Protein AF-A0A847GZZ4-F1 (afdb_monomer)

Secondary structure (DSSP, 8-state):
-HHHHHHH-GGGTTTSEEEE-TT-TTHHHHHHHHHT-SS-TT--EEEESSGGGSS---TT--EEEE-S----HHHHHHHHTTT---BTTTTSTT--B---EEEESS-HHHHHHS------S--SPPPHHHHHHHHHHHHHHHHHHTT-HHHHHHHHHHHHHHHHTS-TT-HHHHHTHHHHHHHTSTTHHHH--HHHHHIIIIIIHHHGGGS--TTTHHHHHHHHHHHHHHHHHHTT-TTHHHHHHHHHHHHHTS-TTSHHHHHTHHHHHHHHSSGGGTS--HHHHHHHHHHHHTTGGG------S--PPP--------GGG-----PPP---SHHHHHHHHHHHHHHHHHTTT-HHHHHHHTT----HHHHHHHHHHHHHH-TT--TTHHHHH-GGGTT-HHHHHHHHH---HHHHHHHHHHHHHHS---HHHHHHHHHHHHHHHHHS---GGGGGSTTGGGT-TTHHHHH--SHHHHHHHHHHHHHHH--S------

Sequence (498 aa):
MQQLFDEMYPQYGGSFCRVIDNYDPRAEDLIDDLKGEGNHPELTIGISVDMLDTGIDIPEIVNLVFAKPVYSYIKFWQMIGRGTRLCPNLFGPGLDKKKFLIFDHWGNFEYFDEHYTEAEPNGSGKSIQQVLFEERIRLAEAAIAAQDHQTFALACDLLLQDVRDLPDTAIAVRDKWREVKTVQQDGVIQRFDAATKSMLQTTIAPLMQWRNITGHLPAYECDVNCCRLQTAVVKQSARLADLRDDLVGCVAQLPINLNPVREKIAVIQRVKSGSFWEAPTVPAIEEVRRELRGIMKYRTRPTGPAPLPPKVLDVVEEEADVYRTQYRPRFAGLELIEYRSRVQALLTGLIDATPPLQKIRAGQPVTAEELDKFTALVLAQEPDLDLTDLLEYYPETAGNLAVAIRSIIGLDAETVNARFTAFAHQYTLNSTQLRFLDLLKNHIRDFGAIELDQLYETPFTALDKDGLDGVFPDEHQAEELVAIVESFSAGSPTKIAT

Structure (mmCIF, N/CA/C/O backbone):
data_AF-A0A847GZZ4-F1
#
_entry.id   AF-A0A847GZZ4-F1
#
loop_
_atom_site.group_PDB
_atom_site.id
_atom_site.type_symbol
_atom_site.label_atom_id
_atom_site.label_alt_id
_atom_site.label_comp_id
_atom_site.label_asym_id
_atom_site.label_entity_id
_atom_site.label_seq_id
_atom_site.pdbx_PDB_ins_code
_atom_site.Cartn_x
_atom_site.Cartn_y
_atom_site.Cartn_z
_atom_site.occupancy
_atom_site.B_iso_or_equiv
_atom_site.auth_seq_id
_atom_site.auth_comp_id
_atom_site.auth_asym_id
_atom_site.auth_atom_id
_atom_site.pdbx_PDB_model_num
ATOM 1 N N . MET A 1 1 ? 16.158 -16.660 16.403 1.00 74.31 1 MET A N 1
ATOM 2 C CA . MET A 1 1 ? 15.565 -16.581 17.754 1.00 74.31 1 MET A CA 1
ATOM 3 C C . MET A 1 1 ? 15.610 -17.931 18.453 1.00 74.31 1 MET A C 1
ATOM 5 O O . MET A 1 1 ? 16.327 -18.010 19.432 1.00 74.31 1 MET A O 1
ATOM 9 N N . GLN A 1 2 ? 14.986 -18.996 17.928 1.00 82.44 2 GLN A N 1
ATOM 10 C CA . GLN A 1 2 ? 15.088 -20.339 18.532 1.00 82.44 2 GLN A CA 1
ATOM 11 C C . GLN A 1 2 ? 16.545 -20.793 18.750 1.00 82.44 2 GLN A C 1
ATOM 13 O O . GLN A 1 2 ? 16.918 -21.104 19.868 1.00 82.44 2 GLN A O 1
ATOM 18 N N . GLN A 1 3 ? 17.397 -20.717 17.720 1.00 82.31 3 GLN A N 1
ATOM 19 C CA . GLN A 1 3 ? 18.824 -21.073 17.844 1.00 82.31 3 GLN A CA 1
ATOM 20 C C . GLN A 1 3 ? 19.556 -20.288 18.946 1.00 82.31 3 GLN A C 1
ATOM 22 O O . GLN A 1 3 ? 20.372 -20.856 19.658 1.00 82.31 3 GLN A O 1
ATOM 27 N N . LEU A 1 4 ? 19.241 -18.997 19.099 1.00 79.75 4 LEU A N 1
ATOM 28 C CA . LEU A 1 4 ? 19.827 -18.149 20.140 1.00 79.75 4 LEU A CA 1
ATOM 29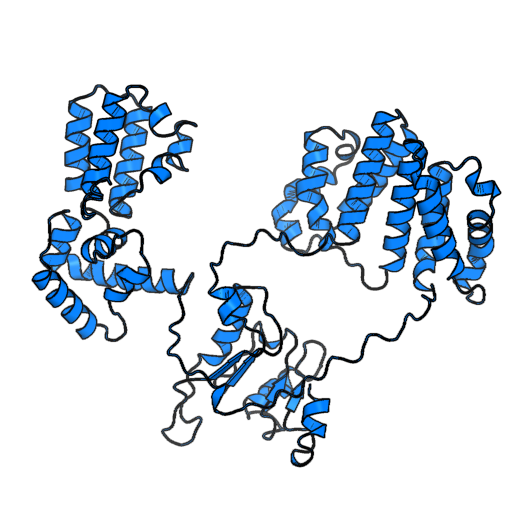 C C . LEU A 1 4 ? 19.329 -18.559 21.533 1.00 79.75 4 LEU A C 1
ATOM 31 O O . LEU A 1 4 ? 20.102 -18.575 22.481 1.00 79.75 4 LEU A O 1
ATOM 35 N N . PHE A 1 5 ? 18.047 -18.911 21.659 1.00 80.75 5 PHE A N 1
ATOM 36 C CA . PHE A 1 5 ? 17.491 -19.420 22.910 1.00 80.75 5 PHE A CA 1
ATOM 37 C C . PHE A 1 5 ? 18.166 -20.734 23.321 1.00 80.75 5 PHE A C 1
ATOM 39 O O . PHE A 1 5 ? 18.574 -20.871 24.470 1.00 80.75 5 PHE A O 1
ATOM 46 N N . ASP A 1 6 ? 18.339 -21.661 22.377 1.00 80.06 6 ASP A N 1
ATOM 47 C CA . ASP A 1 6 ? 18.993 -22.953 22.616 1.00 80.06 6 ASP A CA 1
ATOM 48 C C . ASP A 1 6 ? 20.471 -22.784 23.014 1.00 80.06 6 ASP A C 1
ATOM 50 O O . ASP A 1 6 ? 20.983 -23.541 23.840 1.00 80.06 6 ASP A O 1
ATOM 54 N N . GLU A 1 7 ? 21.152 -21.772 22.466 1.00 78.50 7 GLU A N 1
ATOM 55 C CA . GLU A 1 7 ? 22.524 -21.407 22.839 1.00 78.50 7 GLU A CA 1
ATOM 56 C C . GLU A 1 7 ? 22.606 -20.800 24.249 1.00 78.50 7 GLU A C 1
ATOM 58 O O . GLU A 1 7 ? 23.494 -21.164 25.020 1.00 78.50 7 GLU A O 1
ATOM 63 N N . MET A 1 8 ? 21.681 -19.901 24.608 1.00 71.81 8 MET A N 1
ATOM 64 C CA . MET A 1 8 ? 21.670 -19.243 25.922 1.00 71.81 8 MET A CA 1
ATOM 65 C C . MET A 1 8 ? 21.157 -20.147 27.051 1.00 71.81 8 MET A C 1
ATOM 67 O O . MET A 1 8 ? 21.564 -19.980 28.201 1.00 71.81 8 MET A O 1
ATOM 71 N N . TYR A 1 9 ? 20.285 -21.110 26.739 1.00 74.62 9 TYR A N 1
ATOM 72 C CA . TYR A 1 9 ? 19.670 -22.009 27.716 1.00 74.62 9 TYR A CA 1
ATOM 73 C C . TYR A 1 9 ? 19.795 -23.494 27.321 1.00 74.62 9 TYR A C 1
ATOM 75 O O . TYR A 1 9 ? 18.785 -24.191 27.157 1.00 74.62 9 TYR A O 1
ATOM 83 N N . PRO A 1 10 ? 21.027 -24.029 27.223 1.00 74.44 10 PRO A N 1
ATOM 84 C CA . PRO A 1 10 ? 21.274 -25.398 26.763 1.00 74.44 10 PRO A CA 1
ATOM 85 C C . PRO A 1 10 ? 20.636 -26.477 27.656 1.00 74.44 10 PRO A C 1
ATOM 87 O O . PRO A 1 10 ? 20.380 -27.592 27.201 1.00 74.44 10 PRO A O 1
ATOM 90 N N . GLN A 1 11 ? 20.333 -26.160 28.919 1.00 71.75 11 GLN A N 1
ATOM 91 C CA . GLN A 1 11 ? 19.681 -27.064 29.871 1.00 71.75 11 GLN A CA 1
ATOM 92 C C . GLN A 1 11 ? 18.276 -27.521 29.451 1.00 71.75 11 GLN A C 1
ATOM 94 O O . GLN A 1 11 ? 17.810 -28.545 29.943 1.00 71.75 11 GLN A O 1
ATOM 99 N N . TYR A 1 12 ? 17.607 -26.796 28.551 1.00 71.12 12 TYR A N 1
ATOM 100 C CA . TYR A 1 12 ? 16.254 -27.126 28.099 1.00 71.12 12 TYR A CA 1
ATOM 101 C C . TYR A 1 12 ? 16.213 -28.055 26.877 1.00 71.12 12 TYR A C 1
ATOM 103 O O . TYR A 1 12 ? 15.144 -28.294 26.319 1.00 71.12 12 TYR A O 1
ATOM 111 N N . GLY A 1 13 ? 17.365 -28.580 26.437 1.00 65.06 13 GLY A N 1
ATOM 112 C CA . GLY A 1 13 ? 17.440 -29.641 25.424 1.00 65.06 13 GLY A CA 1
ATOM 113 C C . GLY A 1 13 ? 16.869 -29.271 24.049 1.00 65.06 13 GLY A C 1
ATOM 114 O O . GLY A 1 13 ? 16.649 -30.149 23.217 1.00 65.06 13 GLY A O 1
ATOM 115 N N . GLY A 1 14 ? 16.612 -27.983 23.814 1.00 71.19 14 GLY A N 1
ATOM 116 C CA . GLY A 1 14 ? 16.064 -27.444 22.578 1.00 71.19 14 GLY A CA 1
ATOM 117 C C . GLY A 1 14 ? 14.593 -27.756 22.307 1.00 71.19 14 GLY A C 1
ATOM 118 O O . GLY A 1 14 ? 14.137 -27.417 21.226 1.00 71.19 14 GLY A O 1
ATOM 119 N N . SER A 1 15 ? 13.839 -28.408 23.201 1.00 76.31 15 SER A N 1
ATOM 120 C CA . SER A 1 15 ? 12.399 -28.694 23.008 1.00 76.31 15 SER A CA 1
ATOM 121 C C . SER A 1 15 ? 11.465 -27.680 23.670 1.00 76.31 15 SER A C 1
ATOM 123 O O . SER A 1 15 ? 10.302 -27.591 23.294 1.00 76.31 15 SER A O 1
ATOM 125 N N . PHE A 1 16 ? 11.984 -26.856 24.579 1.00 80.56 16 PHE A N 1
ATOM 126 C CA . PHE A 1 16 ? 11.218 -25.842 25.312 1.00 80.56 16 PHE A CA 1
ATOM 127 C C . PHE A 1 16 ? 10.724 -24.672 24.445 1.00 80.56 16 PHE A C 1
ATOM 129 O O . PHE A 1 16 ? 9.716 -24.037 24.762 1.00 80.56 16 PHE A O 1
ATOM 136 N N . CYS A 1 17 ? 11.437 -24.381 23.354 1.00 84.31 17 CYS A N 1
ATOM 137 C CA . CYS A 1 17 ? 11.160 -23.282 22.437 1.00 84.31 17 CYS A CA 1
ATOM 138 C C . CYS A 1 17 ? 11.153 -23.792 20.991 1.00 84.31 17 CYS A C 1
ATOM 140 O O . CYS A 1 17 ? 12.118 -24.416 20.539 1.00 84.31 17 CYS A O 1
ATOM 142 N N . ARG A 1 18 ? 10.073 -23.535 20.248 1.00 85.69 18 ARG A N 1
ATOM 143 C CA . ARG A 1 18 ? 9.912 -24.000 18.862 1.00 85.69 18 ARG A CA 1
ATOM 144 C C . ARG A 1 18 ? 9.381 -22.908 17.952 1.00 85.69 18 ARG A C 1
ATOM 146 O O . ARG A 1 18 ? 8.542 -22.107 18.350 1.00 85.69 18 ARG A O 1
ATOM 153 N N . VAL A 1 19 ? 9.866 -22.896 16.712 1.00 85.38 19 VAL A N 1
ATOM 154 C CA . VAL A 1 19 ? 9.245 -22.124 15.633 1.00 85.38 19 VAL A CA 1
ATOM 155 C C . VAL A 1 19 ? 7.998 -22.860 15.148 1.00 85.38 19 VAL A C 1
ATOM 157 O O . VAL A 1 19 ? 8.069 -24.042 14.831 1.00 85.38 19 VAL A O 1
ATOM 160 N N . ILE A 1 20 ? 6.875 -22.149 15.101 1.00 80.44 20 ILE A N 1
ATOM 161 C CA . ILE A 1 20 ? 5.581 -22.615 14.601 1.00 80.44 20 ILE A CA 1
ATOM 162 C C . ILE A 1 20 ? 5.249 -21.742 13.385 1.00 80.44 20 ILE A C 1
ATOM 164 O O . ILE A 1 20 ? 4.881 -20.575 13.529 1.00 80.44 20 ILE A O 1
ATOM 168 N N . ASP A 1 21 ? 5.435 -22.276 12.176 1.00 72.00 21 ASP A N 1
ATOM 169 C CA . ASP A 1 21 ? 5.169 -21.571 10.917 1.00 72.00 21 ASP A CA 1
ATOM 170 C C . ASP A 1 21 ? 4.278 -22.390 9.968 1.00 72.00 21 ASP A C 1
ATOM 172 O O . ASP A 1 21 ? 4.184 -23.610 10.082 1.00 72.00 21 ASP A O 1
ATOM 176 N N . ASN A 1 22 ? 3.601 -21.709 9.035 1.00 63.88 22 ASN A N 1
ATOM 177 C CA . ASN A 1 22 ? 2.637 -22.316 8.095 1.00 63.88 22 ASN A CA 1
ATOM 178 C C . ASN A 1 22 ? 3.263 -23.367 7.160 1.00 63.88 22 ASN A C 1
ATOM 180 O O . ASN A 1 22 ? 2.542 -24.047 6.429 1.00 63.88 22 ASN A O 1
ATOM 184 N N . TYR A 1 23 ? 4.592 -23.440 7.102 1.00 63.84 23 TYR A N 1
ATOM 185 C CA . TYR A 1 23 ? 5.321 -24.347 6.229 1.00 63.84 23 TYR A CA 1
ATOM 186 C C . TYR A 1 23 ? 5.738 -25.629 6.960 1.00 63.84 23 TYR A C 1
ATOM 188 O O . TYR A 1 23 ? 6.119 -26.587 6.281 1.00 63.84 23 TYR A O 1
ATOM 196 N N . ASP A 1 24 ? 5.646 -25.681 8.296 1.00 66.75 24 ASP A N 1
ATOM 197 C CA . ASP A 1 24 ? 5.899 -26.891 9.075 1.00 66.75 24 ASP A CA 1
ATOM 198 C C . ASP A 1 24 ? 4.690 -27.845 8.998 1.00 66.75 24 ASP A C 1
ATOM 200 O O . ASP A 1 24 ? 3.601 -27.517 9.477 1.00 66.75 24 ASP A O 1
ATOM 204 N N . PRO A 1 25 ? 4.856 -29.063 8.445 1.00 68.50 25 PRO A N 1
ATOM 205 C CA . PRO A 1 25 ? 3.798 -30.072 8.410 1.00 68.50 25 PRO A CA 1
ATOM 206 C C . PRO A 1 25 ? 3.279 -30.488 9.796 1.00 68.50 25 PRO A C 1
ATOM 208 O O . PRO A 1 25 ? 2.238 -31.133 9.869 1.00 68.50 25 PRO A O 1
ATOM 211 N N . ARG A 1 26 ? 4.014 -30.166 10.872 1.00 74.12 26 ARG A N 1
ATOM 212 C CA . ARG A 1 26 ? 3.693 -30.480 12.275 1.00 74.12 26 ARG A CA 1
ATOM 213 C C . ARG A 1 26 ? 3.160 -29.276 13.055 1.00 74.12 26 ARG A C 1
ATOM 215 O O . ARG A 1 26 ? 3.153 -29.300 14.279 1.00 74.12 26 ARG A O 1
ATOM 222 N N . ALA A 1 27 ? 2.735 -28.220 12.367 1.00 74.56 27 ALA A N 1
ATOM 223 C CA . ALA A 1 27 ? 2.169 -27.021 12.979 1.00 74.56 27 ALA A CA 1
ATOM 224 C C . ALA A 1 27 ? 1.061 -27.318 14.007 1.00 74.56 27 ALA A C 1
ATOM 226 O O . ALA A 1 27 ? 1.132 -26.822 15.126 1.00 74.56 27 ALA A O 1
ATOM 227 N N . GLU A 1 28 ? 0.079 -28.148 13.641 1.00 76.44 28 GLU A N 1
ATOM 228 C CA . GLU A 1 28 ? -1.034 -28.543 14.522 1.00 76.44 28 GLU A CA 1
ATOM 229 C C . GLU A 1 28 ? -0.543 -29.340 15.739 1.00 76.44 28 GLU A C 1
ATOM 231 O O . GLU A 1 28 ? -0.905 -29.023 16.868 1.00 76.44 28 GLU A O 1
ATOM 236 N N . ASP A 1 29 ? 0.369 -30.296 15.532 1.00 80.56 29 ASP A N 1
ATOM 237 C CA . ASP A 1 29 ? 0.950 -31.087 16.626 1.00 80.56 29 ASP A CA 1
ATOM 238 C C . ASP A 1 29 ? 1.701 -30.189 17.630 1.00 80.56 29 ASP A C 1
ATOM 240 O O . ASP A 1 29 ? 1.564 -30.350 18.839 1.00 80.56 29 ASP A O 1
ATOM 244 N N . LEU A 1 30 ? 2.455 -29.196 17.138 1.00 81.56 30 LEU A N 1
ATOM 245 C CA . LEU A 1 30 ? 3.174 -28.228 17.974 1.00 81.56 30 LEU A CA 1
ATOM 246 C C . LEU A 1 30 ? 2.232 -27.274 18.722 1.00 81.56 30 LEU A C 1
ATOM 248 O O . LEU A 1 30 ? 2.579 -26.778 19.793 1.00 81.56 30 LEU A O 1
ATOM 252 N N . ILE A 1 31 ? 1.056 -26.988 18.163 1.00 80.88 31 ILE A N 1
ATOM 253 C CA . ILE A 1 31 ? 0.018 -26.198 18.833 1.00 80.88 31 ILE A CA 1
ATOM 254 C C . ILE A 1 31 ? -0.591 -27.006 19.978 1.00 80.88 31 ILE A C 1
ATOM 256 O O . ILE A 1 31 ? -0.770 -26.464 21.067 1.00 80.88 31 ILE A O 1
ATOM 260 N N . ASP A 1 32 ? -0.874 -28.289 19.762 1.00 82.06 32 ASP A N 1
ATOM 261 C CA . ASP A 1 32 ? -1.389 -29.170 20.812 1.00 82.06 32 ASP A CA 1
ATOM 262 C C . ASP A 1 32 ? -0.336 -29.425 21.901 1.00 82.06 32 ASP A C 1
ATOM 264 O O . ASP A 1 32 ? -0.660 -29.409 23.090 1.00 82.06 32 ASP A O 1
ATOM 268 N N . ASP A 1 33 ? 0.943 -29.547 21.530 1.00 84.00 33 ASP A N 1
ATOM 269 C CA . ASP A 1 33 ? 2.064 -29.551 22.478 1.00 84.00 33 ASP A CA 1
ATOM 270 C C . ASP A 1 33 ? 2.079 -28.263 23.326 1.00 84.00 33 ASP A C 1
ATOM 272 O O . ASP A 1 33 ? 2.216 -28.331 24.546 1.00 84.00 33 ASP A O 1
ATOM 276 N N . LEU A 1 34 ? 1.860 -27.092 22.711 1.00 84.00 34 LEU A N 1
ATOM 277 C CA . LEU A 1 34 ? 1.835 -25.796 23.403 1.00 84.00 34 LEU A CA 1
ATOM 278 C C . LEU A 1 34 ? 0.617 -25.625 24.333 1.00 84.00 34 LEU A C 1
ATOM 280 O O . LEU A 1 34 ? 0.710 -24.912 25.332 1.00 84.00 34 LEU A O 1
ATOM 284 N N . LYS A 1 35 ? -0.511 -26.284 24.038 1.00 80.75 35 LYS A N 1
ATOM 285 C CA . LYS A 1 35 ? -1.663 -26.389 24.957 1.00 80.75 35 LYS A CA 1
ATOM 286 C C . LYS A 1 35 ? -1.404 -27.353 26.122 1.00 80.75 35 LYS A C 1
ATOM 288 O O . LYS A 1 35 ? -2.153 -27.353 27.094 1.00 80.75 35 LYS A O 1
ATOM 293 N N . GLY A 1 36 ? -0.373 -28.194 26.026 1.00 75.88 36 GLY A N 1
ATOM 294 C CA . GLY A 1 36 ? -0.134 -29.302 26.952 1.00 75.88 36 GLY A CA 1
ATOM 295 C C . GLY A 1 36 ? -0.995 -30.543 26.678 1.00 75.88 36 GLY A C 1
ATOM 296 O O . GLY A 1 36 ? -1.068 -31.429 27.528 1.00 75.88 36 GLY A O 1
ATOM 297 N N . GLU A 1 37 ? -1.641 -30.615 25.511 1.00 76.81 37 GLU A N 1
ATOM 298 C CA . GLU A 1 37 ? -2.460 -31.750 25.053 1.00 76.81 37 GLU A CA 1
ATOM 299 C C . GLU A 1 37 ? -1.675 -32.724 24.151 1.00 76.81 37 GLU A C 1
ATOM 301 O O . GLU A 1 37 ? -2.145 -33.828 23.870 1.00 76.81 37 GLU A O 1
ATOM 306 N N . GLY A 1 38 ? -0.482 -32.325 23.704 1.00 73.31 38 GLY A N 1
ATOM 307 C CA . GLY A 1 38 ? 0.364 -33.083 22.786 1.00 73.31 38 GLY A CA 1
ATOM 308 C C . GLY A 1 38 ? 1.348 -34.066 23.442 1.00 73.31 38 GLY A C 1
ATOM 309 O O . GLY A 1 38 ? 1.212 -34.485 24.592 1.00 73.31 38 GLY A O 1
ATOM 310 N N . ASN A 1 39 ? 2.358 -34.471 22.671 1.00 73.06 39 ASN A N 1
ATOM 311 C CA . ASN A 1 39 ? 3.374 -35.452 23.064 1.00 73.06 39 ASN A CA 1
ATOM 312 C C . ASN A 1 39 ? 4.614 -34.818 23.722 1.00 73.06 39 ASN A C 1
ATOM 314 O O . ASN A 1 39 ? 5.424 -35.545 24.303 1.00 73.06 39 ASN A O 1
ATOM 318 N N . HIS A 1 40 ? 4.763 -33.494 23.629 1.00 75.19 40 HIS A N 1
ATOM 319 C CA . HIS A 1 40 ? 5.890 -32.724 24.160 1.00 75.19 40 HIS A CA 1
ATOM 320 C C . HIS A 1 40 ? 5.426 -31.694 25.203 1.00 75.19 40 HIS A C 1
ATOM 322 O O . HIS A 1 40 ? 5.365 -30.499 24.906 1.00 75.19 40 HIS A O 1
ATOM 328 N N . PRO A 1 41 ? 5.119 -32.122 26.444 1.00 69.50 41 PRO A N 1
ATOM 329 C CA . PRO A 1 41 ? 4.619 -31.232 27.496 1.00 69.50 41 PRO A CA 1
ATOM 330 C C . PRO A 1 41 ? 5.643 -30.179 27.949 1.00 69.50 41 PRO A C 1
ATOM 332 O O . PRO A 1 41 ? 5.307 -29.263 28.693 1.00 69.50 41 PRO A O 1
ATOM 335 N N . GLU A 1 42 ? 6.909 -30.312 27.553 1.00 79.62 42 GLU A N 1
ATOM 336 C CA . GLU A 1 42 ? 7.958 -29.339 27.839 1.00 79.62 42 GLU A CA 1
ATOM 337 C C . GLU A 1 42 ? 7.925 -28.092 26.939 1.00 79.62 42 GLU A C 1
ATOM 339 O O . GLU A 1 42 ? 8.592 -27.102 27.260 1.00 79.62 42 GLU A O 1
ATOM 344 N N . LEU A 1 43 ? 7.175 -28.109 25.829 1.00 83.69 43 LEU A N 1
ATOM 345 C CA . LEU A 1 43 ? 7.055 -26.959 24.936 1.00 83.69 43 LEU A CA 1
ATOM 346 C C . LEU A 1 43 ? 6.282 -25.830 25.627 1.00 83.69 43 LEU A C 1
ATOM 348 O O . LEU A 1 43 ? 5.100 -25.951 25.918 1.00 83.69 43 LEU A O 1
ATOM 352 N N . THR A 1 44 ? 6.958 -24.706 25.870 1.00 83.88 44 THR A N 1
ATOM 353 C CA . THR A 1 44 ? 6.374 -23.554 26.582 1.00 83.88 44 THR A CA 1
ATOM 354 C C . THR A 1 44 ? 6.407 -22.273 25.742 1.00 83.88 44 THR A C 1
ATOM 356 O O . THR A 1 44 ? 5.586 -21.380 25.944 1.00 83.88 44 THR A O 1
ATOM 359 N N . ILE A 1 45 ? 7.341 -22.154 24.787 1.00 86.69 45 ILE A N 1
ATOM 360 C CA . ILE A 1 45 ? 7.489 -20.964 23.933 1.00 86.69 45 ILE A CA 1
ATOM 361 C C . ILE A 1 45 ? 7.273 -21.328 22.461 1.00 86.69 45 ILE A C 1
ATOM 363 O O . ILE A 1 45 ? 8.086 -22.032 21.857 1.00 86.69 45 ILE A O 1
ATOM 367 N N . GLY A 1 46 ? 6.212 -20.780 21.864 1.00 87.31 46 GLY A N 1
ATOM 368 C CA . GLY A 1 46 ? 5.967 -20.813 20.422 1.00 87.31 46 GLY A CA 1
ATOM 369 C C . GLY A 1 46 ? 6.417 -19.517 19.742 1.00 87.31 46 GLY A C 1
ATOM 370 O O . GLY A 1 46 ? 5.907 -18.442 20.046 1.00 87.31 46 GLY A O 1
ATOM 371 N N . ILE A 1 47 ? 7.357 -19.604 18.800 1.00 86.44 47 ILE A N 1
ATOM 372 C CA . ILE A 1 47 ? 7.796 -18.479 17.964 1.00 86.44 47 ILE A CA 1
ATOM 373 C C . ILE A 1 47 ? 7.060 -18.560 16.628 1.00 86.44 47 ILE A C 1
ATOM 375 O O . ILE A 1 47 ? 7.313 -19.468 15.845 1.00 86.44 47 ILE A O 1
ATOM 379 N N . SER A 1 48 ? 6.200 -17.590 16.328 1.00 79.69 48 SER A N 1
ATOM 380 C CA . SER A 1 48 ? 5.428 -17.571 15.080 1.00 79.69 48 SER A CA 1
ATOM 381 C C . SER A 1 48 ? 5.831 -16.430 14.158 1.00 79.69 48 SER A C 1
ATOM 383 O O . SER A 1 48 ? 6.003 -15.288 14.587 1.00 79.69 48 SER A O 1
ATOM 385 N N . VAL A 1 49 ? 5.891 -16.733 12.861 1.00 66.88 49 VAL A N 1
ATOM 386 C CA . VAL A 1 49 ? 5.931 -15.742 11.783 1.00 66.88 49 VAL A CA 1
ATOM 387 C C . VAL A 1 49 ? 4.605 -15.854 11.028 1.00 66.88 49 VAL A C 1
ATOM 389 O O . VAL A 1 49 ? 4.429 -16.731 10.191 1.00 66.88 49 VAL A O 1
ATOM 392 N N . ASP A 1 50 ? 3.656 -14.987 11.392 1.00 58.97 50 ASP A N 1
ATOM 393 C CA . ASP A 1 50 ? 2.332 -14.793 10.767 1.00 58.97 50 ASP A CA 1
ATOM 394 C C . ASP A 1 50 ? 1.274 -15.895 10.983 1.00 58.97 50 ASP A C 1
ATOM 396 O O . ASP A 1 50 ? 0.113 -15.689 10.634 1.00 58.97 50 ASP A O 1
ATOM 400 N N . MET A 1 51 ? 1.618 -17.043 11.574 1.00 51.12 51 MET A N 1
ATOM 401 C CA . MET A 1 51 ? 0.683 -18.170 11.705 1.00 51.12 51 MET A CA 1
ATOM 402 C C . MET A 1 51 ? -0.296 -18.043 12.879 1.00 51.12 51 MET A C 1
ATOM 404 O O . MET A 1 51 ? -1.469 -18.381 12.758 1.00 51.12 51 MET A O 1
ATOM 408 N N . LEU A 1 52 ? 0.154 -17.471 13.997 1.00 54.03 52 LEU A N 1
ATOM 409 C CA . LEU A 1 52 ? -0.684 -17.223 15.179 1.00 54.03 52 LEU A CA 1
ATOM 410 C C . LEU A 1 52 ? -1.657 -16.033 15.019 1.00 54.03 52 LEU A C 1
ATOM 412 O O . LEU A 1 52 ? -2.453 -15.763 15.921 1.00 54.03 52 LEU A O 1
ATOM 416 N N . ASP A 1 53 ? -1.644 -15.342 13.875 1.00 49.66 53 ASP A N 1
ATOM 417 C CA . ASP A 1 53 ? -2.484 -14.162 13.633 1.00 49.66 53 ASP A CA 1
ATOM 418 C C . ASP A 1 53 ? -3.955 -14.554 13.380 1.00 49.66 53 ASP A C 1
ATOM 420 O O . ASP A 1 53 ? -4.877 -13.829 13.767 1.00 49.66 53 ASP A O 1
ATOM 424 N N . THR A 1 54 ? -4.213 -15.743 12.815 1.00 49.06 54 THR A N 1
ATOM 425 C CA . THR A 1 54 ? -5.567 -16.193 12.448 1.00 49.06 54 THR A CA 1
ATOM 426 C C . THR A 1 54 ? -5.819 -17.662 12.787 1.00 49.06 54 THR A C 1
ATOM 428 O O . THR A 1 54 ? -5.213 -18.547 12.199 1.00 49.06 54 THR A O 1
ATOM 431 N N . GLY A 1 55 ? -6.789 -17.922 13.669 1.00 52.66 55 GLY A N 1
ATOM 432 C CA . GLY A 1 55 ? -7.440 -19.236 13.805 1.00 52.66 55 GLY A CA 1
ATOM 433 C C . GLY A 1 55 ? -6.973 -20.122 14.961 1.00 52.66 55 GLY A C 1
ATOM 434 O O . GLY A 1 55 ? -7.688 -21.058 15.296 1.00 52.66 55 GLY A O 1
ATOM 435 N N . ILE A 1 56 ? -5.855 -19.801 15.617 1.00 63.94 56 ILE A N 1
ATOM 436 C CA . ILE A 1 56 ? -5.330 -20.609 16.727 1.00 63.94 56 ILE A CA 1
ATOM 437 C C . ILE A 1 56 ? -5.900 -20.114 18.063 1.00 63.94 56 ILE A C 1
ATOM 439 O O . ILE A 1 56 ? -5.982 -18.907 18.330 1.00 63.94 56 ILE A O 1
ATOM 443 N N . ASP A 1 57 ? -6.349 -21.068 18.872 1.00 69.75 57 ASP A N 1
ATOM 444 C CA . ASP A 1 57 ? -7.051 -20.870 20.135 1.00 69.75 57 ASP A CA 1
ATOM 445 C C . ASP A 1 57 ? -6.339 -21.633 21.258 1.00 69.75 57 ASP A C 1
ATOM 447 O O . ASP A 1 57 ? -6.388 -22.860 21.298 1.00 69.75 57 ASP A O 1
ATOM 451 N N . ILE A 1 58 ? -5.651 -20.893 22.132 1.00 80.94 58 ILE A N 1
ATOM 452 C CA . ILE A 1 58 ? -4.901 -21.435 23.271 1.00 80.94 58 ILE A CA 1
ATOM 453 C C . ILE A 1 58 ? -5.241 -20.582 24.506 1.00 80.94 58 ILE A C 1
ATOM 455 O O . ILE A 1 58 ? -4.614 -19.539 24.737 1.00 80.94 58 ILE A O 1
ATOM 459 N N . PRO A 1 59 ? -6.266 -20.962 25.290 1.00 82.06 59 PRO A N 1
ATOM 460 C CA . PRO A 1 59 ? -6.653 -20.259 26.515 1.00 82.06 59 PRO A CA 1
ATOM 461 C C . PRO A 1 59 ? -5.521 -20.119 27.546 1.00 82.06 59 PRO A C 1
ATOM 463 O O . PRO A 1 59 ? -5.498 -19.156 28.317 1.00 82.06 59 PRO A O 1
ATOM 466 N N . GLU A 1 60 ? -4.559 -21.038 27.533 1.00 85.62 60 GLU A N 1
ATOM 467 C CA . GLU A 1 60 ? -3.432 -21.165 28.460 1.00 85.62 60 GLU A CA 1
ATOM 468 C C . GLU A 1 60 ? -2.357 -20.076 28.272 1.00 85.62 60 GLU A C 1
ATOM 470 O O . GLU A 1 60 ? -1.473 -19.936 29.116 1.00 85.62 60 GLU A O 1
ATOM 475 N N . ILE A 1 61 ? -2.416 -19.262 27.206 1.00 86.50 61 ILE A N 1
ATOM 476 C CA . ILE A 1 61 ? -1.415 -18.213 26.938 1.00 86.50 61 ILE A CA 1
ATOM 477 C C . ILE A 1 61 ? -1.393 -17.179 28.067 1.00 86.50 61 ILE A C 1
ATOM 479 O O . ILE A 1 61 ? -2.340 -16.418 28.235 1.00 86.50 61 ILE A O 1
ATOM 483 N N . VAL A 1 62 ? -0.285 -17.078 28.801 1.00 86.94 62 VAL A N 1
ATOM 484 C CA . VAL A 1 62 ? -0.114 -16.089 29.886 1.00 86.94 62 VAL A CA 1
ATOM 485 C C . VAL A 1 62 ? 0.792 -14.918 29.519 1.00 86.94 62 VAL A C 1
ATOM 487 O O . VAL A 1 62 ? 0.734 -13.890 30.187 1.00 86.94 62 VAL A O 1
ATOM 490 N N . ASN A 1 63 ? 1.593 -15.051 28.460 1.00 86.31 63 ASN A N 1
ATOM 491 C CA . ASN A 1 63 ? 2.542 -14.038 28.007 1.00 86.31 63 ASN A CA 1
ATOM 492 C C . ASN A 1 63 ? 2.478 -13.905 26.480 1.00 86.31 63 ASN A C 1
ATOM 494 O O . ASN A 1 63 ? 2.573 -14.907 25.774 1.00 86.31 63 ASN A O 1
ATOM 498 N N . LEU A 1 64 ? 2.375 -12.676 25.979 1.00 87.62 64 LEU A N 1
ATOM 499 C CA . LEU A 1 64 ? 2.554 -12.335 24.568 1.00 87.62 64 LEU A CA 1
ATOM 500 C C . LEU A 1 64 ? 3.804 -11.476 24.410 1.00 87.62 64 LEU A C 1
ATOM 502 O O . LEU A 1 64 ? 4.005 -10.533 25.170 1.00 87.62 64 LEU A O 1
ATOM 506 N N . VAL A 1 65 ? 4.640 -11.792 23.423 1.00 88.38 65 VAL A N 1
ATOM 507 C CA . VAL A 1 65 ? 5.902 -11.082 23.180 1.00 88.38 65 VAL A CA 1
ATOM 508 C C . VAL A 1 65 ? 5.909 -10.527 21.760 1.00 88.38 65 VAL A C 1
ATOM 510 O O . VAL A 1 65 ? 5.991 -11.280 20.788 1.00 88.38 65 VAL A O 1
ATOM 513 N N . PHE A 1 66 ? 5.860 -9.204 21.629 1.00 87.25 66 PHE A N 1
ATOM 514 C CA . PHE A 1 66 ? 6.072 -8.514 20.365 1.00 87.25 66 PHE A CA 1
ATOM 515 C C . PHE A 1 66 ? 7.570 -8.333 20.124 1.00 87.25 66 PHE A C 1
ATOM 517 O O . PHE A 1 66 ? 8.206 -7.412 20.634 1.00 87.25 66 PHE A O 1
ATOM 524 N N . ALA A 1 67 ? 8.128 -9.236 19.318 1.00 86.50 67 ALA A N 1
ATOM 525 C CA . ALA A 1 67 ? 9.530 -9.214 18.905 1.00 86.50 67 ALA A CA 1
ATOM 526 C C . ALA A 1 67 ? 9.737 -8.728 17.451 1.00 86.50 67 ALA A C 1
ATOM 528 O O . ALA A 1 67 ? 10.759 -9.017 16.826 1.00 86.50 67 ALA A O 1
ATOM 529 N N . LYS A 1 68 ? 8.735 -8.051 16.879 1.00 82.38 68 LYS A N 1
ATOM 530 C CA . LYS A 1 68 ? 8.773 -7.417 15.554 1.00 82.38 68 LYS A CA 1
ATOM 531 C C . LYS A 1 68 ? 7.822 -6.211 15.527 1.00 82.38 68 LYS A C 1
ATOM 533 O O . LYS A 1 68 ? 6.872 -6.202 16.313 1.00 82.38 68 LYS A O 1
ATOM 538 N N . PRO A 1 69 ? 8.022 -5.238 14.620 1.00 81.25 69 PRO A N 1
ATOM 539 C CA . PRO A 1 69 ? 7.040 -4.182 14.410 1.00 81.25 69 PRO A CA 1
ATOM 540 C C . PRO A 1 69 ? 5.759 -4.749 13.780 1.00 81.25 69 PRO A C 1
ATOM 542 O O . PRO A 1 69 ? 5.808 -5.605 12.887 1.00 81.25 69 PRO A O 1
ATOM 545 N N . VAL A 1 70 ? 4.613 -4.248 14.230 1.00 77.50 70 VAL A N 1
ATOM 546 C CA . VAL A 1 70 ? 3.276 -4.563 13.728 1.00 77.50 70 VAL A CA 1
ATOM 547 C C . VAL A 1 70 ? 2.715 -3.316 13.061 1.00 77.50 70 VAL A C 1
ATOM 549 O O . VAL A 1 70 ? 2.462 -2.313 13.708 1.00 77.50 70 VAL A O 1
ATOM 552 N N . TYR A 1 71 ? 2.506 -3.383 11.748 1.00 74.25 71 TYR A N 1
ATOM 553 C CA . TYR A 1 71 ? 2.064 -2.220 10.967 1.00 74.25 71 TYR A CA 1
ATOM 554 C C . TYR A 1 71 ? 0.543 -2.115 10.801 1.00 74.25 71 TYR A C 1
ATOM 556 O O . TYR A 1 71 ? 0.041 -1.100 10.339 1.00 74.25 71 TYR A O 1
ATOM 564 N N . SER A 1 72 ? -0.206 -3.176 11.114 1.00 70.06 72 SER A N 1
ATOM 565 C CA . SER A 1 72 ? -1.659 -3.211 10.925 1.00 70.06 72 SER A CA 1
ATOM 566 C C . SER A 1 72 ? -2.368 -3.169 12.269 1.00 70.06 72 SER A C 1
ATOM 568 O O . SER A 1 72 ? -2.186 -4.076 13.079 1.00 70.06 72 SER A O 1
ATOM 570 N N . TYR A 1 73 ? -3.231 -2.168 12.450 1.00 65.31 73 TYR A N 1
ATOM 571 C CA . TYR A 1 73 ? -4.056 -2.004 13.650 1.00 65.31 73 TYR A CA 1
ATOM 572 C C . TYR A 1 73 ? -4.929 -3.235 13.925 1.00 65.31 73 TYR A C 1
ATOM 574 O O . TYR A 1 73 ? -4.975 -3.758 15.035 1.00 65.31 73 TYR A O 1
ATOM 582 N N . ILE A 1 74 ? -5.561 -3.766 12.874 1.00 64.44 74 ILE A N 1
ATOM 583 C CA . ILE A 1 74 ? -6.403 -4.964 12.964 1.00 64.44 74 ILE A CA 1
ATOM 584 C C . ILE A 1 74 ? -5.572 -6.172 13.412 1.00 64.44 74 ILE A C 1
ATOM 586 O O . ILE A 1 74 ? -5.990 -6.899 14.311 1.00 64.44 74 ILE A O 1
ATOM 590 N N . LYS A 1 75 ? -4.383 -6.385 12.828 1.00 70.44 75 LYS A N 1
ATOM 591 C CA . LYS A 1 75 ? -3.505 -7.496 13.234 1.00 70.44 75 LYS A CA 1
ATOM 592 C C . LYS A 1 75 ? -2.996 -7.337 14.662 1.00 70.44 75 LYS A C 1
ATOM 594 O O . LYS A 1 75 ? -2.940 -8.323 15.386 1.00 70.44 75 LYS A O 1
ATOM 599 N N . PHE A 1 76 ? -2.655 -6.118 15.068 1.00 77.25 76 PHE A N 1
ATOM 600 C CA . PHE A 1 76 ? -2.205 -5.817 16.424 1.00 77.25 76 PHE A CA 1
ATOM 601 C C . PHE A 1 76 ? -3.242 -6.249 17.466 1.00 77.25 76 PHE A C 1
ATOM 603 O O . PHE A 1 76 ? -2.932 -7.040 18.357 1.00 77.25 76 PHE A O 1
ATOM 610 N N . TRP A 1 77 ? -4.504 -5.855 17.285 1.00 72.56 77 TRP A N 1
ATOM 611 C CA . TRP A 1 77 ? -5.588 -6.277 18.174 1.00 72.56 77 TRP A CA 1
ATOM 612 C C . TRP A 1 77 ? -5.929 -7.763 18.068 1.00 72.56 77 TRP A C 1
ATOM 614 O O . TRP A 1 77 ? -6.222 -8.396 19.081 1.00 72.56 77 TRP A O 1
ATOM 624 N N . GLN A 1 78 ? -5.835 -8.363 16.878 1.00 71.38 78 GLN A N 1
ATOM 625 C CA . GLN A 1 78 ? -5.983 -9.814 16.724 1.00 71.38 78 GLN A CA 1
ATOM 626 C C . GLN A 1 78 ? -4.916 -10.590 17.505 1.00 71.38 78 GLN A C 1
ATOM 628 O O . GLN A 1 78 ? -5.245 -11.612 18.108 1.00 71.38 78 GLN A O 1
ATOM 633 N N . MET A 1 79 ? -3.668 -10.109 17.523 1.00 78.69 79 MET A N 1
ATOM 634 C CA . MET A 1 79 ? -2.576 -10.695 18.305 1.00 78.69 79 MET A CA 1
ATOM 635 C C . MET A 1 79 ? -2.852 -10.566 19.810 1.00 78.69 79 MET A C 1
ATOM 637 O O . MET A 1 79 ? -2.748 -11.559 20.527 1.00 78.69 79 MET A O 1
ATOM 641 N N . ILE A 1 80 ? -3.286 -9.390 20.287 1.00 81.25 80 ILE A N 1
ATOM 642 C CA . ILE A 1 80 ? -3.658 -9.167 21.699 1.00 81.25 80 ILE A CA 1
ATOM 643 C C . ILE A 1 80 ? -4.822 -10.073 22.118 1.00 81.25 80 ILE A C 1
ATOM 645 O O . ILE A 1 80 ? -4.768 -10.708 23.174 1.00 81.25 80 ILE A O 1
ATOM 649 N N . GLY A 1 81 ? -5.844 -10.197 21.267 1.00 74.56 81 GLY A N 1
ATOM 650 C CA . GLY A 1 81 ? -7.028 -11.024 21.506 1.00 74.56 81 GLY A CA 1
ATOM 651 C C . GLY A 1 81 ? -6.730 -12.511 21.738 1.00 74.56 81 GLY A C 1
ATOM 652 O O . GLY A 1 81 ? -7.574 -13.232 22.265 1.00 74.56 81 GLY A O 1
ATOM 653 N N . ARG A 1 82 ? -5.526 -12.996 21.410 1.00 77.06 82 ARG A N 1
ATOM 654 C CA . ARG A 1 82 ? -5.101 -14.367 21.741 1.00 77.06 82 ARG A CA 1
ATOM 655 C C . ARG A 1 82 ? -4.892 -14.564 23.243 1.00 77.06 82 ARG A C 1
ATOM 657 O O . ARG A 1 82 ? -5.160 -15.644 23.758 1.00 77.06 82 ARG A O 1
ATOM 664 N N . GLY A 1 83 ? -4.459 -13.526 23.955 1.00 79.00 83 GLY A N 1
ATOM 665 C CA . GLY A 1 83 ? -4.176 -13.585 25.389 1.00 79.00 83 GLY A CA 1
ATOM 666 C C . GLY A 1 83 ? -5.406 -13.425 26.288 1.00 79.00 83 GLY A C 1
ATOM 667 O O . GLY A 1 83 ? -5.341 -13.789 27.461 1.00 79.00 83 GLY A O 1
ATOM 668 N N . THR A 1 84 ? -6.533 -12.927 25.769 1.00 78.25 84 THR A N 1
ATOM 669 C CA . THR A 1 84 ? -7.681 -12.469 26.581 1.00 78.25 84 THR A CA 1
ATOM 670 C C . THR A 1 84 ? -8.561 -13.591 27.132 1.00 78.25 84 THR A C 1
ATOM 672 O O . THR A 1 84 ? -9.345 -13.369 28.054 1.00 78.25 84 THR A O 1
ATOM 675 N N . ARG A 1 85 ? -8.434 -14.811 26.604 1.00 79.62 85 ARG A N 1
ATOM 676 C CA . ARG A 1 85 ? -9.249 -15.957 27.023 1.00 79.62 85 ARG A CA 1
ATOM 677 C C . ARG A 1 85 ? -8.959 -16.348 28.471 1.00 79.62 85 ARG A C 1
ATOM 679 O O . ARG A 1 85 ? -7.802 -16.538 28.852 1.00 79.62 85 ARG A O 1
ATOM 686 N N . LEU A 1 86 ? -10.023 -16.501 29.256 1.00 82.88 86 LEU A N 1
ATOM 687 C CA . LEU A 1 86 ? -9.957 -17.033 30.614 1.00 82.88 86 LEU A CA 1
ATOM 688 C C . LEU A 1 86 ? -9.687 -18.542 30.568 1.00 82.88 86 LEU A C 1
ATOM 690 O O . LEU A 1 86 ? -10.232 -19.245 29.720 1.00 82.88 86 LEU A O 1
ATOM 694 N N . CYS A 1 87 ? -8.880 -19.034 31.503 1.00 79.62 87 CYS A N 1
ATOM 695 C CA . CYS A 1 87 ? -8.571 -20.456 31.640 1.00 79.62 87 CYS A CA 1
ATOM 696 C C . CYS A 1 87 ? -8.683 -20.862 33.122 1.00 79.62 87 CYS A C 1
ATOM 698 O O . CYS A 1 87 ? -7.867 -20.411 33.940 1.00 79.62 87 CYS A O 1
ATOM 700 N N . PRO A 1 88 ? -9.717 -21.638 33.505 1.00 82.69 88 PRO A N 1
ATOM 701 C CA . PRO A 1 88 ? -9.889 -22.100 34.876 1.00 82.69 88 PRO A CA 1
ATOM 702 C C . PRO A 1 88 ? -8.804 -23.090 35.307 1.00 82.69 88 PRO A C 1
ATOM 704 O O . PRO A 1 88 ? -8.402 -23.950 34.533 1.00 82.69 88 PRO A O 1
ATOM 707 N N . ASN A 1 89 ? -8.388 -23.027 36.571 1.00 77.06 89 ASN A N 1
ATOM 708 C CA . ASN A 1 89 ? -7.387 -23.916 37.179 1.00 77.06 89 ASN A CA 1
ATOM 709 C C . ASN A 1 89 ? -5.997 -23.946 36.504 1.00 77.06 89 ASN A C 1
ATOM 711 O O . ASN A 1 89 ? -5.213 -24.852 36.793 1.00 77.06 89 ASN A O 1
ATOM 715 N N . LEU A 1 90 ? -5.663 -22.974 35.643 1.00 79.69 90 LEU A N 1
ATOM 716 C CA . LEU A 1 90 ? -4.393 -22.948 34.903 1.00 79.69 90 LEU A CA 1
ATOM 717 C C . LEU A 1 90 ? -3.163 -23.011 35.821 1.00 79.69 90 LEU A C 1
ATOM 719 O O . LEU A 1 90 ? -2.182 -23.681 35.514 1.00 79.69 90 LEU A O 1
ATOM 723 N N . PHE A 1 91 ? -3.214 -22.327 36.965 1.00 73.62 91 PHE A N 1
ATOM 724 C CA . PHE A 1 91 ? -2.105 -22.276 37.923 1.00 73.62 91 PHE A CA 1
ATOM 725 C C . PHE A 1 91 ? -2.261 -23.278 39.079 1.00 73.62 91 PHE A C 1
ATOM 727 O O . PHE A 1 91 ? -1.521 -23.215 40.061 1.00 73.62 91 PHE A O 1
ATOM 734 N N . GLY A 1 92 ? -3.235 -24.187 38.986 1.00 76.94 92 GLY A N 1
ATOM 735 C CA . GLY A 1 92 ? -3.580 -25.169 40.011 1.00 76.94 92 GLY A CA 1
ATOM 736 C C . GLY A 1 92 ? -5.053 -25.102 40.438 1.00 76.94 92 GLY A C 1
ATOM 737 O O . GLY A 1 92 ? -5.790 -24.217 40.003 1.00 76.94 92 GLY A O 1
ATOM 738 N N . PRO A 1 93 ? -5.511 -26.027 41.303 1.00 72.44 93 PRO A N 1
ATOM 739 C CA . PRO A 1 93 ? -6.915 -26.106 41.708 1.00 72.44 93 PRO A CA 1
ATOM 740 C C . PRO A 1 93 ? -7.427 -24.795 42.331 1.00 72.44 93 PRO A C 1
ATOM 742 O O . PRO A 1 93 ? -6.933 -24.361 43.371 1.00 72.44 93 PRO A O 1
ATOM 745 N N . GLY A 1 94 ? -8.425 -24.174 41.699 1.00 79.75 94 GLY A N 1
ATOM 746 C CA . GLY A 1 94 ? -9.022 -22.894 42.098 1.00 79.75 94 GLY A CA 1
ATOM 747 C C . GLY A 1 94 ? -8.218 -21.645 41.711 1.00 79.75 94 GLY A C 1
ATOM 748 O O . GLY A 1 94 ? -8.572 -20.546 42.141 1.00 79.75 94 GLY A O 1
ATOM 749 N N . LEU A 1 95 ? -7.136 -21.789 40.939 1.00 73.38 95 LEU A N 1
ATOM 750 C CA . LEU A 1 95 ? -6.276 -20.686 40.508 1.00 73.38 95 LEU A CA 1
ATOM 751 C C . LEU A 1 95 ? -6.393 -20.457 38.998 1.00 73.38 95 LEU A C 1
ATOM 753 O O . LEU A 1 95 ? -5.665 -21.038 38.193 1.00 73.38 95 LEU A O 1
ATOM 757 N N . ASP A 1 96 ? -7.315 -19.571 38.636 1.00 78.12 96 ASP A N 1
ATOM 758 C CA . ASP A 1 96 ? -7.647 -19.263 37.247 1.00 78.12 96 ASP A CA 1
ATOM 759 C C . ASP A 1 96 ? -6.728 -18.194 36.642 1.00 78.12 96 ASP A C 1
ATOM 761 O O . ASP A 1 96 ? -6.213 -17.298 37.325 1.00 78.12 96 ASP A O 1
ATOM 765 N N . LYS A 1 97 ? -6.606 -18.221 35.316 1.00 82.31 97 LYS A N 1
ATOM 766 C CA . LYS A 1 97 ? -6.038 -17.123 34.538 1.00 82.31 97 LYS A CA 1
ATOM 767 C C . LYS A 1 97 ? -6.988 -15.925 34.541 1.00 82.31 97 LYS A C 1
ATOM 769 O O . LYS A 1 97 ? -8.043 -15.963 33.918 1.00 82.31 97 LYS A O 1
ATOM 774 N N . LYS A 1 98 ? -6.578 -14.846 35.216 1.00 75.94 98 LYS A N 1
ATOM 775 C CA . LYS A 1 98 ? -7.313 -13.562 35.274 1.00 75.94 98 LYS A CA 1
ATOM 776 C C . LYS A 1 98 ? -6.692 -12.449 34.433 1.00 75.94 98 LYS A C 1
ATOM 778 O O . LYS A 1 98 ? -7.341 -11.451 34.158 1.00 75.94 98 LYS A O 1
ATOM 783 N N . LYS A 1 99 ? -5.413 -12.590 34.095 1.00 78.88 99 LYS A N 1
ATOM 784 C CA . LYS A 1 99 ? -4.639 -11.617 33.326 1.00 78.88 99 LYS A CA 1
ATOM 785 C C . LYS A 1 99 ? -3.554 -12.334 32.538 1.00 78.88 99 LYS A C 1
ATOM 787 O O . LYS A 1 99 ? -3.180 -13.454 32.883 1.00 78.88 99 LYS A O 1
ATOM 792 N N . PHE A 1 100 ? -3.035 -11.653 31.533 1.00 84.12 100 PHE A N 1
ATOM 793 C CA . PHE A 1 100 ? -1.851 -12.042 30.781 1.00 84.12 100 PHE A CA 1
ATOM 794 C C . PHE A 1 100 ? -0.914 -10.835 30.696 1.00 84.12 100 PHE A C 1
ATOM 796 O O . PHE A 1 100 ? -1.329 -9.702 30.954 1.00 84.12 100 PHE A O 1
ATOM 803 N N . LEU A 1 101 ? 0.356 -11.082 30.404 1.00 82.56 101 LEU A N 1
ATOM 804 C CA . LEU A 1 101 ? 1.362 -10.042 30.240 1.00 82.56 101 LEU A CA 1
ATOM 805 C C . LEU A 1 101 ? 1.673 -9.846 28.763 1.00 82.56 101 LEU A C 1
ATOM 807 O O . LEU A 1 101 ? 1.646 -10.794 27.976 1.00 82.56 101 LEU A O 1
ATOM 811 N N . ILE A 1 102 ? 1.997 -8.610 28.409 1.00 83.56 102 ILE A N 1
ATOM 812 C CA . ILE A 1 102 ? 2.462 -8.245 27.080 1.00 83.56 102 ILE A CA 1
ATOM 813 C C . ILE A 1 102 ? 3.852 -7.639 27.231 1.00 83.56 102 ILE A C 1
ATOM 815 O O . ILE A 1 102 ? 4.047 -6.716 28.019 1.00 83.56 102 ILE A O 1
ATOM 819 N N . PHE A 1 103 ? 4.804 -8.170 26.474 1.00 86.81 103 PHE A N 1
ATOM 820 C CA . PHE A 1 103 ? 6.160 -7.655 26.358 1.00 86.81 103 PHE A CA 1
ATOM 821 C C . PHE A 1 103 ? 6.306 -7.043 24.972 1.00 86.81 103 PHE A C 1
ATOM 823 O O . PHE A 1 103 ? 6.232 -7.758 23.973 1.00 86.81 103 PHE A O 1
ATOM 830 N N . ASP A 1 104 ? 6.484 -5.730 24.902 1.00 85.19 104 ASP A N 1
ATOM 831 C CA . ASP A 1 104 ? 6.634 -5.012 23.642 1.00 85.19 104 ASP A CA 1
ATOM 832 C C . ASP A 1 104 ? 8.055 -4.473 23.491 1.00 85.19 104 ASP A C 1
ATOM 834 O O . ASP A 1 104 ? 8.423 -3.475 24.104 1.00 85.19 104 ASP A O 1
ATOM 838 N N . HIS A 1 105 ? 8.862 -5.148 22.672 1.00 85.69 105 HIS A N 1
ATOM 839 C CA . HIS A 1 105 ? 10.250 -4.754 22.423 1.00 85.69 105 HIS A CA 1
ATOM 840 C C . HIS A 1 105 ? 10.400 -3.784 21.239 1.00 85.69 105 HIS A C 1
ATOM 842 O O . HIS A 1 105 ? 11.520 -3.389 20.920 1.00 85.69 105 HIS A O 1
ATOM 848 N N . TRP A 1 106 ? 9.302 -3.425 20.562 1.00 82.75 106 TRP A N 1
ATOM 849 C CA . TRP A 1 106 ? 9.325 -2.618 19.335 1.00 82.75 106 TRP A CA 1
ATOM 850 C C . TRP A 1 106 ? 8.473 -1.345 19.389 1.00 82.75 106 TRP A C 1
ATOM 852 O O . TRP A 1 106 ? 8.386 -0.659 18.373 1.00 82.75 106 TRP A O 1
ATOM 862 N N . GLY A 1 107 ? 7.878 -1.008 20.537 1.00 83.50 107 GLY A N 1
ATOM 863 C CA . GLY A 1 107 ? 7.076 0.213 20.691 1.00 83.50 107 GLY A CA 1
ATOM 864 C C . GLY A 1 107 ? 5.793 0.196 19.855 1.00 83.50 107 GLY A C 1
ATOM 865 O O . GLY A 1 107 ? 5.360 1.224 19.347 1.00 83.50 107 GLY A O 1
ATOM 866 N N . ASN A 1 108 ? 5.188 -0.978 19.675 1.00 81.75 108 ASN A N 1
ATOM 867 C CA . ASN A 1 108 ? 3.927 -1.144 18.960 1.00 81.75 108 ASN A CA 1
ATOM 868 C C . ASN A 1 108 ? 2.765 -0.413 19.652 1.00 81.75 108 ASN A C 1
ATOM 870 O O . ASN A 1 108 ? 1.930 0.161 18.961 1.00 81.75 108 ASN A O 1
ATOM 874 N N . PHE A 1 109 ? 2.706 -0.406 20.989 1.00 78.25 109 PHE A N 1
ATOM 875 C CA . PHE A 1 109 ? 1.669 0.344 21.717 1.00 78.25 109 PHE A CA 1
ATOM 876 C C . PHE A 1 109 ? 1.797 1.850 21.481 1.00 78.25 109 PHE A C 1
ATOM 878 O O . PHE A 1 109 ? 0.827 2.484 21.082 1.00 78.25 109 PHE A O 1
ATOM 885 N N . GLU A 1 110 ? 3.010 2.390 21.624 1.00 77.06 110 GLU A N 1
ATOM 886 C CA . GLU A 1 110 ? 3.308 3.802 21.350 1.00 77.06 110 GLU A CA 1
ATOM 887 C C . GLU A 1 110 ? 2.946 4.175 19.903 1.00 77.06 110 GLU A C 1
ATOM 889 O O . GLU A 1 110 ? 2.253 5.162 19.672 1.00 77.06 110 GLU A O 1
ATOM 894 N N . TYR A 1 111 ? 3.303 3.321 18.938 1.00 69.50 111 TYR A N 1
ATOM 895 C CA . TYR A 1 111 ? 2.963 3.498 17.525 1.00 69.50 111 TYR A CA 1
ATOM 896 C C . TYR A 1 111 ? 1.451 3.577 17.249 1.00 69.50 111 TYR A C 1
ATOM 898 O O . TYR A 1 111 ? 1.037 4.320 16.361 1.00 69.50 111 TYR A O 1
ATOM 906 N N . PHE A 1 112 ? 0.620 2.817 17.970 1.00 67.19 112 PHE A N 1
ATOM 907 C CA . PHE A 1 112 ? -0.836 2.825 17.775 1.00 67.19 112 PHE A CA 1
ATOM 908 C C . PHE A 1 112 ? -1.585 3.829 18.668 1.00 67.19 112 PHE A C 1
ATOM 910 O O . PHE A 1 112 ? -2.722 4.176 18.343 1.00 67.19 112 PHE A O 1
ATOM 917 N N . ASP A 1 113 ? -0.967 4.323 19.744 1.00 61.50 113 ASP A N 1
ATOM 918 C CA . ASP A 1 113 ? -1.492 5.416 20.575 1.00 61.50 113 ASP A CA 1
ATOM 919 C C . ASP A 1 113 ? -1.282 6.802 19.964 1.00 61.50 113 ASP A C 1
ATOM 921 O O . ASP A 1 113 ? -2.074 7.722 20.205 1.00 61.50 113 ASP A O 1
ATOM 925 N N . GLU A 1 114 ? -0.214 6.974 19.183 1.00 50.56 114 GLU A N 1
ATOM 926 C CA . GLU A 1 114 ? 0.044 8.190 18.420 1.00 50.56 114 GLU A CA 1
ATOM 927 C C . GLU A 1 114 ? -0.966 8.307 17.269 1.00 50.56 114 GLU A C 1
ATOM 929 O O . GLU A 1 114 ? -0.692 7.906 16.147 1.00 50.56 114 GLU A O 1
ATOM 934 N N . HIS A 1 115 ? -2.154 8.848 17.574 1.00 43.84 115 HIS A N 1
ATOM 935 C CA . HIS A 1 115 ? -3.211 9.256 16.638 1.00 43.84 115 HIS A CA 1
ATOM 936 C C . HIS A 1 115 ? -3.302 8.364 15.395 1.00 43.84 115 HIS A C 1
ATOM 938 O O . HIS A 1 115 ? -2.767 8.715 14.339 1.00 43.84 115 HIS A O 1
ATOM 944 N N . TYR A 1 116 ? -4.031 7.248 15.498 1.00 40.50 116 TYR A N 1
ATOM 945 C CA . TYR A 1 116 ? -4.445 6.479 14.327 1.00 40.50 116 TYR A CA 1
ATOM 946 C C . TYR A 1 116 ? -5.271 7.376 13.392 1.00 40.50 116 TYR A C 1
ATOM 948 O O . TYR A 1 116 ? -6.492 7.470 13.469 1.00 40.50 116 TYR A O 1
ATOM 956 N N . THR A 1 117 ? -4.572 8.073 12.507 1.00 35.44 117 THR A N 1
ATOM 957 C CA . THR A 1 117 ? -5.110 8.557 11.252 1.00 35.44 117 THR A CA 1
ATOM 958 C C . THR A 1 117 ? -4.976 7.361 10.340 1.00 35.44 117 THR A C 1
ATOM 960 O O . THR A 1 117 ? -3.875 6.819 10.223 1.00 35.44 117 THR A O 1
ATOM 963 N N . GLU A 1 118 ? -6.084 6.903 9.762 1.00 34.84 118 GLU A N 1
ATOM 964 C CA . GLU A 1 118 ? -6.064 5.841 8.767 1.00 34.84 118 GLU A CA 1
ATOM 965 C C . GLU A 1 118 ? -4.996 6.204 7.734 1.00 34.84 118 GLU A C 1
ATOM 967 O O . GLU A 1 118 ? -5.141 7.154 6.962 1.00 34.84 118 GLU A O 1
ATOM 972 N N . ALA A 1 119 ? -3.852 5.525 7.806 1.00 32.28 119 ALA A N 1
ATOM 973 C CA . ALA A 1 119 ? -2.802 5.744 6.847 1.00 32.28 119 ALA A CA 1
ATOM 974 C C . ALA A 1 119 ? -3.357 5.189 5.540 1.00 32.28 119 ALA A C 1
ATOM 976 O O . ALA A 1 119 ? -3.295 3.981 5.294 1.00 32.28 119 ALA A O 1
ATOM 977 N N . GLU A 1 120 ? -3.874 6.068 4.676 1.00 34.78 120 GLU A N 1
ATOM 978 C CA . GLU A 1 120 ? -3.760 5.809 3.249 1.00 34.78 120 GLU A CA 1
ATOM 979 C C . GLU A 1 120 ? -2.318 5.337 3.039 1.00 34.78 120 GLU A C 1
ATOM 981 O O . GLU A 1 120 ? -1.406 6.004 3.542 1.00 34.78 120 GLU A O 1
ATOM 986 N N . PRO A 1 121 ? -2.084 4.173 2.412 1.00 36.22 121 PRO A N 1
ATOM 987 C CA . PRO A 1 121 ? -0.775 3.540 2.368 1.00 36.22 121 PRO A CA 1
ATOM 988 C C . PRO A 1 121 ? 0.203 4.379 1.535 1.00 36.22 121 PRO A C 1
ATOM 990 O O . PRO A 1 121 ? 0.547 4.049 0.405 1.00 36.22 121 PRO A O 1
ATOM 993 N N . ASN A 1 122 ? 0.700 5.459 2.119 1.00 41.91 122 ASN A N 1
ATOM 994 C CA . ASN A 1 122 ? 1.726 6.336 1.605 1.00 41.91 122 ASN A CA 1
ATOM 995 C C . ASN A 1 122 ? 2.989 6.012 2.394 1.00 41.91 122 ASN A C 1
ATOM 997 O O . ASN A 1 122 ? 3.360 6.711 3.331 1.00 41.91 122 ASN A O 1
ATOM 1001 N N . GLY A 1 123 ? 3.640 4.899 2.044 1.00 44.53 123 GLY A N 1
ATOM 1002 C CA . GLY A 1 123 ? 4.893 4.548 2.711 1.00 44.53 123 GLY A CA 1
ATOM 1003 C C . GLY A 1 123 ? 5.563 3.234 2.338 1.00 44.53 123 GLY A C 1
ATOM 1004 O O . GLY A 1 123 ? 6.741 3.077 2.644 1.00 44.53 123 GLY A O 1
ATOM 1005 N N . SER A 1 124 ? 4.906 2.305 1.635 1.00 45.97 124 SER A N 1
ATOM 1006 C CA . SER A 1 124 ? 5.661 1.240 0.964 1.00 45.97 124 SER A CA 1
ATOM 1007 C C . SER A 1 124 ? 6.163 1.789 -0.372 1.00 45.97 124 SER A C 1
ATOM 1009 O O . SER A 1 124 ? 5.382 2.295 -1.179 1.00 45.97 124 SER A O 1
ATOM 1011 N N . GLY A 1 125 ? 7.480 1.782 -0.594 1.00 62.53 125 GLY A N 1
ATOM 1012 C CA . GLY A 1 125 ? 8.037 2.160 -1.891 1.00 62.53 125 GLY A CA 1
ATOM 1013 C C . GLY A 1 125 ? 7.329 1.386 -3.007 1.00 62.53 125 GLY A C 1
ATOM 1014 O O . GLY A 1 125 ? 7.044 0.199 -2.846 1.00 62.53 125 GLY A O 1
ATOM 1015 N N . LYS A 1 126 ? 7.019 2.061 -4.122 1.00 82.00 126 LYS A N 1
ATOM 1016 C CA . LYS A 1 126 ? 6.289 1.458 -5.248 1.00 82.00 126 LYS A CA 1
ATOM 1017 C C . LYS A 1 126 ? 6.888 0.098 -5.602 1.00 82.00 126 LYS A C 1
ATOM 1019 O O . LYS A 1 126 ? 8.099 -0.006 -5.819 1.00 82.00 126 LYS A O 1
ATOM 1024 N N . SER A 1 127 ? 6.045 -0.931 -5.691 1.00 88.25 127 SER A N 1
ATOM 1025 C CA . SER A 1 127 ? 6.496 -2.260 -6.113 1.00 88.25 127 SER A CA 1
ATOM 1026 C C . SER A 1 127 ? 7.175 -2.179 -7.486 1.00 88.25 127 SER A C 1
ATOM 1028 O O . SER A 1 127 ? 6.798 -1.360 -8.326 1.00 88.25 127 SER A O 1
ATOM 1030 N N . ILE A 1 128 ? 8.153 -3.048 -7.765 1.00 88.81 128 ILE A N 1
ATOM 1031 C CA . ILE A 1 128 ? 8.843 -3.054 -9.071 1.00 88.81 128 ILE A CA 1
ATOM 1032 C C . ILE A 1 128 ? 7.866 -3.207 -10.249 1.00 88.81 128 ILE A C 1
ATOM 1034 O O . ILE A 1 128 ? 8.100 -2.661 -11.323 1.00 88.81 128 ILE A O 1
ATOM 1038 N N . GLN A 1 129 ? 6.749 -3.908 -10.032 1.00 92.00 129 GLN A N 1
ATOM 1039 C CA . GLN A 1 129 ? 5.676 -4.080 -11.010 1.00 92.00 129 GLN A CA 1
ATOM 1040 C C . GLN A 1 129 ? 4.903 -2.792 -11.251 1.00 92.00 129 GLN A C 1
ATOM 1042 O O . GLN A 1 129 ? 4.656 -2.435 -12.398 1.00 92.00 129 GLN A O 1
ATOM 1047 N N . GLN A 1 130 ? 4.575 -2.065 -10.182 1.00 94.25 130 GLN A N 1
ATOM 1048 C CA . GLN A 1 130 ? 3.974 -0.743 -10.298 1.00 94.25 130 GLN A CA 1
ATOM 1049 C C . GLN A 1 130 ? 4.923 0.223 -11.011 1.00 94.25 130 GLN A C 1
ATOM 1051 O O . GLN A 1 130 ? 4.498 0.924 -11.924 1.00 94.25 130 GLN A O 1
ATOM 1056 N N . VAL A 1 131 ? 6.216 0.221 -10.661 1.00 94.94 131 VAL A N 1
ATOM 1057 C CA . VAL A 1 131 ? 7.220 1.038 -11.359 1.00 94.94 131 VAL A CA 1
ATOM 1058 C C . VAL A 1 131 ? 7.262 0.679 -12.844 1.00 94.94 131 VAL A C 1
ATOM 1060 O O . VAL A 1 131 ? 7.184 1.573 -13.678 1.00 94.94 131 VAL A O 1
ATOM 1063 N N . LEU A 1 132 ? 7.340 -0.607 -13.196 1.00 96.12 132 LEU A N 1
ATOM 1064 C CA . LEU A 1 132 ? 7.350 -1.057 -14.590 1.00 96.12 132 LEU A CA 1
ATOM 1065 C C . LEU A 1 132 ? 6.102 -0.610 -15.358 1.00 96.12 132 LEU A C 1
ATOM 1067 O O . LEU A 1 132 ? 6.222 -0.114 -16.477 1.00 96.12 132 LEU A O 1
ATOM 1071 N N . PHE A 1 133 ? 4.926 -0.752 -14.752 1.00 97.44 133 PHE A N 1
ATOM 1072 C CA . PHE A 1 133 ? 3.663 -0.334 -15.349 1.00 97.44 133 PHE A CA 1
ATOM 1073 C C . PHE A 1 133 ? 3.630 1.182 -15.591 1.00 97.44 133 PHE A C 1
ATOM 1075 O O . PHE A 1 133 ? 3.294 1.632 -16.684 1.00 97.44 133 PHE A O 1
ATOM 1082 N N . GLU A 1 134 ? 4.074 1.981 -14.618 1.00 97.06 134 GLU A N 1
ATOM 1083 C CA . GLU A 1 134 ? 4.184 3.436 -14.757 1.00 97.06 134 GLU A CA 1
ATOM 1084 C C . GLU A 1 134 ? 5.197 3.854 -15.835 1.00 97.06 134 GLU A C 1
ATOM 1086 O O . GLU A 1 134 ? 4.929 4.781 -16.599 1.00 97.06 134 GLU A O 1
ATOM 1091 N N . GLU A 1 135 ? 6.342 3.173 -15.953 1.00 97.38 135 GLU A N 1
ATOM 109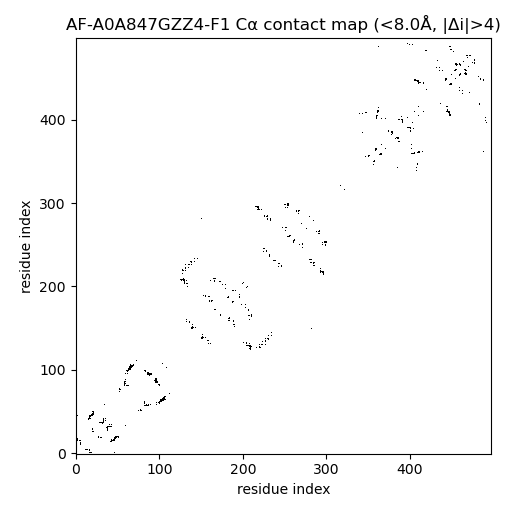2 C CA . GLU A 1 135 ? 7.297 3.446 -17.037 1.00 97.38 135 GLU A CA 1
ATOM 1093 C C . GLU A 1 135 ? 6.702 3.110 -18.417 1.00 97.38 135 GLU A C 1
ATOM 1095 O O . GLU A 1 135 ? 6.965 3.830 -19.380 1.00 97.38 135 GLU A O 1
ATOM 1100 N N . ARG A 1 136 ? 5.853 2.077 -18.530 1.00 97.94 136 ARG A N 1
ATOM 1101 C CA . ARG A 1 136 ? 5.133 1.754 -19.780 1.00 97.94 136 ARG A CA 1
ATOM 1102 C C . ARG A 1 136 ? 4.093 2.818 -20.137 1.00 97.94 136 ARG A C 1
ATOM 1104 O O . ARG A 1 136 ? 3.969 3.172 -21.308 1.00 97.94 136 ARG A O 1
ATOM 1111 N N . ILE A 1 137 ? 3.406 3.390 -19.142 1.00 97.50 137 ILE A N 1
ATOM 1112 C CA . ILE A 1 137 ? 2.525 4.555 -19.341 1.00 97.50 137 ILE A CA 1
ATOM 1113 C C . ILE A 1 137 ? 3.341 5.744 -19.869 1.00 97.50 137 ILE A C 1
ATOM 1115 O O . ILE A 1 137 ? 2.953 6.361 -20.860 1.00 97.50 137 ILE A O 1
ATOM 1119 N N . ARG A 1 138 ? 4.506 6.032 -19.273 1.00 97.25 138 ARG A N 1
ATOM 1120 C CA . ARG A 1 138 ? 5.396 7.114 -19.736 1.00 97.25 138 ARG A CA 1
ATOM 1121 C C . ARG A 1 138 ? 5.927 6.882 -21.149 1.00 97.25 138 ARG A C 1
ATOM 1123 O O . ARG A 1 138 ? 6.089 7.850 -21.892 1.00 97.25 138 ARG A O 1
ATOM 1130 N N . LEU A 1 139 ? 6.191 5.630 -21.528 1.00 97.56 139 LEU A N 1
ATOM 1131 C CA . LEU A 1 139 ? 6.577 5.276 -22.893 1.00 97.56 139 LEU A CA 1
ATOM 1132 C C . LEU A 1 139 ? 5.444 5.586 -23.881 1.00 97.56 139 LEU A C 1
ATOM 1134 O O . LEU A 1 139 ? 5.693 6.222 -24.903 1.00 97.56 139 LEU A O 1
ATOM 1138 N N . ALA A 1 140 ? 4.203 5.206 -23.559 1.00 97.31 140 ALA A N 1
ATOM 1139 C CA . ALA A 1 140 ? 3.034 5.525 -24.379 1.00 97.31 140 ALA A CA 1
ATOM 1140 C C . ALA A 1 140 ? 2.818 7.046 -24.510 1.00 97.31 140 ALA A C 1
ATOM 1142 O O . ALA A 1 140 ? 2.563 7.546 -25.605 1.00 97.31 140 ALA A O 1
ATOM 1143 N N . GLU A 1 141 ? 2.987 7.804 -23.422 1.00 96.50 141 GLU A N 1
ATOM 1144 C CA . GLU A 1 141 ? 2.926 9.272 -23.445 1.00 96.50 141 GLU A CA 1
ATOM 1145 C C . GLU A 1 141 ? 4.009 9.888 -24.334 1.00 96.50 141 GLU A C 1
ATOM 1147 O O . GLU A 1 141 ? 3.724 10.791 -25.123 1.00 96.50 141 GLU A O 1
ATOM 1152 N N . ALA A 1 142 ? 5.244 9.391 -24.229 1.00 96.50 142 ALA A N 1
ATOM 1153 C CA . ALA A 1 142 ? 6.352 9.833 -25.067 1.00 96.50 142 ALA A CA 1
ATOM 1154 C C . ALA A 1 142 ? 6.086 9.540 -26.549 1.00 96.50 142 ALA A C 1
ATOM 1156 O O . ALA A 1 142 ? 6.337 10.396 -27.393 1.00 96.50 142 ALA A O 1
ATOM 1157 N N . ALA A 1 143 ? 5.542 8.360 -26.853 1.00 96.75 143 ALA A N 1
ATOM 1158 C CA . ALA A 1 143 ? 5.220 7.941 -28.209 1.00 96.75 143 ALA A CA 1
ATOM 1159 C C . ALA A 1 143 ? 4.133 8.816 -28.846 1.00 96.75 143 ALA A C 1
ATOM 1161 O O . ALA A 1 143 ? 4.294 9.250 -29.983 1.00 96.75 143 ALA A O 1
ATOM 1162 N N . ILE A 1 144 ? 3.070 9.155 -28.103 1.00 96.00 144 ILE A N 1
ATOM 1163 C CA . ILE A 1 144 ? 2.046 10.102 -28.573 1.00 96.00 144 ILE A CA 1
ATOM 1164 C C . ILE A 1 144 ? 2.667 11.472 -28.853 1.00 96.00 144 ILE A C 1
ATOM 1166 O O . ILE A 1 144 ? 2.417 12.051 -29.909 1.00 96.00 144 ILE A O 1
ATOM 1170 N N . ALA A 1 145 ? 3.485 11.986 -27.929 1.00 95.50 145 ALA A N 1
ATOM 1171 C CA . ALA A 1 145 ? 4.127 13.291 -28.083 1.00 95.50 145 ALA A CA 1
ATOM 1172 C C . ALA A 1 145 ? 5.065 13.345 -29.302 1.00 95.50 145 ALA A C 1
ATOM 1174 O O . ALA A 1 145 ? 5.152 14.377 -29.963 1.00 95.50 145 ALA A O 1
ATOM 1175 N N . ALA A 1 146 ? 5.731 12.232 -29.616 1.00 94.81 146 ALA A N 1
ATOM 1176 C CA . ALA A 1 146 ? 6.606 12.083 -30.776 1.00 94.81 146 ALA A CA 1
ATOM 1177 C C . ALA A 1 146 ? 5.883 11.630 -32.062 1.00 94.81 146 ALA A C 1
ATOM 1179 O O . ALA A 1 146 ? 6.538 11.469 -33.088 1.00 94.81 146 ALA A O 1
ATOM 1180 N N . GLN A 1 147 ? 4.560 11.416 -32.025 1.00 95.06 147 GLN A N 1
ATOM 1181 C CA . GLN A 1 147 ? 3.769 10.846 -33.128 1.00 95.06 147 GLN A CA 1
ATOM 1182 C C . GLN A 1 147 ? 4.284 9.476 -33.630 1.00 95.06 147 GLN A C 1
ATOM 1184 O O . GLN A 1 147 ? 4.130 9.123 -34.799 1.00 95.06 147 GLN A O 1
ATOM 1189 N N . ASP A 1 148 ? 4.871 8.674 -32.738 1.00 94.88 148 ASP A N 1
ATOM 1190 C CA . ASP A 1 148 ? 5.375 7.331 -33.035 1.00 94.88 148 ASP A CA 1
ATOM 1191 C C . ASP A 1 148 ? 4.300 6.269 -32.762 1.00 94.88 148 ASP A C 1
ATOM 1193 O O . ASP A 1 148 ? 4.139 5.755 -31.649 1.00 94.88 148 ASP A O 1
ATOM 1197 N N . HIS A 1 149 ? 3.560 5.913 -33.811 1.00 94.75 149 HIS A N 1
ATOM 1198 C CA . HIS A 1 149 ? 2.495 4.915 -33.732 1.00 94.75 149 HIS A CA 1
ATOM 1199 C C . HIS A 1 149 ? 2.989 3.504 -33.385 1.00 94.75 149 HIS A C 1
ATOM 1201 O O . HIS A 1 149 ? 2.258 2.754 -32.737 1.00 94.75 149 HIS A O 1
ATOM 1207 N N . GLN A 1 150 ? 4.200 3.125 -33.804 1.00 95.50 150 GLN A N 1
ATOM 1208 C CA . GLN A 1 150 ? 4.721 1.778 -33.555 1.00 95.50 150 GLN A CA 1
ATOM 1209 C C . GLN A 1 150 ? 5.085 1.608 -32.081 1.00 95.50 150 GLN A C 1
ATOM 1211 O O . GLN A 1 150 ? 4.705 0.614 -31.460 1.00 95.50 150 GLN A O 1
ATOM 1216 N N . THR A 1 151 ? 5.763 2.600 -31.503 1.00 96.50 151 THR A N 1
ATOM 1217 C CA . THR A 1 151 ? 6.104 2.586 -30.078 1.00 96.50 151 THR A CA 1
ATOM 1218 C C . THR A 1 151 ? 4.861 2.703 -29.200 1.00 96.50 151 THR A C 1
ATOM 1220 O O . THR A 1 151 ? 4.776 2.036 -28.169 1.00 96.50 151 THR A O 1
ATOM 1223 N N . PHE A 1 152 ? 3.865 3.491 -29.618 1.00 97.44 152 PHE A N 1
ATOM 1224 C CA . PHE A 1 152 ? 2.598 3.585 -28.897 1.00 97.44 152 PHE A CA 1
ATOM 1225 C C . PHE A 1 152 ? 1.868 2.236 -28.849 1.00 97.44 152 PHE A C 1
ATOM 1227 O O . PHE A 1 152 ? 1.487 1.789 -27.769 1.00 97.44 152 PHE A O 1
ATOM 1234 N N . ALA A 1 153 ? 1.745 1.550 -29.991 1.00 96.31 153 ALA A N 1
ATOM 1235 C CA . ALA A 1 153 ? 1.130 0.225 -30.053 1.00 96.31 153 ALA A CA 1
ATOM 1236 C C . ALA A 1 153 ? 1.863 -0.789 -29.158 1.00 96.31 153 ALA A C 1
ATOM 1238 O O . ALA A 1 153 ? 1.224 -1.487 -28.373 1.00 96.31 153 ALA A O 1
ATOM 1239 N N . LEU A 1 154 ? 3.201 -0.799 -29.199 1.00 96.75 154 LEU A N 1
ATOM 1240 C CA . LEU A 1 154 ? 4.018 -1.640 -28.322 1.00 96.75 154 LEU A CA 1
ATOM 1241 C C . LEU A 1 154 ? 3.733 -1.367 -26.836 1.00 96.75 154 LEU A C 1
ATOM 1243 O O . LEU A 1 154 ? 3.562 -2.306 -26.060 1.00 96.75 154 LEU A O 1
ATOM 1247 N N . ALA A 1 155 ? 3.683 -0.097 -26.428 1.00 97.00 155 ALA A N 1
ATOM 1248 C CA . ALA A 1 155 ? 3.412 0.268 -25.042 1.00 97.00 155 ALA A CA 1
ATOM 1249 C C . ALA A 1 155 ? 2.001 -0.161 -24.604 1.00 97.00 155 ALA A C 1
ATOM 1251 O O . ALA A 1 155 ? 1.847 -0.713 -23.515 1.00 97.00 155 ALA A O 1
ATOM 1252 N N . CYS A 1 156 ? 0.986 0.021 -25.456 1.00 96.56 156 CYS A N 1
ATOM 1253 C CA . CYS A 1 156 ? -0.377 -0.441 -25.189 1.00 96.56 156 CYS A CA 1
ATOM 1254 C C . CYS A 1 156 ? -0.458 -1.965 -25.034 1.00 96.56 156 CYS A C 1
ATOM 1256 O O . CYS A 1 156 ? -1.110 -2.438 -24.105 1.00 96.56 156 CYS A O 1
ATOM 1258 N N . ASP A 1 157 ? 0.222 -2.727 -25.893 1.00 95.88 157 ASP A N 1
ATOM 1259 C CA . ASP A 1 157 ? 0.245 -4.191 -25.819 1.00 95.88 157 ASP A CA 1
ATOM 1260 C C . ASP A 1 157 ? 0.893 -4.678 -24.517 1.00 95.88 157 ASP A C 1
ATOM 1262 O O . ASP A 1 157 ? 0.386 -5.591 -23.864 1.00 95.88 157 ASP A O 1
ATOM 1266 N N . LEU A 1 158 ? 1.992 -4.040 -24.107 1.00 96.25 158 LEU A N 1
ATOM 1267 C CA . LEU A 1 158 ? 2.674 -4.336 -22.849 1.00 96.25 158 LEU A CA 1
ATOM 1268 C C . LEU A 1 158 ? 1.805 -3.987 -21.630 1.00 96.25 158 LEU A C 1
ATOM 1270 O O . LEU A 1 158 ? 1.740 -4.768 -20.681 1.00 96.25 158 LEU A O 1
ATOM 1274 N N . LEU A 1 159 ? 1.116 -2.843 -21.645 1.00 97.06 159 LEU A N 1
ATOM 1275 C CA . LEU A 1 159 ? 0.170 -2.474 -20.587 1.00 97.06 159 LEU A CA 1
ATOM 1276 C C . LEU A 1 159 ? -0.976 -3.485 -20.506 1.00 97.06 159 LEU A C 1
ATOM 1278 O O . LEU A 1 159 ? -1.291 -3.965 -19.422 1.00 97.06 159 LEU A O 1
ATOM 1282 N N . LEU A 1 160 ? -1.560 -3.864 -21.645 1.00 96.06 160 LEU A N 1
ATOM 1283 C CA . LEU A 1 160 ? -2.650 -4.835 -21.697 1.00 96.06 160 LEU A CA 1
ATOM 1284 C C . LEU A 1 160 ? -2.227 -6.202 -21.149 1.00 96.06 160 LEU A C 1
ATOM 1286 O O . LEU A 1 160 ? -2.994 -6.828 -20.420 1.00 96.06 160 LEU A O 1
ATOM 1290 N N . GLN A 1 161 ? -1.009 -6.652 -21.465 1.00 94.38 161 GLN A N 1
ATOM 1291 C CA . GLN A 1 161 ? -0.438 -7.872 -20.890 1.00 94.38 161 GLN A CA 1
ATOM 1292 C C . GLN A 1 161 ? -0.332 -7.781 -19.364 1.00 94.38 161 GLN A C 1
ATOM 1294 O O . GLN A 1 161 ? -0.766 -8.700 -18.679 1.00 94.38 161 GLN A O 1
ATOM 1299 N N . ASP A 1 162 ? 0.154 -6.664 -18.816 1.00 94.69 162 ASP A N 1
ATOM 1300 C CA . ASP A 1 162 ? 0.247 -6.501 -17.360 1.00 94.69 162 ASP A CA 1
ATOM 1301 C C . ASP A 1 162 ? -1.125 -6.535 -16.675 1.00 94.69 162 ASP A C 1
ATOM 1303 O O . ASP A 1 162 ? -1.261 -7.160 -15.625 1.00 94.69 162 ASP A O 1
ATOM 1307 N N . VAL A 1 163 ? -2.149 -5.908 -17.268 1.00 94.62 163 VAL A N 1
ATOM 1308 C CA . VAL A 1 163 ? -3.516 -5.938 -16.715 1.00 94.62 163 VAL A CA 1
ATOM 1309 C C . VAL A 1 163 ? -4.140 -7.334 -16.824 1.00 94.62 163 VAL A C 1
ATOM 1311 O O . VAL A 1 163 ? -4.910 -7.733 -15.951 1.00 94.62 163 VAL A O 1
ATOM 1314 N N . ARG A 1 164 ? -3.828 -8.097 -17.878 1.00 93.56 164 ARG A N 1
ATOM 1315 C CA . ARG A 1 164 ? -4.283 -9.492 -18.038 1.00 93.56 164 ARG A CA 1
ATOM 1316 C C . ARG A 1 164 ? -3.610 -10.450 -17.054 1.00 93.56 164 ARG A C 1
ATOM 1318 O O . ARG A 1 164 ? -4.228 -11.436 -16.674 1.00 93.56 164 ARG A O 1
ATOM 1325 N N . ASP A 1 165 ? -2.397 -10.132 -16.619 1.00 91.38 165 ASP A N 1
ATOM 1326 C CA . ASP A 1 165 ? -1.629 -10.925 -15.656 1.00 91.38 165 ASP A CA 1
ATOM 1327 C C . ASP A 1 165 ? -1.986 -10.630 -14.183 1.00 91.38 165 ASP A C 1
ATOM 1329 O O . ASP A 1 165 ? -1.381 -11.211 -13.275 1.00 91.38 165 ASP A O 1
ATOM 1333 N N . LEU A 1 166 ? -2.925 -9.715 -13.908 1.00 91.06 166 LEU A N 1
ATOM 1334 C CA . LEU A 1 166 ? -3.405 -9.466 -12.546 1.00 91.06 166 LEU A CA 1
ATOM 1335 C C . LEU A 1 166 ? -4.173 -10.688 -12.008 1.00 91.06 166 LEU A C 1
ATOM 1337 O O . LEU A 1 166 ? -4.996 -11.260 -12.724 1.00 91.06 166 LEU A O 1
ATOM 1341 N N . PRO A 1 167 ? -3.950 -11.094 -10.744 1.00 85.56 167 PRO A N 1
ATOM 1342 C CA . PRO A 1 167 ? -4.649 -12.236 -10.171 1.00 85.56 167 PRO A CA 1
ATOM 1343 C C . PRO A 1 167 ? -6.112 -11.896 -9.870 1.00 85.56 167 PRO A C 1
ATOM 1345 O O . PRO A 1 167 ? -6.406 -11.107 -8.972 1.00 85.56 167 PRO A O 1
ATOM 1348 N N . ASP A 1 168 ? -7.033 -12.578 -10.549 1.00 80.31 168 ASP A N 1
ATOM 1349 C CA . ASP A 1 168 ? -8.481 -12.438 -10.333 1.00 80.31 168 ASP A CA 1
ATOM 1350 C C . ASP A 1 168 ? -8.929 -12.842 -8.902 1.00 80.31 168 ASP A C 1
ATOM 1352 O O . ASP A 1 168 ? -10.036 -12.519 -8.470 1.00 80.31 168 ASP A O 1
ATOM 1356 N N . THR A 1 169 ? -8.077 -13.546 -8.146 1.00 76.31 169 THR A N 1
ATOM 1357 C CA . THR A 1 169 ? -8.350 -14.018 -6.778 1.00 76.31 169 THR A CA 1
ATOM 1358 C C . THR A 1 169 ? -8.013 -13.003 -5.684 1.00 76.31 169 THR A C 1
ATOM 1360 O O . THR A 1 169 ? -8.515 -13.144 -4.568 1.00 76.31 169 THR A O 1
ATOM 1363 N N . ALA A 1 170 ? -7.188 -11.989 -5.967 1.00 77.50 170 ALA A N 1
ATOM 1364 C CA . ALA A 1 170 ? -6.782 -11.005 -4.965 1.00 77.50 170 ALA A CA 1
ATOM 1365 C C . ALA A 1 170 ? -7.946 -10.063 -4.616 1.00 77.50 170 ALA A C 1
ATOM 1367 O O . ALA A 1 170 ? -8.579 -9.496 -5.505 1.00 77.50 170 ALA A O 1
ATOM 1368 N N . ILE A 1 171 ? -8.209 -9.858 -3.320 1.00 76.62 171 ILE A N 1
ATOM 1369 C CA . ILE A 1 171 ? -9.345 -9.048 -2.838 1.00 76.62 171 ILE A CA 1
ATOM 1370 C C . ILE A 1 171 ? -9.275 -7.618 -3.395 1.00 76.62 171 ILE A C 1
ATOM 1372 O O . ILE A 1 171 ? -10.229 -7.166 -4.014 1.00 76.62 171 ILE A O 1
ATOM 1376 N N . ALA A 1 172 ? -8.107 -6.972 -3.325 1.00 80.81 172 ALA A N 1
ATOM 1377 C CA . ALA A 1 172 ? -7.907 -5.626 -3.869 1.00 80.81 172 ALA A CA 1
ATOM 1378 C C . ALA A 1 172 ? -8.183 -5.521 -5.386 1.00 80.81 172 ALA A C 1
ATOM 1380 O O . ALA A 1 172 ? -8.624 -4.481 -5.869 1.00 80.81 172 ALA A O 1
ATOM 1381 N N . VAL A 1 173 ? -7.943 -6.597 -6.149 1.00 86.44 173 VAL A N 1
ATOM 1382 C CA . VAL A 1 173 ? -8.277 -6.660 -7.585 1.00 86.44 173 VAL A CA 1
ATOM 1383 C C . VAL A 1 173 ? -9.786 -6.843 -7.774 1.00 86.44 173 VAL A C 1
ATOM 1385 O O . VAL A 1 173 ? -10.372 -6.228 -8.663 1.00 86.44 173 VAL A O 1
ATOM 1388 N N . ARG A 1 174 ? -10.437 -7.644 -6.920 1.00 84.19 174 ARG A N 1
ATOM 1389 C CA . ARG A 1 174 ? -11.894 -7.859 -6.936 1.00 84.19 174 ARG A CA 1
ATOM 1390 C C . ARG A 1 174 ? -12.677 -6.597 -6.574 1.00 84.19 174 ARG A C 1
ATOM 1392 O O . ARG A 1 174 ? -13.701 -6.340 -7.201 1.00 84.19 174 ARG A O 1
ATOM 1399 N N . ASP A 1 175 ? -12.176 -5.783 -5.652 1.00 85.81 175 ASP A N 1
ATOM 1400 C CA . ASP A 1 175 ? -12.805 -4.509 -5.278 1.00 85.81 175 ASP A CA 1
ATOM 1401 C C . ASP A 1 175 ? -12.821 -3.502 -6.440 1.00 85.81 175 ASP A C 1
ATOM 1403 O O . ASP A 1 175 ? -13.705 -2.652 -6.525 1.00 85.81 175 ASP A O 1
ATOM 1407 N N . LYS A 1 176 ? -11.868 -3.628 -7.374 1.00 90.94 176 LYS A N 1
ATOM 1408 C CA . LYS A 1 176 ? -11.741 -2.813 -8.596 1.00 90.94 176 LYS A CA 1
ATOM 1409 C C . LYS A 1 176 ? -12.027 -3.613 -9.873 1.00 90.94 176 LYS A C 1
ATOM 1411 O O . LYS A 1 176 ? -11.527 -3.297 -10.956 1.00 90.94 176 LYS A O 1
ATOM 1416 N N . TRP A 1 177 ? -12.821 -4.682 -9.764 1.00 90.75 177 TRP A N 1
ATOM 1417 C CA . TRP A 1 177 ? -13.047 -5.637 -10.855 1.00 90.75 177 TRP A CA 1
ATOM 1418 C C . TRP A 1 177 ? -13.627 -4.990 -12.112 1.00 90.75 177 TRP A C 1
ATOM 1420 O O . TRP A 1 177 ? -13.252 -5.343 -13.231 1.00 90.75 177 TRP A O 1
ATOM 1430 N N . ARG A 1 178 ? -14.551 -4.038 -11.944 1.00 92.88 178 ARG A N 1
ATOM 1431 C CA . ARG A 1 178 ? -15.212 -3.362 -13.066 1.00 92.88 178 ARG A CA 1
ATOM 1432 C C . ARG A 1 178 ? -14.203 -2.566 -13.890 1.00 92.88 178 ARG A C 1
ATOM 1434 O O . ARG A 1 178 ? -14.228 -2.636 -15.118 1.00 92.88 178 ARG A O 1
ATOM 1441 N N . GLU A 1 179 ? -13.315 -1.841 -13.228 1.00 93.56 179 GLU A N 1
ATOM 1442 C CA . GLU A 1 179 ? -12.251 -1.041 -13.823 1.00 93.56 179 GLU A CA 1
ATOM 1443 C C . GLU A 1 179 ? -11.227 -1.944 -14.511 1.00 93.56 179 GLU A C 1
ATOM 1445 O O . GLU A 1 179 ? -10.929 -1.742 -15.687 1.00 93.56 179 GLU A O 1
ATOM 1450 N N . VAL A 1 180 ? -10.780 -3.009 -13.837 1.00 93.62 180 VAL A N 1
ATOM 1451 C CA . VAL A 1 180 ? -9.857 -4.001 -14.413 1.00 93.62 180 VAL A CA 1
ATOM 1452 C C . VAL A 1 180 ? -10.450 -4.629 -15.676 1.00 93.62 180 VAL A C 1
ATOM 1454 O O . VAL A 1 180 ? -9.798 -4.634 -16.720 1.00 93.62 180 VAL A O 1
ATOM 1457 N N . LYS A 1 181 ? -11.706 -5.096 -15.641 1.00 93.19 181 LYS A N 1
ATOM 1458 C CA . LYS A 1 181 ? -12.367 -5.681 -16.821 1.00 93.19 181 LYS A CA 1
ATOM 1459 C C . LYS A 1 181 ? -12.592 -4.672 -17.937 1.00 93.19 181 LYS A C 1
ATOM 1461 O O . LYS A 1 181 ? -12.490 -5.053 -19.097 1.00 93.19 181 LYS A O 1
ATOM 1466 N N . THR A 1 182 ? -12.854 -3.409 -17.610 1.00 93.12 182 THR A N 1
ATOM 1467 C CA . THR A 1 182 ? -12.968 -2.340 -18.611 1.00 93.12 182 THR A CA 1
ATOM 1468 C C . THR A 1 182 ? -11.637 -2.140 -19.329 1.00 93.12 182 THR A C 1
ATOM 1470 O O . THR A 1 182 ? -11.597 -2.139 -20.552 1.00 93.12 182 THR A O 1
ATOM 1473 N N . VAL A 1 183 ? -10.530 -2.053 -18.590 1.00 93.00 183 VAL A N 1
ATOM 1474 C CA . VAL A 1 183 ? -9.189 -1.871 -19.168 1.00 93.00 183 VAL A CA 1
ATOM 1475 C C . VAL A 1 183 ? -8.719 -3.103 -19.956 1.00 93.00 183 VAL A C 1
ATOM 1477 O O . VAL A 1 183 ? -7.978 -2.958 -20.925 1.00 93.00 183 VAL A O 1
ATOM 1480 N N . GLN A 1 184 ? -9.173 -4.309 -19.594 1.00 93.19 184 GLN A N 1
ATOM 1481 C CA . GLN A 1 184 ? -8.883 -5.547 -20.334 1.00 93.19 184 GLN A CA 1
ATOM 1482 C C . GLN A 1 184 ? -9.583 -5.637 -21.703 1.00 93.19 184 GLN A C 1
ATOM 1484 O O . GLN A 1 184 ? -9.192 -6.485 -22.513 1.00 93.19 184 GLN A O 1
ATOM 1489 N N . GLN A 1 185 ? -10.605 -4.813 -21.968 1.00 92.19 185 GLN A N 1
ATOM 1490 C CA . GLN A 1 185 ? -11.295 -4.796 -23.259 1.00 92.19 185 GLN A CA 1
ATOM 1491 C C . GLN A 1 185 ? -10.390 -4.235 -24.358 1.00 92.19 185 GLN A C 1
ATOM 1493 O O . GLN A 1 185 ? -9.724 -3.209 -24.191 1.00 92.19 185 GLN A O 1
ATOM 1498 N N . ASP A 1 186 ? -10.408 -4.896 -25.515 1.00 86.69 186 ASP A N 1
ATOM 1499 C CA . ASP A 1 186 ? -9.625 -4.472 -26.670 1.00 86.69 186 ASP A CA 1
ATOM 1500 C C . ASP A 1 186 ? -10.029 -3.051 -27.104 1.00 86.69 186 ASP A C 1
ATOM 1502 O O . ASP A 1 186 ? -11.210 -2.710 -27.191 1.00 86.69 186 ASP A O 1
ATOM 1506 N N . GLY A 1 187 ? -9.039 -2.203 -27.377 1.00 86.88 187 GLY A N 1
ATOM 1507 C CA . GLY A 1 187 ? -9.247 -0.824 -27.815 1.00 86.88 187 GLY A CA 1
ATOM 1508 C C . GLY A 1 187 ? -9.296 0.208 -26.686 1.00 86.88 187 GLY A C 1
ATOM 1509 O O . GLY A 1 187 ? -9.072 1.384 -26.963 1.00 86.88 187 GLY A O 1
ATOM 1510 N N . VAL A 1 188 ? -9.537 -0.177 -25.425 1.00 91.25 188 VAL A N 1
ATOM 1511 C CA . VAL A 1 188 ? -9.653 0.791 -24.314 1.00 91.25 188 VAL A CA 1
ATOM 1512 C C . VAL A 1 188 ? -8.314 1.460 -24.019 1.00 91.25 188 VAL A C 1
ATOM 1514 O O . VAL A 1 188 ? -8.224 2.686 -24.038 1.00 91.25 188 VAL A O 1
ATOM 1517 N N . ILE A 1 189 ? -7.250 0.676 -23.835 1.00 92.94 189 ILE A N 1
ATOM 1518 C CA . ILE A 1 189 ? -5.902 1.215 -23.594 1.00 92.94 189 ILE A CA 1
ATOM 1519 C C . ILE A 1 189 ? -5.420 2.037 -24.798 1.00 92.94 189 ILE A C 1
ATOM 1521 O O . ILE A 1 189 ? -4.778 3.067 -24.614 1.00 92.94 189 ILE A O 1
ATOM 1525 N N . GLN A 1 190 ? -5.776 1.632 -26.020 1.00 93.19 190 GLN A N 1
ATOM 1526 C CA . GLN A 1 190 ? -5.393 2.305 -27.264 1.00 93.19 190 GLN A CA 1
ATOM 1527 C C . GLN A 1 190 ? -6.032 3.693 -27.422 1.00 93.19 190 GLN A C 1
ATOM 1529 O O . GLN A 1 190 ? -5.483 4.524 -28.143 1.00 93.19 190 GLN A O 1
ATOM 1534 N N . ARG A 1 191 ? -7.165 3.972 -26.756 1.00 91.44 191 ARG A N 1
ATOM 1535 C CA . ARG A 1 191 ? -7.761 5.321 -26.736 1.00 91.44 191 ARG A CA 1
ATOM 1536 C C . ARG A 1 191 ? -6.878 6.309 -25.987 1.00 91.44 191 ARG A C 1
ATOM 1538 O O . ARG A 1 191 ? -6.749 7.447 -26.427 1.00 91.44 191 ARG A O 1
ATOM 1545 N N . PHE A 1 192 ? -6.302 5.865 -24.867 1.00 92.19 192 PHE A N 1
ATOM 1546 C CA . PHE A 1 192 ? -5.331 6.600 -24.051 1.00 92.19 192 PHE A CA 1
ATOM 1547 C C . PHE A 1 192 ? -5.706 8.076 -23.786 1.00 92.19 192 PHE A C 1
ATOM 1549 O O . PHE A 1 192 ? -4.851 8.966 -23.751 1.00 92.19 192 PHE A O 1
ATOM 1556 N N . ASP A 1 193 ? -7.005 8.339 -23.606 1.00 93.12 193 ASP A N 1
ATOM 1557 C CA . ASP A 1 193 ? -7.545 9.651 -23.248 1.00 93.12 193 ASP A CA 1
ATOM 1558 C C . ASP A 1 193 ? -7.270 9.986 -21.769 1.00 93.12 193 ASP A C 1
ATOM 1560 O O . ASP A 1 193 ? -6.752 9.165 -21.011 1.00 93.12 193 ASP A O 1
ATOM 1564 N N . ALA A 1 194 ? -7.579 11.214 -21.339 1.00 91.75 194 ALA A N 1
ATOM 1565 C CA . ALA A 1 194 ? -7.291 11.661 -19.972 1.00 91.75 194 ALA A CA 1
ATOM 1566 C C . ALA A 1 194 ? -7.930 10.757 -18.898 1.00 91.75 194 ALA A C 1
ATOM 1568 O O . ALA A 1 194 ? -7.300 10.474 -17.879 1.00 91.75 194 ALA A O 1
ATOM 1569 N N . ALA A 1 195 ? -9.141 10.253 -19.156 1.00 92.38 195 ALA A N 1
ATOM 1570 C CA . ALA A 1 195 ? -9.838 9.336 -18.259 1.00 92.38 195 ALA A CA 1
ATOM 1571 C C . ALA A 1 195 ? -9.135 7.971 -18.186 1.00 92.38 195 ALA A C 1
ATOM 1573 O O . ALA A 1 195 ? -8.882 7.464 -17.094 1.00 92.38 195 ALA A O 1
ATOM 1574 N N . THR A 1 196 ? -8.751 7.410 -19.335 1.00 93.06 196 THR A N 1
ATOM 1575 C CA . THR A 1 196 ? -8.016 6.141 -19.417 1.00 93.06 196 THR A CA 1
ATOM 1576 C C . THR A 1 196 ? -6.661 6.254 -18.724 1.00 93.06 196 THR A C 1
ATOM 1578 O O . THR A 1 196 ? -6.303 5.384 -17.936 1.00 93.06 196 THR A O 1
ATOM 1581 N N . LYS A 1 197 ? -5.917 7.347 -18.944 1.00 93.75 197 LYS A N 1
ATOM 1582 C CA . LYS A 1 197 ? -4.636 7.595 -18.263 1.00 93.75 197 LYS A CA 1
ATOM 1583 C C . LYS A 1 197 ? -4.799 7.666 -16.751 1.00 93.75 197 LYS A C 1
ATOM 1585 O O . LYS A 1 197 ? -4.045 7.009 -16.039 1.00 93.75 197 LYS A O 1
ATOM 1590 N N . SER A 1 198 ? -5.785 8.429 -16.276 1.00 93.69 198 SER A N 1
ATOM 1591 C CA . SER A 1 198 ? -6.075 8.541 -14.846 1.00 93.69 198 SER A CA 1
ATOM 1592 C C . SER A 1 198 ? -6.390 7.167 -14.256 1.00 93.69 198 SER A C 1
ATOM 1594 O O . SER A 1 198 ? -5.737 6.760 -13.303 1.00 93.69 198 SER A O 1
ATOM 1596 N N . MET A 1 199 ? -7.269 6.391 -14.895 1.00 93.19 199 MET A N 1
ATOM 1597 C CA . MET A 1 199 ? -7.599 5.029 -14.468 1.00 93.19 199 MET A CA 1
ATOM 1598 C C . MET A 1 199 ? -6.362 4.117 -14.411 1.00 93.19 199 MET A C 1
ATOM 1600 O O . MET A 1 199 ? -6.162 3.410 -13.422 1.00 93.19 199 MET A O 1
ATOM 1604 N N . LEU A 1 200 ? -5.499 4.156 -15.432 1.00 95.50 200 LEU A N 1
ATOM 1605 C CA . LEU A 1 200 ? -4.260 3.377 -15.456 1.00 95.50 200 LEU A CA 1
ATOM 1606 C C . LEU A 1 200 ? -3.311 3.773 -14.312 1.00 95.50 200 LEU A C 1
ATOM 1608 O O . LEU A 1 200 ? -2.750 2.893 -13.668 1.00 95.50 200 LEU A O 1
ATOM 1612 N N . GLN A 1 201 ? -3.144 5.068 -14.039 1.00 94.12 201 GLN A N 1
ATOM 1613 C CA . GLN A 1 201 ? -2.187 5.580 -13.050 1.00 94.12 201 GLN A CA 1
ATOM 1614 C C . GLN A 1 201 ? -2.676 5.459 -11.602 1.00 94.12 201 GLN A C 1
ATOM 1616 O O . GLN A 1 201 ? -1.897 5.082 -10.731 1.00 94.12 201 GLN A O 1
ATOM 1621 N N . THR A 1 202 ? -3.939 5.787 -11.331 1.00 91.81 202 THR A N 1
ATOM 1622 C CA . THR A 1 202 ? -4.464 5.889 -9.959 1.00 91.81 202 THR A CA 1
ATOM 1623 C C . THR A 1 202 ? -5.124 4.603 -9.489 1.00 91.81 202 THR A C 1
ATOM 1625 O O . THR A 1 202 ? -5.063 4.284 -8.309 1.00 91.81 202 THR A O 1
ATOM 1628 N N . THR A 1 203 ? -5.747 3.850 -10.403 1.00 92.19 203 THR A N 1
ATOM 1629 C CA . THR A 1 203 ? -6.523 2.654 -10.049 1.00 92.19 203 THR A CA 1
ATOM 1630 C C . THR A 1 203 ? -5.767 1.377 -10.387 1.00 92.19 203 THR A C 1
ATOM 1632 O O . THR A 1 203 ? -5.625 0.513 -9.531 1.00 92.19 203 THR A O 1
ATOM 1635 N N . ILE A 1 204 ? -5.250 1.243 -11.613 1.00 95.06 204 ILE A N 1
ATOM 1636 C CA . ILE A 1 204 ? -4.640 -0.015 -12.071 1.00 95.06 204 ILE A CA 1
ATOM 1637 C C . ILE A 1 204 ? -3.182 -0.162 -11.616 1.00 95.06 204 ILE A C 1
ATOM 1639 O O . ILE A 1 204 ? -2.788 -1.249 -11.195 1.00 95.06 204 ILE A O 1
ATOM 1643 N N . ALA A 1 205 ? -2.372 0.901 -11.659 1.00 94.69 205 ALA A N 1
ATOM 1644 C CA . ALA A 1 205 ? -0.955 0.821 -11.295 1.00 94.69 205 ALA A CA 1
ATOM 1645 C C . ALA A 1 205 ? -0.716 0.319 -9.854 1.00 94.69 205 ALA A C 1
ATOM 1647 O O . ALA A 1 205 ? 0.137 -0.557 -9.688 1.00 94.69 205 ALA A O 1
ATOM 1648 N N . PRO A 1 206 ? -1.466 0.761 -8.819 1.00 92.12 206 PRO A N 1
ATOM 1649 C CA . PRO A 1 206 ? -1.314 0.219 -7.467 1.00 92.12 206 PRO A CA 1
ATOM 1650 C C . PRO A 1 206 ? -1.663 -1.270 -7.359 1.00 92.12 206 PRO A C 1
ATOM 1652 O O . PRO A 1 206 ? -1.117 -1.962 -6.503 1.00 92.12 206 PRO A O 1
ATOM 1655 N N . LEU A 1 207 ? -2.526 -1.803 -8.234 1.00 92.12 207 LEU A N 1
ATOM 1656 C CA . LEU A 1 207 ? -2.885 -3.228 -8.228 1.00 92.12 207 LEU A CA 1
ATOM 1657 C C . LEU A 1 207 ? -1.735 -4.127 -8.700 1.00 92.12 207 LEU A C 1
ATOM 1659 O O . LEU A 1 207 ? -1.713 -5.316 -8.386 1.00 92.12 207 LEU A O 1
ATOM 1663 N N . MET A 1 208 ? -0.741 -3.567 -9.395 1.00 91.69 208 MET A N 1
ATOM 1664 C CA . MET A 1 208 ? 0.418 -4.312 -9.891 1.00 91.69 208 MET A CA 1
ATOM 1665 C C . MET A 1 208 ? 1.262 -4.926 -8.771 1.00 91.69 208 MET A C 1
ATOM 1667 O O . MET A 1 208 ? 1.962 -5.910 -9.011 1.00 91.69 208 MET A O 1
ATOM 1671 N N . GLN A 1 209 ? 1.163 -4.404 -7.542 1.00 86.81 209 GLN A N 1
ATOM 1672 C CA . GLN A 1 209 ? 1.830 -4.975 -6.368 1.00 86.81 209 GLN A CA 1
ATOM 1673 C C . GLN A 1 209 ? 1.390 -6.415 -6.059 1.00 86.81 209 GLN A C 1
ATOM 1675 O O . GLN A 1 209 ? 2.151 -7.169 -5.462 1.00 86.81 209 GLN A O 1
ATOM 1680 N N . TRP A 1 210 ? 0.192 -6.814 -6.501 1.00 85.88 210 TRP A N 1
ATOM 1681 C CA . TRP A 1 210 ? -0.367 -8.145 -6.259 1.00 85.88 210 TRP A CA 1
ATOM 1682 C C . TRP A 1 210 ? 0.101 -9.195 -7.274 1.00 85.88 210 TRP A C 1
ATOM 1684 O O . TRP A 1 210 ? -0.235 -10.371 -7.141 1.00 85.88 210 TRP A O 1
ATOM 1694 N N . ARG A 1 211 ? 0.883 -8.811 -8.293 1.00 85.38 211 ARG A N 1
ATOM 1695 C CA . ARG A 1 211 ? 1.459 -9.769 -9.246 1.00 85.38 211 ARG A CA 1
ATOM 1696 C C . ARG A 1 211 ? 2.556 -10.595 -8.578 1.00 85.38 211 ARG A C 1
ATOM 1698 O O . ARG A 1 211 ? 3.443 -10.064 -7.913 1.00 85.38 211 ARG A O 1
ATOM 1705 N N . ASN A 1 212 ? 2.547 -11.903 -8.827 1.00 79.12 212 ASN A N 1
ATOM 1706 C CA . ASN A 1 212 ? 3.592 -12.795 -8.335 1.00 79.12 212 ASN A CA 1
ATOM 1707 C C . ASN A 1 212 ? 4.919 -12.533 -9.075 1.00 79.12 212 ASN A C 1
ATOM 1709 O O . ASN A 1 212 ? 5.021 -12.722 -10.288 1.00 79.12 212 ASN A O 1
ATOM 1713 N N . ILE A 1 213 ? 5.943 -12.107 -8.331 1.00 81.25 213 ILE A N 1
ATOM 1714 C CA . ILE A 1 213 ? 7.291 -11.830 -8.853 1.00 81.25 213 ILE A CA 1
ATOM 1715 C C . ILE A 1 213 ? 8.359 -12.820 -8.372 1.00 81.25 213 ILE A C 1
ATOM 1717 O O . ILE A 1 213 ? 9.547 -12.620 -8.651 1.00 81.25 213 ILE A O 1
ATOM 1721 N N . THR A 1 214 ? 7.968 -13.869 -7.647 1.00 75.06 214 THR A N 1
ATOM 1722 C CA . THR A 1 214 ? 8.888 -14.820 -7.013 1.00 75.06 214 THR A CA 1
ATOM 1723 C C . THR A 1 214 ? 9.827 -15.436 -8.049 1.00 75.06 214 THR A C 1
ATOM 1725 O O . THR A 1 214 ? 9.393 -16.033 -9.027 1.00 75.06 214 THR A O 1
ATOM 1728 N N . GLY A 1 215 ? 11.138 -15.253 -7.862 1.00 70.88 215 GLY A N 1
ATOM 1729 C CA . GLY A 1 215 ? 12.170 -15.759 -8.780 1.00 70.88 215 GLY A CA 1
ATOM 1730 C C . GLY A 1 215 ? 12.357 -14.967 -10.085 1.00 70.88 215 GLY A C 1
ATOM 1731 O O . GLY A 1 215 ? 13.238 -15.305 -10.876 1.00 70.88 215 GLY A O 1
ATOM 1732 N N . HIS A 1 216 ? 11.589 -13.894 -10.307 1.00 82.19 216 HIS A N 1
ATOM 1733 C CA . HIS A 1 216 ? 11.598 -13.109 -11.550 1.00 82.19 216 HIS A CA 1
ATOM 1734 C C . HIS A 1 216 ? 12.070 -11.657 -11.379 1.00 82.19 216 HIS A C 1
ATOM 1736 O O . HIS A 1 216 ? 12.150 -10.925 -12.365 1.00 82.19 216 HIS A O 1
ATOM 1742 N N . LEU A 1 217 ? 12.442 -11.234 -10.166 1.00 85.31 217 LEU A N 1
ATOM 1743 C CA . LEU A 1 217 ? 12.881 -9.861 -9.879 1.00 85.31 217 LEU A CA 1
ATOM 1744 C C . LEU A 1 217 ? 13.963 -9.329 -10.853 1.00 85.31 217 LEU A C 1
ATOM 1746 O O . LEU A 1 217 ? 13.739 -8.264 -11.428 1.00 85.31 217 LEU A O 1
ATOM 1750 N N . PRO A 1 218 ? 15.065 -10.054 -11.155 1.00 87.38 218 PRO A N 1
ATOM 1751 C CA . PRO A 1 218 ? 16.080 -9.560 -12.096 1.00 87.38 218 PRO A CA 1
ATOM 1752 C C . PRO A 1 218 ? 15.567 -9.364 -13.531 1.00 87.38 218 PRO A C 1
ATOM 1754 O O . PRO A 1 218 ? 16.112 -8.554 -14.280 1.00 87.38 218 PRO A O 1
ATOM 1757 N N . ALA A 1 219 ? 14.527 -10.105 -13.932 1.00 91.44 219 ALA A N 1
ATOM 1758 C CA . ALA A 1 219 ? 13.892 -9.938 -15.236 1.00 91.44 219 ALA A CA 1
ATOM 1759 C C . ALA A 1 219 ? 13.101 -8.624 -15.289 1.00 91.44 219 ALA A C 1
ATOM 1761 O O . ALA A 1 219 ? 13.217 -7.882 -16.260 1.00 91.44 219 ALA A O 1
ATOM 1762 N N . TYR A 1 220 ? 12.363 -8.301 -14.223 1.00 92.94 220 TYR A N 1
ATOM 1763 C CA . TYR A 1 220 ? 11.592 -7.062 -14.135 1.00 92.94 220 TYR A CA 1
ATOM 1764 C C . TYR A 1 220 ? 12.471 -5.818 -13.969 1.00 92.94 220 TYR A C 1
ATOM 1766 O O . TYR A 1 220 ? 12.176 -4.792 -14.570 1.00 92.94 220 TYR A O 1
ATOM 1774 N N . GLU A 1 221 ? 13.592 -5.908 -13.246 1.00 91.19 221 GLU A N 1
ATOM 1775 C CA . GLU A 1 221 ? 14.610 -4.843 -13.217 1.00 91.19 221 GLU A CA 1
ATOM 1776 C C . GLU A 1 221 ? 15.142 -4.536 -14.630 1.00 91.19 221 GLU A C 1
ATOM 1778 O O . GLU A 1 221 ? 15.283 -3.373 -15.016 1.00 91.19 221 GLU A O 1
ATOM 1783 N N . CYS A 1 222 ? 15.399 -5.581 -15.426 1.00 93.56 222 CYS A N 1
ATOM 1784 C CA . CYS A 1 222 ? 15.809 -5.441 -16.821 1.00 93.56 222 CYS A CA 1
ATOM 1785 C C . CYS A 1 222 ? 14.690 -4.849 -17.692 1.00 93.56 222 CYS A C 1
ATOM 1787 O O . CYS A 1 222 ? 14.964 -3.946 -18.483 1.00 93.56 222 CYS A O 1
ATOM 1789 N N . ASP A 1 223 ? 13.442 -5.296 -17.512 1.00 95.50 223 ASP A N 1
ATOM 1790 C CA . ASP A 1 223 ? 12.275 -4.753 -18.216 1.00 95.50 223 ASP A CA 1
ATOM 1791 C C . ASP A 1 223 ? 12.097 -3.245 -17.920 1.00 95.50 223 ASP A C 1
ATOM 1793 O O . ASP A 1 223 ? 11.868 -2.469 -18.849 1.00 95.50 223 ASP A O 1
ATOM 1797 N N . VAL A 1 224 ? 12.271 -2.808 -16.662 1.00 96.25 224 VAL A N 1
ATOM 1798 C CA . VAL A 1 224 ? 12.211 -1.385 -16.262 1.00 96.25 224 VAL A CA 1
ATOM 1799 C C . VAL A 1 224 ? 13.299 -0.573 -16.957 1.00 96.25 224 VAL A C 1
ATOM 1801 O O . VAL A 1 224 ? 13.007 0.479 -17.528 1.00 96.25 224 VAL A O 1
ATOM 1804 N N . ASN A 1 225 ? 14.546 -1.052 -16.940 1.00 95.44 225 ASN A N 1
ATOM 1805 C CA . ASN A 1 225 ? 15.649 -0.357 -17.602 1.00 95.44 225 ASN A CA 1
ATOM 1806 C C . ASN A 1 225 ? 15.407 -0.252 -19.122 1.00 95.44 225 ASN A C 1
ATOM 1808 O O . ASN A 1 225 ? 15.483 0.836 -19.689 1.00 95.44 225 ASN A O 1
ATOM 1812 N N . CYS A 1 226 ? 14.986 -1.343 -19.772 1.00 96.50 226 CYS A N 1
ATOM 1813 C CA . CYS A 1 226 ? 14.652 -1.330 -21.199 1.00 96.50 226 CYS A CA 1
ATOM 1814 C C . CYS A 1 226 ? 13.519 -0.344 -21.527 1.00 96.50 226 CYS A C 1
ATOM 1816 O O . CYS A 1 226 ? 13.624 0.393 -22.503 1.00 96.50 226 CYS A O 1
ATOM 1818 N N . CYS A 1 227 ? 12.474 -0.266 -20.698 1.00 96.94 227 CYS A N 1
ATOM 1819 C CA . CYS A 1 227 ? 11.371 0.679 -20.895 1.00 96.94 227 CYS A CA 1
ATOM 1820 C C . CYS A 1 227 ? 11.831 2.145 -20.768 1.00 96.94 227 CYS A C 1
ATOM 1822 O O . CYS A 1 227 ? 11.432 3.018 -21.548 1.00 96.94 227 CYS A O 1
ATOM 1824 N N . ARG A 1 228 ? 12.733 2.423 -19.818 1.00 97.44 228 ARG A N 1
ATOM 1825 C CA . ARG A 1 228 ? 13.367 3.741 -19.662 1.00 97.44 228 ARG A CA 1
ATOM 1826 C C . ARG A 1 228 ? 14.256 4.090 -20.852 1.00 97.44 228 ARG A C 1
ATOM 1828 O O . ARG A 1 228 ? 14.189 5.219 -21.329 1.00 97.44 228 ARG A O 1
ATOM 1835 N N . LEU A 1 229 ? 15.031 3.131 -21.361 1.00 96.44 229 LEU A N 1
ATOM 1836 C CA . LEU A 1 229 ? 15.836 3.286 -22.575 1.00 96.44 229 LEU A CA 1
ATOM 1837 C C . LEU A 1 229 ? 14.964 3.611 -23.790 1.00 96.44 229 LEU A C 1
ATOM 1839 O O . LEU A 1 229 ? 15.240 4.582 -24.485 1.00 96.44 229 LEU A O 1
ATOM 1843 N N . GLN A 1 230 ? 13.884 2.857 -24.013 1.00 97.56 230 GLN A N 1
ATOM 1844 C CA . GLN A 1 230 ? 12.927 3.117 -25.096 1.00 97.56 230 GLN A CA 1
ATOM 1845 C C . GLN A 1 230 ? 12.360 4.540 -24.993 1.00 97.56 230 GLN A C 1
ATOM 1847 O O . GLN A 1 230 ? 12.365 5.284 -25.971 1.00 97.56 230 GLN A O 1
ATOM 1852 N N . THR A 1 231 ? 11.967 4.961 -23.788 1.00 97.31 231 THR A N 1
ATOM 1853 C CA . THR A 1 231 ? 11.466 6.322 -23.541 1.00 97.31 231 THR A CA 1
ATOM 1854 C C . THR A 1 231 ? 12.540 7.382 -23.808 1.00 97.31 231 THR A C 1
ATOM 1856 O O . THR A 1 231 ? 12.249 8.426 -24.393 1.00 97.31 231 THR A O 1
ATOM 1859 N N . ALA A 1 232 ? 13.787 7.130 -23.400 1.00 95.94 232 ALA A N 1
ATOM 1860 C CA . ALA A 1 232 ? 14.912 8.033 -23.625 1.00 95.94 232 ALA A CA 1
ATOM 1861 C C . ALA A 1 232 ? 15.257 8.175 -25.115 1.00 95.94 232 ALA A C 1
ATOM 1863 O O . ALA A 1 232 ? 15.568 9.285 -25.541 1.00 95.94 232 ALA A O 1
ATOM 1864 N N . VAL A 1 233 ? 15.146 7.097 -25.902 1.00 96.00 233 VAL A N 1
ATOM 1865 C CA . VAL A 1 233 ? 15.305 7.123 -27.366 1.00 96.00 233 VAL A CA 1
ATOM 1866 C C . VAL A 1 233 ? 14.226 7.988 -28.013 1.00 96.00 233 VAL A C 1
ATOM 1868 O O . VAL A 1 233 ? 14.558 8.900 -28.765 1.00 96.00 233 VAL A O 1
ATOM 1871 N N . VAL A 1 234 ? 12.951 7.770 -27.670 1.00 96.00 234 VAL A N 1
ATOM 1872 C CA . VAL A 1 234 ? 11.829 8.559 -28.214 1.00 96.00 234 VAL A CA 1
ATOM 1873 C C . VAL A 1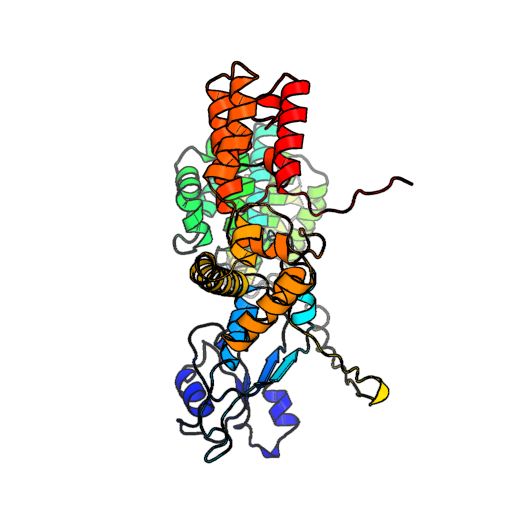 234 ? 11.972 10.046 -27.875 1.00 96.00 234 VAL A C 1
ATOM 1875 O O . VAL A 1 234 ? 11.729 10.903 -28.719 1.00 96.00 234 VAL A O 1
ATOM 1878 N N . LYS A 1 235 ? 12.404 10.368 -26.649 1.00 94.50 235 LYS A N 1
ATOM 1879 C CA . LYS A 1 235 ? 12.583 11.754 -26.181 1.00 94.50 235 LYS A CA 1
ATOM 1880 C C . LYS A 1 235 ? 13.926 12.388 -26.558 1.00 94.50 235 LYS A C 1
ATOM 1882 O O . LYS A 1 235 ? 14.130 13.549 -26.216 1.00 94.50 235 LYS A O 1
ATOM 1887 N N . GLN A 1 236 ? 14.849 11.646 -27.176 1.00 90.94 236 GLN A N 1
ATOM 1888 C CA . GLN A 1 236 ? 16.237 12.080 -27.407 1.00 90.94 236 GLN A CA 1
ATOM 1889 C C . GLN A 1 236 ? 16.913 12.611 -26.123 1.00 90.94 236 GLN A C 1
ATOM 1891 O O . GLN A 1 236 ? 17.551 13.662 -26.102 1.00 90.94 236 GLN A O 1
ATOM 1896 N N . SER A 1 237 ? 16.724 11.901 -25.008 1.00 90.88 237 SER A N 1
ATOM 1897 C CA . SER A 1 237 ? 17.174 12.343 -23.685 1.00 90.88 237 SER A CA 1
ATOM 1898 C C . SER A 1 237 ? 18.669 12.100 -23.458 1.00 90.88 237 SER A C 1
ATOM 1900 O O . SER A 1 237 ? 19.187 11.032 -23.775 1.00 90.88 237 SER A O 1
ATOM 1902 N N . ALA A 1 238 ? 19.336 13.033 -22.770 1.00 87.19 238 ALA A N 1
ATOM 1903 C CA . ALA A 1 238 ? 20.720 12.870 -22.314 1.00 87.19 238 ALA A CA 1
ATOM 1904 C C . ALA A 1 238 ? 20.922 11.667 -21.365 1.00 87.19 238 ALA A C 1
ATOM 1906 O O . ALA A 1 238 ? 22.015 11.115 -21.300 1.00 87.19 238 ALA A O 1
ATOM 1907 N N . ARG A 1 239 ? 19.855 11.205 -20.691 1.00 88.38 239 ARG A N 1
ATOM 1908 C CA . ARG A 1 239 ? 19.872 10.017 -19.814 1.00 88.38 239 ARG A CA 1
ATOM 1909 C C . ARG A 1 239 ? 20.105 8.695 -20.547 1.00 88.38 239 ARG A C 1
ATOM 1911 O O . ARG A 1 239 ? 20.284 7.668 -19.900 1.00 88.38 239 ARG A O 1
ATOM 1918 N N . LEU A 1 240 ? 20.071 8.699 -21.880 1.00 91.12 240 LEU A N 1
ATOM 1919 C CA . LEU A 1 240 ? 20.305 7.506 -22.688 1.00 91.12 240 LEU A CA 1
ATOM 1920 C C . LEU A 1 240 ? 21.674 6.874 -22.392 1.00 91.12 240 LEU A C 1
ATOM 1922 O O . LEU A 1 240 ? 21.766 5.651 -22.361 1.00 91.12 240 LEU A O 1
ATOM 1926 N N . ALA A 1 241 ? 22.708 7.690 -22.155 1.00 89.31 241 ALA A N 1
ATOM 1927 C CA . ALA A 1 241 ? 24.053 7.208 -21.842 1.00 89.31 241 ALA A CA 1
ATOM 1928 C C . ALA A 1 241 ? 24.094 6.461 -20.497 1.00 89.31 241 ALA A C 1
ATOM 1930 O O . ALA A 1 241 ? 24.533 5.315 -20.459 1.00 89.31 241 ALA A O 1
ATOM 1931 N N . ASP A 1 242 ? 23.539 7.057 -19.438 1.00 89.81 242 ASP A N 1
ATOM 1932 C CA . ASP A 1 242 ? 23.504 6.450 -18.101 1.00 89.81 242 ASP A CA 1
ATOM 1933 C C . ASP A 1 242 ? 22.732 5.119 -18.108 1.00 89.81 242 ASP A C 1
ATOM 1935 O O . ASP A 1 242 ? 23.212 4.092 -17.633 1.00 89.81 242 ASP A O 1
ATOM 1939 N N . LEU A 1 243 ? 21.547 5.108 -18.729 1.00 90.81 243 LEU A N 1
ATOM 1940 C CA . LEU A 1 243 ? 20.707 3.910 -18.824 1.00 90.81 243 LEU A CA 1
ATOM 1941 C C . LEU A 1 243 ? 21.360 2.806 -19.672 1.00 90.81 243 LEU A C 1
ATOM 1943 O O . LEU A 1 243 ? 21.200 1.613 -19.389 1.00 90.81 243 LEU A O 1
ATOM 1947 N N . ARG A 1 244 ? 22.104 3.193 -20.717 1.00 92.62 244 ARG A N 1
ATOM 1948 C CA . ARG A 1 244 ? 22.906 2.267 -21.522 1.00 92.62 244 ARG A CA 1
ATOM 1949 C C . ARG A 1 244 ? 23.961 1.609 -20.644 1.00 92.62 244 ARG A C 1
ATOM 1951 O O . ARG A 1 244 ? 24.082 0.384 -20.684 1.00 92.62 244 ARG A O 1
ATOM 1958 N N . ASP A 1 245 ? 24.721 2.399 -19.894 1.00 90.44 245 ASP A N 1
ATOM 1959 C CA . ASP A 1 245 ? 25.815 1.896 -19.064 1.00 90.44 245 ASP A CA 1
ATOM 1960 C C . ASP A 1 245 ? 25.284 0.965 -17.967 1.00 90.44 245 ASP A C 1
ATOM 1962 O O . ASP A 1 245 ? 25.852 -0.110 -17.748 1.00 90.44 245 ASP A O 1
ATOM 1966 N N . ASP A 1 246 ? 24.123 1.282 -17.388 1.00 88.81 246 ASP A N 1
ATOM 1967 C CA . ASP A 1 246 ? 23.412 0.400 -16.460 1.00 88.81 246 ASP A CA 1
ATOM 1968 C C . ASP A 1 246 ? 23.066 -0.952 -17.104 1.00 88.81 246 ASP A C 1
ATOM 1970 O O . ASP A 1 246 ? 23.322 -2.012 -16.520 1.00 88.81 246 ASP A O 1
ATOM 1974 N N . LEU A 1 247 ? 22.495 -0.953 -18.317 1.00 92.00 247 LEU A N 1
ATOM 1975 C CA . LEU A 1 247 ? 22.139 -2.192 -19.014 1.00 92.00 247 LEU A CA 1
ATOM 1976 C C . LEU A 1 247 ? 23.389 -3.002 -19.386 1.00 92.00 247 LEU A C 1
ATOM 1978 O O . LEU A 1 247 ? 23.422 -4.214 -19.165 1.00 92.00 247 LEU A O 1
A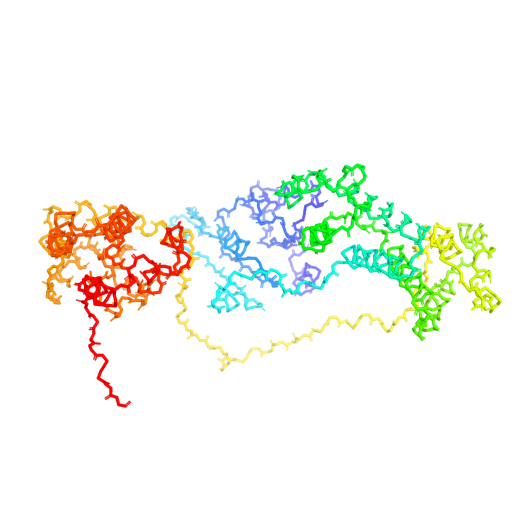TOM 1982 N N . VAL A 1 248 ? 24.430 -2.349 -19.908 1.00 92.19 248 VAL A N 1
ATOM 1983 C CA . VAL A 1 248 ? 25.712 -2.987 -20.245 1.00 92.19 248 VAL A CA 1
ATOM 1984 C C . VAL A 1 248 ? 26.352 -3.599 -18.997 1.00 92.19 248 VAL A C 1
ATOM 1986 O O . VAL A 1 248 ? 26.803 -4.746 -19.048 1.00 92.19 248 VAL A O 1
ATOM 1989 N N . GLY A 1 249 ? 26.331 -2.892 -17.865 1.00 88.69 249 GLY A N 1
ATOM 1990 C CA . GLY A 1 249 ? 26.806 -3.387 -16.573 1.00 88.69 249 GLY A CA 1
ATOM 1991 C C . GLY A 1 249 ? 26.013 -4.600 -16.079 1.00 88.69 249 GLY A C 1
ATOM 1992 O O . GLY A 1 249 ? 26.602 -5.595 -15.650 1.00 88.69 249 GLY A O 1
ATOM 1993 N N . CYS A 1 250 ? 24.683 -4.576 -16.212 1.00 87.81 250 CYS A N 1
ATOM 1994 C CA . CYS A 1 250 ? 23.823 -5.714 -15.881 1.00 87.81 250 CYS A CA 1
ATOM 1995 C C . CYS A 1 250 ? 24.143 -6.946 -16.740 1.00 87.81 250 CYS A C 1
ATOM 1997 O O . CYS A 1 250 ? 24.250 -8.059 -16.222 1.00 87.81 250 CYS A O 1
ATOM 1999 N N . VAL A 1 251 ? 24.323 -6.750 -18.046 1.00 90.50 251 VAL A N 1
ATOM 2000 C CA . VAL A 1 251 ? 24.633 -7.815 -19.007 1.00 90.50 251 VAL A CA 1
ATOM 2001 C C . VAL A 1 251 ? 26.045 -8.373 -18.803 1.00 90.50 251 VAL A C 1
ATOM 2003 O O . VAL A 1 251 ? 26.262 -9.572 -18.968 1.00 90.50 251 VAL A O 1
ATOM 2006 N N . ALA A 1 252 ? 27.008 -7.544 -18.393 1.00 89.06 252 ALA A N 1
ATOM 2007 C CA . ALA A 1 252 ? 28.375 -7.976 -18.105 1.00 89.06 252 ALA A CA 1
ATOM 2008 C C . ALA A 1 252 ? 28.475 -8.939 -16.907 1.00 89.06 252 ALA A C 1
ATOM 2010 O O . ALA A 1 252 ? 29.428 -9.710 -16.833 1.00 89.06 252 ALA A O 1
ATOM 2011 N N . GLN A 1 253 ? 27.489 -8.929 -16.005 1.00 89.06 253 GLN A N 1
ATOM 2012 C CA . GLN A 1 253 ? 27.411 -9.826 -14.844 1.00 89.06 253 GLN A CA 1
ATOM 2013 C C . GLN A 1 253 ? 26.880 -11.230 -15.183 1.00 89.06 253 GLN A C 1
ATOM 2015 O O . GLN A 1 253 ? 26.769 -12.069 -14.286 1.00 89.06 253 GLN A O 1
ATOM 2020 N N . LEU A 1 254 ? 26.511 -11.497 -16.441 1.00 90.19 254 LEU A N 1
ATOM 2021 C CA . LEU A 1 254 ? 26.006 -12.801 -16.866 1.00 90.19 254 LEU A CA 1
ATOM 2022 C C . LEU A 1 254 ? 27.154 -13.809 -17.088 1.00 90.19 254 LEU A C 1
ATOM 2024 O O . LEU A 1 254 ? 28.043 -13.558 -17.907 1.00 90.19 254 LEU A O 1
ATOM 2028 N N . PRO A 1 255 ? 27.125 -14.979 -16.425 1.00 88.31 255 PRO A N 1
ATOM 2029 C CA . PRO A 1 255 ? 28.155 -16.004 -16.565 1.00 88.31 255 PRO A CA 1
ATOM 2030 C C . PRO A 1 255 ? 28.048 -16.730 -17.917 1.00 88.31 255 PRO A C 1
ATOM 2032 O O . PRO A 1 255 ? 27.125 -17.508 -18.163 1.00 88.31 255 PRO A O 1
ATOM 2035 N N . ILE A 1 256 ? 29.024 -16.499 -18.802 1.00 86.31 256 ILE A N 1
ATOM 2036 C CA . ILE A 1 256 ? 29.051 -17.017 -20.189 1.00 86.31 256 ILE A CA 1
ATOM 2037 C C . ILE A 1 256 ? 29.161 -18.556 -20.241 1.00 86.31 256 ILE A C 1
ATOM 2039 O O . ILE A 1 256 ? 28.801 -19.185 -21.235 1.00 86.31 256 ILE A O 1
ATOM 2043 N N . ASN A 1 257 ? 29.637 -19.186 -19.165 1.00 86.50 257 ASN A N 1
ATOM 2044 C CA . ASN A 1 257 ? 29.777 -20.638 -19.055 1.00 86.50 257 ASN A CA 1
ATOM 2045 C C . ASN A 1 257 ? 28.441 -21.386 -18.873 1.00 86.50 257 ASN A C 1
ATOM 2047 O O . ASN A 1 257 ? 28.420 -22.604 -19.050 1.00 86.50 257 ASN A O 1
ATOM 2051 N N . LEU A 1 258 ? 27.331 -20.705 -18.559 1.00 89.25 258 LEU A N 1
ATOM 2052 C CA . LEU A 1 258 ? 26.014 -21.343 -18.454 1.00 89.25 258 LEU A CA 1
ATOM 2053 C C . LEU A 1 258 ? 25.360 -21.523 -19.833 1.00 89.25 258 LEU A C 1
ATOM 2055 O O . LEU A 1 258 ? 25.286 -20.578 -20.616 1.00 89.25 258 LEU A O 1
ATOM 2059 N N . ASN A 1 259 ? 24.811 -22.715 -20.109 1.00 90.12 259 ASN A N 1
ATOM 2060 C CA . ASN A 1 259 ? 24.165 -23.028 -21.396 1.00 90.12 259 ASN A CA 1
ATOM 2061 C C . ASN A 1 259 ? 23.071 -22.010 -21.798 1.00 90.12 259 ASN A C 1
ATOM 2063 O O . ASN A 1 259 ? 23.164 -21.500 -22.915 1.00 90.12 259 ASN A O 1
ATOM 2067 N N . PRO A 1 260 ? 22.122 -21.613 -20.916 1.00 89.38 260 PRO A N 1
ATOM 2068 C CA . PRO A 1 260 ? 21.094 -20.628 -21.278 1.00 89.38 260 PRO A CA 1
ATOM 2069 C C . PRO A 1 260 ? 21.664 -19.248 -21.638 1.00 89.38 260 PRO A C 1
ATOM 2071 O O . PRO A 1 260 ? 21.115 -18.545 -22.479 1.00 89.38 260 PRO A O 1
ATOM 2074 N N . VAL A 1 261 ? 22.780 -18.849 -21.017 1.00 90.81 261 VAL A N 1
ATOM 2075 C CA . VAL A 1 261 ? 23.460 -17.575 -21.309 1.00 90.81 261 VAL A CA 1
ATOM 2076 C C . VAL A 1 261 ? 24.220 -17.669 -22.634 1.00 90.81 261 VAL A C 1
ATOM 2078 O O . VAL A 1 261 ? 24.180 -16.741 -23.442 1.00 90.81 261 VAL A O 1
ATOM 2081 N N . ARG A 1 262 ? 24.872 -18.809 -22.895 1.00 90.38 262 ARG A N 1
ATOM 2082 C CA . ARG A 1 262 ? 25.622 -19.060 -24.133 1.00 90.38 262 ARG A CA 1
ATOM 2083 C C . ARG A 1 262 ? 24.725 -19.045 -25.370 1.00 90.38 262 ARG A C 1
ATOM 2085 O O . ARG A 1 262 ? 25.137 -18.520 -26.398 1.00 90.38 262 ARG A O 1
ATOM 2092 N N . GLU A 1 263 ? 23.498 -19.552 -25.268 1.00 91.88 263 GLU A N 1
ATOM 2093 C CA . GLU A 1 263 ? 22.505 -19.486 -26.353 1.00 91.88 263 GLU A CA 1
ATOM 2094 C C . GLU A 1 263 ? 22.162 -18.045 -26.761 1.00 91.88 263 GLU A C 1
ATOM 2096 O O . GLU A 1 263 ? 21.846 -17.788 -27.920 1.00 91.88 263 GLU A O 1
ATOM 2101 N N . LYS A 1 264 ? 22.278 -17.086 -25.834 1.00 93.31 264 LYS A N 1
ATOM 2102 C CA . LYS A 1 264 ? 21.981 -15.662 -26.058 1.00 93.31 264 LYS A CA 1
ATOM 2103 C C . LYS A 1 264 ? 23.235 -14.796 -26.225 1.00 93.31 264 LYS A C 1
ATOM 2105 O O . LYS A 1 264 ? 23.152 -13.567 -26.195 1.00 93.31 264 LYS A O 1
ATOM 2110 N N . ILE A 1 265 ? 24.405 -15.407 -26.445 1.00 90.62 265 ILE A N 1
ATOM 2111 C CA . ILE A 1 265 ? 25.691 -14.694 -26.483 1.00 90.62 265 ILE A CA 1
ATOM 2112 C C . ILE A 1 265 ? 25.762 -13.634 -27.588 1.00 90.62 265 ILE A C 1
ATOM 2114 O O . ILE A 1 265 ? 26.353 -12.578 -27.377 1.00 90.62 265 ILE A O 1
ATOM 2118 N N . ALA A 1 266 ? 25.125 -13.870 -28.739 1.00 92.62 266 ALA A N 1
ATOM 2119 C CA . ALA A 1 266 ? 25.089 -12.906 -29.837 1.00 92.62 266 ALA A CA 1
ATOM 2120 C C . ALA A 1 266 ? 24.399 -11.595 -29.419 1.00 92.62 266 ALA A C 1
ATOM 2122 O O . ALA A 1 266 ? 24.913 -10.511 -29.690 1.00 92.62 266 ALA A O 1
ATOM 2123 N N . VAL A 1 267 ? 23.286 -11.693 -28.683 1.00 92.94 267 VAL A N 1
ATOM 2124 C CA . VAL A 1 267 ? 22.548 -10.534 -28.158 1.00 92.94 267 VAL A CA 1
ATOM 2125 C C . VAL A 1 267 ? 23.364 -9.825 -27.078 1.00 92.94 267 VAL A C 1
ATOM 2127 O O . VAL A 1 267 ? 23.463 -8.600 -27.091 1.00 92.94 267 VAL A O 1
ATOM 2130 N N . ILE A 1 268 ? 24.015 -10.584 -26.191 1.00 91.50 268 ILE A N 1
ATOM 2131 C CA . ILE A 1 268 ? 24.903 -10.039 -25.154 1.00 91.50 268 ILE A CA 1
ATOM 2132 C C . ILE A 1 268 ? 26.047 -9.229 -25.780 1.00 91.50 268 ILE A C 1
ATOM 2134 O O . ILE A 1 268 ? 26.293 -8.094 -25.373 1.00 91.50 268 ILE A O 1
ATOM 2138 N N . GLN A 1 269 ? 26.727 -9.773 -26.793 1.00 91.75 269 GLN A N 1
ATOM 2139 C CA . GLN A 1 269 ? 27.815 -9.066 -27.474 1.00 91.75 269 GLN A CA 1
ATOM 2140 C C . GLN A 1 269 ? 27.312 -7.851 -28.254 1.00 91.75 269 GLN A C 1
ATOM 2142 O O . GLN A 1 269 ? 27.962 -6.808 -28.227 1.00 91.75 269 GLN A O 1
ATOM 2147 N N . ARG A 1 270 ? 26.129 -7.944 -28.876 1.00 92.38 270 ARG A N 1
ATOM 2148 C CA . ARG A 1 270 ? 25.482 -6.805 -29.539 1.00 92.38 270 ARG A CA 1
ATOM 2149 C C . ARG A 1 270 ? 25.247 -5.653 -28.560 1.00 92.38 270 ARG A C 1
ATOM 2151 O O . ARG A 1 270 ? 25.656 -4.538 -28.850 1.00 92.38 270 ARG A O 1
ATOM 2158 N N . VAL A 1 271 ? 24.688 -5.921 -27.378 1.00 92.00 271 VAL A N 1
ATOM 2159 C CA . VAL A 1 271 ? 24.447 -4.893 -26.345 1.00 92.00 271 VAL A CA 1
ATOM 2160 C C . VAL A 1 271 ? 25.750 -4.304 -25.795 1.00 92.00 271 VAL A C 1
ATOM 2162 O O . VAL A 1 271 ? 25.812 -3.108 -25.519 1.00 92.00 271 VAL A O 1
ATOM 2165 N N . LYS A 1 272 ? 26.807 -5.113 -25.659 1.00 89.50 272 LYS A N 1
ATOM 2166 C CA . LYS A 1 272 ? 28.131 -4.643 -25.213 1.00 89.50 272 LYS A CA 1
ATOM 2167 C C . LYS A 1 272 ? 28.890 -3.853 -26.285 1.00 89.50 272 LYS A C 1
ATOM 2169 O O . LYS A 1 272 ? 29.810 -3.112 -25.946 1.00 89.50 272 LYS A O 1
ATOM 2174 N N . SER A 1 273 ? 28.544 -4.019 -27.561 1.00 89.75 273 SER A N 1
ATOM 2175 C CA . SER A 1 273 ? 29.195 -3.312 -28.664 1.00 89.75 273 SER A CA 1
ATOM 2176 C C . SER A 1 273 ? 28.791 -1.835 -28.698 1.00 89.75 273 SER A C 1
ATOM 2178 O O . SER A 1 273 ? 27.628 -1.496 -28.492 1.00 89.75 273 SER A O 1
ATOM 2180 N N . GLY A 1 274 ? 29.746 -0.944 -28.976 1.00 82.81 274 GLY A N 1
ATOM 2181 C CA . GLY A 1 274 ? 29.461 0.488 -29.125 1.00 82.81 274 GLY A CA 1
ATOM 2182 C C . GLY A 1 274 ? 28.548 0.799 -30.316 1.00 82.81 274 GLY A C 1
ATOM 2183 O O . GLY A 1 274 ? 27.716 1.694 -30.215 1.00 82.81 274 GLY A O 1
ATOM 2184 N N . SER A 1 275 ? 28.636 0.011 -31.392 1.00 87.06 275 SER A N 1
ATOM 2185 C CA . SER A 1 275 ? 27.891 0.229 -32.640 1.00 87.06 275 SER A CA 1
ATOM 2186 C C . SER A 1 275 ? 26.376 0.092 -32.486 1.00 87.06 275 SER A C 1
ATOM 2188 O O . SER A 1 275 ? 25.628 0.799 -33.152 1.00 87.06 275 SER A O 1
ATOM 2190 N N . PHE A 1 276 ? 25.895 -0.764 -31.578 1.00 89.62 276 PHE A N 1
ATOM 2191 C CA . PHE A 1 276 ? 24.460 -0.877 -31.287 1.00 89.62 276 PHE A CA 1
ATOM 2192 C C . PHE A 1 276 ? 23.858 0.438 -30.757 1.00 89.62 276 PHE A C 1
ATOM 2194 O O . PHE A 1 276 ? 22.676 0.707 -30.958 1.00 89.62 276 PHE A O 1
ATOM 2201 N N . TRP A 1 277 ? 24.676 1.266 -30.104 1.00 91.94 277 TRP A N 1
ATOM 2202 C CA . TRP A 1 277 ? 24.246 2.490 -29.433 1.00 91.94 277 TRP A CA 1
ATOM 2203 C C . TRP A 1 277 ? 24.467 3.767 -30.253 1.00 91.94 277 TRP A C 1
ATOM 2205 O O . TRP A 1 277 ? 24.137 4.844 -29.767 1.00 91.94 277 TRP A O 1
ATOM 2215 N N . GLU A 1 278 ? 24.988 3.672 -31.481 1.00 87.94 278 GLU A N 1
ATOM 2216 C CA . GLU A 1 278 ? 25.146 4.831 -32.376 1.00 87.94 278 GLU A CA 1
ATOM 2217 C C . GLU A 1 278 ? 23.794 5.344 -32.895 1.00 87.94 278 GLU A C 1
ATOM 2219 O O . GLU A 1 278 ? 23.583 6.550 -32.998 1.00 87.94 278 GLU A O 1
ATOM 2224 N N . ALA A 1 279 ? 22.861 4.430 -33.181 1.00 88.44 279 ALA A N 1
ATOM 2225 C CA . ALA A 1 279 ? 21.502 4.741 -33.624 1.00 88.44 279 ALA A CA 1
ATOM 2226 C C . ALA A 1 279 ? 20.486 3.740 -33.033 1.00 88.44 279 ALA A C 1
ATOM 2228 O O . ALA A 1 279 ? 19.926 2.913 -33.761 1.00 88.44 279 ALA A O 1
ATOM 2229 N N . PRO A 1 280 ? 20.263 3.757 -31.704 1.00 91.12 280 PRO A N 1
ATOM 2230 C CA . PRO A 1 280 ? 19.377 2.803 -31.054 1.00 91.12 280 PRO A CA 1
ATOM 2231 C C . PRO A 1 280 ? 17.917 3.079 -31.428 1.00 91.12 280 PRO A C 1
ATOM 2233 O O . PRO A 1 280 ? 17.471 4.224 -31.459 1.00 91.12 280 PRO A O 1
ATOM 2236 N N . THR A 1 281 ? 17.152 2.016 -31.673 1.00 94.12 281 THR A N 1
ATOM 2237 C CA . THR A 1 281 ? 15.717 2.096 -31.982 1.00 94.12 281 THR A CA 1
ATOM 2238 C C . THR A 1 281 ? 14.896 1.367 -30.924 1.00 94.12 281 THR A C 1
ATOM 2240 O O . THR A 1 281 ? 15.359 0.400 -30.311 1.00 94.12 281 THR A O 1
ATOM 2243 N N . VAL A 1 282 ? 13.651 1.805 -30.716 1.00 95.69 282 VAL A N 1
ATOM 2244 C CA . VAL A 1 282 ? 12.725 1.163 -29.768 1.00 95.69 282 VAL A CA 1
ATOM 2245 C C . VAL A 1 282 ? 12.531 -0.334 -30.065 1.00 95.69 282 VAL A C 1
ATOM 2247 O O . VAL A 1 282 ? 12.664 -1.124 -29.124 1.00 95.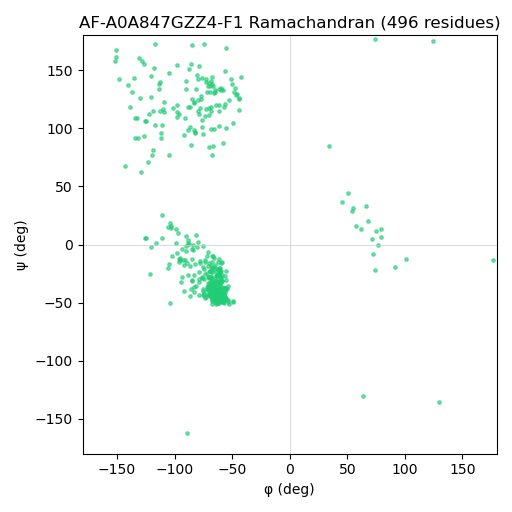69 282 VAL A O 1
ATOM 2250 N N . PRO A 1 283 ? 12.307 -0.776 -31.325 1.00 95.75 283 PRO A N 1
ATOM 2251 C CA . PRO A 1 283 ? 12.176 -2.201 -31.636 1.00 95.75 283 PRO A CA 1
ATOM 2252 C C . PRO A 1 283 ? 13.432 -3.015 -31.306 1.00 95.75 283 PRO A C 1
ATOM 2254 O O . PRO A 1 283 ? 13.326 -4.139 -30.820 1.00 95.75 283 PRO A O 1
ATOM 2257 N N . ALA A 1 284 ? 14.625 -2.449 -31.516 1.00 94.56 284 ALA A N 1
ATOM 2258 C CA . ALA A 1 284 ? 15.878 -3.131 -31.202 1.00 94.56 284 ALA A CA 1
ATOM 2259 C C . ALA A 1 284 ? 16.073 -3.312 -29.686 1.00 94.56 284 ALA A C 1
ATOM 2261 O O . ALA A 1 284 ? 16.533 -4.365 -29.242 1.00 94.56 284 ALA A O 1
ATOM 2262 N N . ILE A 1 285 ? 15.685 -2.319 -28.878 1.00 95.56 285 ILE A N 1
ATOM 2263 C CA . ILE A 1 285 ? 15.702 -2.426 -27.410 1.00 95.56 285 ILE A CA 1
ATOM 2264 C C . ILE A 1 285 ? 14.640 -3.428 -26.925 1.00 95.56 285 ILE A C 1
ATOM 2266 O O . ILE A 1 285 ? 14.898 -4.199 -26.003 1.00 95.56 285 ILE A O 1
ATOM 2270 N N . GLU A 1 286 ? 13.468 -3.474 -27.565 1.00 96.75 286 GLU A N 1
ATOM 2271 C CA . GLU A 1 286 ? 12.422 -4.455 -27.247 1.00 96.75 286 GLU A CA 1
ATOM 2272 C C . GLU A 1 286 ? 12.867 -5.898 -27.533 1.00 96.75 286 GLU A C 1
ATOM 2274 O O . GLU A 1 286 ? 12.611 -6.799 -26.733 1.00 96.75 286 GLU A O 1
ATOM 2279 N N . GLU A 1 287 ? 13.583 -6.128 -28.634 1.00 95.62 287 GLU A N 1
ATOM 2280 C CA . GLU A 1 287 ? 14.199 -7.424 -28.935 1.00 95.62 287 GLU A CA 1
ATOM 2281 C C . GLU A 1 287 ? 15.207 -7.821 -27.844 1.00 95.62 287 GLU A C 1
ATOM 2283 O O . GLU A 1 287 ? 15.150 -8.933 -27.318 1.00 95.62 287 GLU A O 1
ATOM 2288 N N . VAL A 1 288 ? 16.083 -6.893 -27.436 1.00 95.25 288 VAL A N 1
ATOM 2289 C CA . VAL A 1 288 ? 17.037 -7.106 -26.333 1.00 95.25 288 VAL A CA 1
ATOM 2290 C C . VAL A 1 288 ? 16.310 -7.489 -25.043 1.00 95.25 288 VAL A C 1
ATOM 2292 O O . VAL A 1 288 ? 16.691 -8.463 -24.393 1.00 95.25 288 VAL A O 1
ATOM 2295 N N . ARG A 1 289 ? 15.239 -6.773 -24.685 1.00 96.19 289 ARG A N 1
ATOM 2296 C CA . ARG A 1 289 ? 14.434 -7.056 -23.491 1.00 96.19 289 ARG A CA 1
ATOM 2297 C C . ARG A 1 289 ? 13.875 -8.482 -23.515 1.00 96.19 289 ARG A C 1
ATOM 2299 O O . ARG A 1 289 ? 14.028 -9.224 -22.544 1.00 96.19 289 ARG A O 1
ATOM 2306 N N . ARG A 1 290 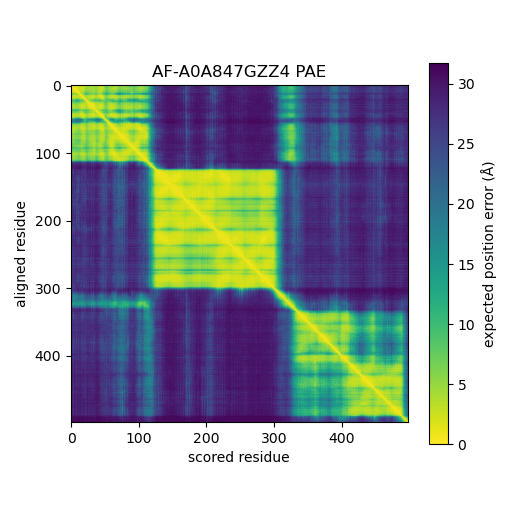? 13.256 -8.889 -24.629 1.00 95.56 290 ARG A N 1
ATOM 2307 C CA . ARG A 1 290 ? 12.660 -10.229 -24.795 1.00 95.56 290 ARG A CA 1
ATOM 2308 C C . ARG A 1 290 ? 13.700 -11.341 -24.701 1.00 95.56 290 ARG A C 1
ATOM 2310 O O . ARG A 1 290 ? 13.470 -12.325 -24.002 1.00 95.56 290 ARG A O 1
ATOM 2317 N N . GLU A 1 291 ? 14.839 -11.166 -25.363 1.00 95.06 291 GLU A N 1
ATOM 2318 C CA . GLU A 1 291 ? 15.904 -12.169 -25.429 1.00 95.06 291 GLU A CA 1
ATOM 2319 C C . GLU A 1 291 ? 16.661 -12.321 -24.104 1.00 95.06 291 GLU A C 1
ATOM 2321 O O . GLU A 1 291 ? 17.046 -13.431 -23.728 1.00 95.06 291 GLU A O 1
ATOM 2326 N N . LEU A 1 292 ? 16.866 -11.219 -23.375 1.00 93.25 292 LEU A N 1
ATOM 2327 C CA . LEU A 1 292 ? 17.697 -11.219 -22.174 1.00 93.25 292 LEU A CA 1
ATOM 2328 C C . LEU A 1 292 ? 16.917 -11.446 -20.872 1.00 93.25 292 LEU A C 1
ATOM 2330 O O . LEU A 1 292 ? 17.482 -12.008 -19.932 1.00 93.25 292 LEU A O 1
ATOM 2334 N N . ARG A 1 293 ? 15.628 -11.081 -20.782 1.00 93.19 293 ARG A N 1
ATOM 2335 C CA . ARG A 1 293 ? 14.870 -11.149 -19.513 1.00 93.19 293 ARG A CA 1
ATOM 2336 C C . ARG A 1 293 ? 14.901 -12.530 -18.845 1.00 93.19 293 ARG A C 1
ATOM 2338 O O . ARG A 1 293 ? 15.049 -12.620 -17.629 1.00 93.19 293 ARG A O 1
ATOM 2345 N N . GLY A 1 294 ? 14.835 -13.611 -19.628 1.00 90.38 294 GLY A N 1
ATOM 2346 C CA . GLY A 1 294 ? 14.815 -14.988 -19.115 1.00 90.38 294 GLY A CA 1
ATOM 2347 C C . GLY A 1 294 ? 16.134 -15.451 -18.483 1.00 90.38 294 GLY A C 1
ATOM 2348 O O . GLY A 1 294 ? 16.131 -16.351 -17.639 1.00 90.38 294 GLY A O 1
ATOM 2349 N N . ILE A 1 295 ? 17.253 -14.819 -18.853 1.00 92.62 295 ILE A N 1
ATOM 2350 C CA . ILE A 1 295 ? 18.592 -15.167 -18.361 1.00 92.62 295 ILE A CA 1
ATOM 2351 C C . ILE A 1 295 ? 19.103 -14.213 -17.276 1.00 92.62 295 ILE A C 1
ATOM 2353 O O . ILE A 1 295 ? 20.081 -14.535 -16.606 1.00 92.62 295 ILE A O 1
ATOM 2357 N N . MET A 1 296 ? 18.426 -13.084 -17.032 1.00 91.12 296 MET A N 1
ATOM 2358 C CA . MET A 1 296 ? 18.826 -12.097 -16.015 1.00 91.12 296 MET A CA 1
ATOM 2359 C C . MET A 1 296 ? 18.903 -12.669 -14.597 1.00 91.12 296 MET A C 1
ATOM 2361 O O . MET A 1 296 ? 19.692 -12.193 -13.784 1.00 91.12 296 MET A O 1
ATOM 2365 N N . LYS A 1 297 ? 18.143 -13.731 -14.310 1.00 87.88 297 LYS A N 1
ATOM 2366 C CA . LYS A 1 297 ? 18.206 -14.468 -13.038 1.00 87.88 297 LYS A CA 1
ATOM 2367 C C . LYS A 1 297 ? 19.574 -15.097 -12.744 1.00 87.88 297 LYS A C 1
ATOM 2369 O O . LYS A 1 297 ? 19.860 -15.391 -11.593 1.00 87.88 297 LYS A O 1
ATOM 2374 N N . TYR A 1 298 ? 20.413 -15.300 -13.763 1.00 88.75 298 TYR A N 1
ATOM 2375 C CA . TYR A 1 298 ? 21.749 -15.882 -13.615 1.00 88.75 298 TYR A CA 1
ATOM 2376 C C . TYR A 1 298 ? 22.842 -14.848 -13.329 1.00 88.75 298 TYR A C 1
ATOM 2378 O O . TYR A 1 298 ? 24.009 -15.218 -13.239 1.00 88.75 298 TYR A O 1
ATOM 2386 N N . ARG A 1 299 ? 22.504 -13.556 -13.220 1.00 86.31 299 ARG A N 1
ATOM 2387 C CA . ARG A 1 299 ? 23.488 -12.510 -12.930 1.00 86.31 299 ARG A CA 1
ATOM 2388 C C . ARG A 1 299 ? 24.146 -12.751 -11.577 1.00 86.31 299 ARG A C 1
ATOM 2390 O O . ARG A 1 299 ? 23.497 -12.696 -10.535 1.00 86.31 299 ARG A O 1
ATOM 2397 N N . THR A 1 300 ? 25.459 -12.920 -11.594 1.00 75.56 300 THR A N 1
ATOM 2398 C CA . THR A 1 300 ? 26.293 -12.838 -10.396 1.00 75.56 300 THR A CA 1
ATOM 2399 C C . THR A 1 300 ? 26.441 -11.370 -10.025 1.00 75.56 300 THR A C 1
ATOM 2401 O O . THR A 1 300 ? 27.282 -10.662 -10.582 1.00 75.56 300 THR A O 1
ATOM 2404 N N . ARG A 1 301 ? 25.590 -10.880 -9.112 1.00 65.31 301 ARG A N 1
ATOM 2405 C CA . ARG A 1 301 ? 25.822 -9.569 -8.497 1.00 65.31 301 ARG A CA 1
ATOM 2406 C C . ARG A 1 301 ? 27.183 -9.637 -7.796 1.00 65.31 301 ARG A C 1
ATOM 2408 O O . ARG A 1 301 ? 27.428 -10.633 -7.110 1.00 65.31 301 ARG A O 1
ATOM 2415 N N . PRO A 1 302 ? 28.071 -8.639 -7.967 1.00 56.88 302 PRO A N 1
ATOM 2416 C CA . PRO A 1 302 ? 29.261 -8.571 -7.138 1.00 56.88 302 PRO A CA 1
ATOM 2417 C C . PRO A 1 302 ? 28.780 -8.627 -5.693 1.00 56.88 302 PRO A C 1
ATOM 2419 O O . PRO A 1 302 ? 27.889 -7.867 -5.310 1.00 56.88 302 PRO A O 1
ATOM 2422 N N . THR A 1 303 ? 29.295 -9.587 -4.929 1.00 48.66 303 THR A N 1
ATOM 2423 C CA . THR A 1 303 ? 29.123 -9.609 -3.483 1.00 48.66 303 THR A CA 1
ATOM 2424 C C . THR A 1 303 ? 29.635 -8.266 -2.988 1.00 48.66 303 THR A C 1
ATOM 2426 O O . THR A 1 303 ? 30.844 -8.046 -2.916 1.00 48.66 303 THR A O 1
ATOM 2429 N N . GLY A 1 304 ? 28.717 -7.340 -2.710 1.00 52.38 304 GLY A N 1
ATOM 2430 C CA . GLY A 1 304 ? 29.018 -6.218 -1.841 1.00 52.38 304 GLY A CA 1
ATOM 2431 C C . GLY A 1 304 ? 29.524 -6.760 -0.501 1.00 52.38 304 GLY A C 1
ATOM 2432 O O . GLY A 1 304 ? 29.435 -7.973 -0.260 1.00 52.38 304 GLY A O 1
ATOM 2433 N N . PRO A 1 305 ? 30.063 -5.898 0.377 1.00 45.31 305 PRO A N 1
ATOM 2434 C CA . PRO A 1 305 ? 30.354 -6.330 1.734 1.00 45.31 305 PRO A CA 1
ATOM 2435 C C . PRO A 1 305 ? 29.119 -7.057 2.267 1.00 45.31 305 PRO A C 1
ATOM 2437 O O . PRO A 1 305 ? 27.990 -6.633 1.995 1.00 45.31 305 PRO A O 1
ATOM 2440 N N . ALA A 1 306 ? 29.354 -8.207 2.905 1.00 43.78 306 ALA A N 1
ATOM 2441 C CA . ALA A 1 306 ? 28.304 -9.038 3.476 1.00 43.78 306 ALA A CA 1
ATOM 2442 C C . ALA A 1 306 ? 27.270 -8.144 4.181 1.00 43.78 306 ALA A C 1
ATOM 2444 O O . ALA A 1 306 ? 27.683 -7.128 4.756 1.00 43.78 306 ALA A O 1
ATOM 2445 N N . PRO A 1 307 ? 25.961 -8.474 4.138 1.00 46.41 307 PRO A N 1
ATOM 2446 C CA . PRO A 1 307 ? 24.994 -7.779 4.976 1.00 46.41 307 PRO A CA 1
ATOM 2447 C C . PRO A 1 307 ? 25.606 -7.661 6.368 1.00 46.41 307 PRO A C 1
ATOM 2449 O O . PRO A 1 307 ? 26.110 -8.661 6.891 1.00 46.41 307 PRO A O 1
ATOM 2452 N N . LEU A 1 308 ? 25.686 -6.425 6.879 1.00 46.88 308 LEU A N 1
ATOM 2453 C CA . LEU A 1 308 ? 26.258 -6.167 8.196 1.00 46.88 308 LEU A CA 1
ATOM 2454 C C . LEU A 1 308 ? 25.650 -7.204 9.145 1.00 46.88 308 LEU A C 1
ATOM 2456 O O . LEU A 1 308 ? 24.426 -7.388 9.096 1.00 46.88 308 LEU A O 1
ATOM 2460 N N . PRO A 1 309 ? 26.467 -7.927 9.934 1.00 43.03 309 PRO A N 1
ATOM 2461 C CA . PRO A 1 309 ? 25.916 -8.853 10.906 1.00 43.03 309 PRO A CA 1
ATOM 2462 C C . PRO A 1 309 ? 24.869 -8.095 11.731 1.00 43.03 309 PRO A C 1
ATOM 2464 O O . PRO A 1 309 ? 25.054 -6.893 11.974 1.00 43.03 309 PRO A O 1
ATOM 2467 N N . PRO A 1 310 ? 23.749 -8.748 12.095 1.00 41.88 310 PRO A N 1
ATOM 2468 C CA . PRO A 1 310 ? 22.705 -8.103 12.873 1.00 41.88 310 PRO A CA 1
ATOM 2469 C C . PRO A 1 310 ? 23.356 -7.393 14.055 1.00 41.88 310 PRO A C 1
ATOM 2471 O O . PRO A 1 310 ? 24.233 -7.947 14.720 1.00 41.88 310 PRO A O 1
ATOM 2474 N N . LYS A 1 311 ? 22.988 -6.128 14.249 1.00 37.97 311 LYS A N 1
ATOM 2475 C CA . LYS A 1 311 ? 23.545 -5.295 15.307 1.00 37.97 311 LYS A CA 1
ATOM 2476 C C . LYS A 1 311 ? 23.105 -5.912 16.635 1.00 37.97 311 LYS A C 1
ATOM 2478 O O . LYS A 1 311 ? 21.955 -5.755 17.030 1.00 37.97 311 LYS A O 1
ATOM 2483 N N . VAL A 1 312 ? 23.991 -6.672 17.271 1.00 44.94 312 VAL A N 1
ATOM 2484 C CA . VAL A 1 312 ? 23.757 -7.222 18.608 1.00 44.94 312 VAL A CA 1
ATOM 2485 C C . VAL A 1 312 ? 23.964 -6.073 19.584 1.00 44.94 312 VAL A C 1
ATOM 2487 O O . VAL A 1 312 ? 25.081 -5.583 19.746 1.00 44.94 312 VAL A O 1
ATOM 2490 N N . LEU A 1 313 ? 22.866 -5.580 20.147 1.00 43.31 313 LEU A N 1
ATOM 2491 C CA . LEU A 1 313 ? 22.880 -4.612 21.234 1.00 43.31 313 LEU A CA 1
ATOM 2492 C C . LEU A 1 313 ? 22.740 -5.407 22.529 1.00 43.31 313 LEU A C 1
ATOM 2494 O O . LEU A 1 313 ? 21.702 -6.020 22.758 1.00 43.31 313 LEU A O 1
ATOM 2498 N N . ASP A 1 314 ? 23.799 -5.428 23.331 1.00 53.28 314 ASP A N 1
ATOM 2499 C CA . ASP A 1 314 ? 23.736 -5.911 24.708 1.00 53.28 314 ASP A CA 1
ATOM 2500 C C . ASP A 1 314 ? 23.205 -4.756 25.566 1.00 53.28 314 ASP A C 1
ATOM 2502 O O . ASP A 1 314 ? 23.926 -3.795 25.851 1.00 53.28 314 ASP A O 1
ATOM 2506 N N . VAL A 1 315 ? 21.897 -4.769 25.832 1.00 54.88 315 VAL A N 1
ATOM 2507 C CA . VAL A 1 315 ? 21.224 -3.746 26.639 1.00 54.88 315 VAL A CA 1
ATOM 2508 C C . VAL A 1 315 ? 21.342 -4.174 28.095 1.00 54.88 315 VAL A C 1
ATOM 2510 O O . VAL A 1 315 ? 20.625 -5.060 28.552 1.00 54.88 315 VAL A O 1
ATOM 2513 N N . VAL A 1 316 ? 22.275 -3.557 28.815 1.00 60.06 316 VAL A N 1
ATOM 2514 C CA . VAL A 1 316 ? 22.394 -3.723 30.265 1.00 60.06 316 VAL A CA 1
ATOM 2515 C C . VAL A 1 316 ? 21.324 -2.848 30.911 1.00 60.06 316 VAL A C 1
ATOM 2517 O O . VAL A 1 316 ? 21.386 -1.627 30.806 1.00 60.06 316 VAL A O 1
ATOM 2520 N N . GLU A 1 317 ? 20.324 -3.466 31.535 1.00 53.97 317 GLU A N 1
ATOM 2521 C CA . GLU A 1 317 ? 19.271 -2.748 32.257 1.00 53.97 317 GLU A CA 1
ATOM 2522 C C . GLU A 1 317 ? 19.783 -2.331 33.645 1.00 53.97 317 GLU A C 1
ATOM 2524 O O . GLU A 1 317 ? 20.073 -3.180 34.493 1.00 53.97 317 GLU A O 1
ATOM 2529 N N . GLU A 1 318 ? 19.900 -1.025 33.895 1.00 71.62 318 GLU A N 1
ATOM 2530 C CA . GLU A 1 318 ? 20.105 -0.485 35.240 1.00 71.62 318 GLU A CA 1
ATOM 2531 C C . GLU A 1 318 ? 18.744 -0.194 35.890 1.00 71.62 318 GLU A C 1
ATOM 2533 O O . GLU A 1 318 ? 17.819 0.304 35.255 1.00 71.62 318 GLU A O 1
ATOM 2538 N N . GLU A 1 319 ? 18.595 -0.473 37.188 1.00 65.06 319 GLU A N 1
ATOM 2539 C CA . GLU A 1 319 ? 17.312 -0.305 37.897 1.00 65.06 319 GLU A CA 1
ATOM 2540 C C . GLU A 1 319 ? 16.816 1.160 37.897 1.00 65.06 319 GLU A C 1
ATOM 2542 O O . GLU A 1 319 ? 15.621 1.417 38.035 1.00 65.06 319 GLU A O 1
ATOM 2547 N N . ALA A 1 320 ? 17.726 2.119 37.684 1.00 72.88 320 ALA A N 1
ATOM 2548 C CA . ALA A 1 320 ? 17.420 3.538 37.514 1.00 72.88 320 ALA A CA 1
ATOM 2549 C C . ALA A 1 320 ? 16.693 3.864 36.193 1.00 72.88 320 ALA A C 1
ATOM 2551 O O . ALA A 1 320 ? 15.989 4.872 36.133 1.00 72.88 320 ALA A O 1
ATOM 2552 N N . ASP A 1 321 ? 16.820 3.010 35.173 1.00 64.06 321 ASP A N 1
ATOM 2553 C CA . ASP A 1 321 ? 16.210 3.190 33.850 1.00 64.06 321 ASP A CA 1
ATOM 2554 C C . ASP A 1 321 ? 14.803 2.566 33.761 1.00 64.06 321 ASP A C 1
ATOM 2556 O O . ASP A 1 321 ? 14.088 2.738 32.771 1.00 64.06 321 ASP A O 1
ATOM 2560 N N . VAL A 1 322 ? 14.361 1.862 34.813 1.00 63.53 322 VAL A N 1
ATOM 2561 C CA . VAL A 1 322 ? 13.040 1.224 34.873 1.00 63.53 322 VAL A CA 1
ATOM 2562 C C . VAL A 1 322 ? 11.976 2.243 35.284 1.00 63.53 322 VAL A C 1
ATOM 2564 O O . VAL A 1 322 ? 11.709 2.474 36.466 1.00 63.53 322 VAL A O 1
ATOM 2567 N N . TYR A 1 323 ? 11.299 2.822 34.296 1.00 66.06 323 TYR A N 1
ATOM 2568 C CA . TYR A 1 323 ? 10.128 3.666 34.522 1.00 66.06 323 TYR A CA 1
ATOM 2569 C C . TYR A 1 323 ? 8.850 2.821 34.637 1.00 66.06 323 TYR A C 1
ATOM 2571 O O . TYR A 1 323 ? 8.520 2.034 33.753 1.00 66.06 323 TYR A O 1
ATOM 2579 N N . ARG A 1 324 ? 8.099 2.988 35.734 1.00 73.50 324 ARG A N 1
ATOM 2580 C CA . ARG A 1 324 ? 6.787 2.350 35.933 1.00 73.50 324 ARG A CA 1
ATOM 2581 C C . ARG A 1 324 ? 5.697 3.409 35.869 1.00 73.50 324 ARG A C 1
ATOM 2583 O O . ARG A 1 324 ? 5.636 4.276 36.736 1.00 73.50 324 ARG A O 1
ATOM 2590 N N . THR A 1 325 ? 4.811 3.299 34.886 1.00 62.81 325 THR A N 1
ATOM 2591 C CA . THR A 1 325 ? 3.607 4.131 34.776 1.00 62.81 325 THR A CA 1
ATOM 2592 C C . THR A 1 325 ? 2.363 3.265 34.635 1.00 62.81 325 THR A C 1
ATOM 2594 O O . THR A 1 325 ? 2.438 2.114 34.205 1.00 62.81 325 THR A O 1
ATOM 2597 N N . GLN A 1 326 ? 1.214 3.809 35.027 1.00 55.66 326 GLN A N 1
ATOM 2598 C CA . GLN A 1 326 ? -0.075 3.176 34.792 1.00 55.66 326 GLN A CA 1
ATOM 2599 C C . GLN A 1 326 ? -0.581 3.621 33.420 1.00 55.66 326 GLN A C 1
ATOM 2601 O O . GLN A 1 326 ? -1.123 4.712 33.268 1.00 55.66 326 GLN A O 1
ATOM 2606 N N . TYR A 1 327 ? -0.381 2.768 32.423 1.00 50.06 327 TYR A N 1
ATOM 2607 C CA . TYR A 1 327 ? -0.894 2.973 31.077 1.00 50.06 327 TYR A CA 1
ATOM 2608 C C . TYR A 1 327 ? -2.328 2.424 30.984 1.00 50.06 327 TYR A C 1
ATOM 2610 O O . TYR A 1 327 ? -2.559 1.239 31.235 1.00 50.06 327 TYR A O 1
ATOM 2618 N N . ARG A 1 328 ? -3.299 3.297 30.686 1.00 51.16 328 ARG A N 1
ATOM 2619 C CA . ARG A 1 328 ? -4.678 2.918 30.347 1.00 51.16 328 ARG A CA 1
ATOM 2620 C C . ARG A 1 328 ? -4.811 3.011 28.823 1.00 51.16 328 ARG A C 1
ATOM 2622 O O . ARG A 1 328 ? -4.618 4.110 28.305 1.00 51.16 328 ARG A O 1
ATOM 2629 N N . PRO A 1 329 ? -5.087 1.903 28.113 1.00 47.88 329 PRO A N 1
ATOM 2630 C CA . PRO A 1 329 ? -5.220 1.929 26.661 1.00 47.88 329 PRO A CA 1
ATOM 2631 C C . PRO A 1 329 ? -6.318 2.904 26.239 1.00 47.88 329 PRO A C 1
ATOM 2633 O O . PRO A 1 329 ? -7.424 2.859 26.781 1.00 47.88 329 PRO A O 1
ATOM 2636 N N . ARG A 1 330 ? -6.039 3.765 25.256 1.00 47.44 330 ARG A N 1
ATOM 2637 C CA . ARG A 1 330 ? -7.087 4.539 24.585 1.00 47.44 330 ARG A CA 1
ATOM 2638 C C . ARG A 1 330 ? -7.810 3.597 23.630 1.00 47.44 330 ARG A C 1
ATOM 2640 O O . ARG A 1 330 ? -7.300 3.264 22.564 1.00 47.44 330 ARG A O 1
ATOM 2647 N N . PHE A 1 331 ? -8.982 3.114 24.027 1.00 46.34 331 PHE A N 1
ATOM 2648 C CA . PHE A 1 331 ? -9.805 2.280 23.156 1.00 46.34 331 PHE A CA 1
ATOM 2649 C C . PHE A 1 331 ? -10.240 3.108 21.940 1.00 46.34 331 PHE A C 1
ATOM 2651 O O . PHE A 1 331 ? -10.893 4.132 22.101 1.00 46.34 331 PHE A O 1
ATOM 2658 N N . ALA A 1 332 ? -9.884 2.696 20.724 1.00 42.66 332 ALA A N 1
ATOM 2659 C CA . ALA A 1 332 ? -10.343 3.334 19.491 1.00 42.66 332 ALA A CA 1
ATOM 2660 C C . ALA A 1 332 ? -10.828 2.254 18.512 1.00 42.66 332 ALA A C 1
ATOM 2662 O O . ALA A 1 332 ? -10.042 1.478 17.985 1.00 42.66 332 ALA A O 1
ATOM 2663 N N . GLY A 1 333 ? -12.140 2.157 18.271 1.00 54.94 333 GLY A N 1
ATOM 2664 C CA . GLY A 1 333 ? -12.703 1.235 17.271 1.00 54.94 333 GLY A CA 1
ATOM 2665 C C . GLY A 1 333 ? -13.842 0.349 17.783 1.00 54.94 333 GLY A C 1
ATOM 2666 O O . GLY A 1 333 ? -14.766 0.835 18.428 1.00 54.94 333 GLY A O 1
ATOM 2667 N N . LEU A 1 334 ? -13.806 -0.949 17.451 1.00 40.72 334 LEU A N 1
ATOM 2668 C CA . LEU A 1 334 ? -14.898 -1.924 17.660 1.00 40.72 334 LEU A CA 1
ATOM 2669 C C . LEU A 1 334 ? -15.383 -2.024 19.117 1.00 40.72 334 LEU A C 1
ATOM 2671 O O . LEU A 1 334 ? -16.587 -2.118 19.343 1.00 40.72 334 LEU A O 1
ATOM 2675 N N . GLU A 1 335 ? -14.478 -1.930 20.093 1.00 48.44 335 GLU A N 1
ATOM 2676 C CA . GLU A 1 335 ? -14.841 -1.928 21.518 1.00 48.44 335 GLU A CA 1
ATOM 2677 C C . GLU A 1 335 ? -15.547 -0.633 21.936 1.00 48.44 335 GLU A C 1
ATOM 2679 O O . GLU A 1 335 ? -16.422 -0.672 22.791 1.00 48.44 335 GLU A O 1
ATOM 2684 N N . LEU A 1 336 ? -15.262 0.502 21.285 1.00 52.62 336 LEU A N 1
ATOM 2685 C CA . LEU A 1 336 ? -15.977 1.762 21.511 1.00 52.62 336 LEU A CA 1
ATOM 2686 C C . LEU A 1 336 ? -17.400 1.686 20.938 1.00 52.62 336 LEU A C 1
ATOM 2688 O O . LEU A 1 336 ? -18.326 2.224 21.533 1.00 52.62 336 LEU A O 1
ATOM 2692 N N . ILE A 1 337 ? -17.609 0.958 19.833 1.00 49.50 337 ILE A N 1
ATOM 2693 C CA . ILE A 1 337 ? -18.948 0.679 19.285 1.00 49.50 337 ILE A CA 1
ATOM 2694 C C . ILE A 1 337 ? -19.740 -0.227 20.237 1.00 49.50 337 ILE A C 1
ATOM 2696 O O . ILE A 1 337 ? -20.909 0.048 20.510 1.00 49.50 337 ILE A O 1
ATOM 2700 N N . GLU A 1 338 ? -19.117 -1.281 20.768 1.00 56.34 338 GLU A N 1
ATOM 2701 C CA . GLU A 1 338 ? -19.759 -2.194 21.719 1.00 56.34 338 GLU A CA 1
ATOM 2702 C C . GLU A 1 338 ? -20.033 -1.512 23.067 1.00 56.34 338 GLU A C 1
ATOM 2704 O O . GLU A 1 338 ? -21.153 -1.578 23.574 1.00 56.34 338 GLU A O 1
ATOM 2709 N N . TYR A 1 339 ? -19.063 -0.769 23.604 1.00 64.69 339 TYR A N 1
ATOM 2710 C CA . TYR A 1 339 ? -19.222 0.073 24.789 1.00 64.69 339 TYR A CA 1
ATOM 2711 C C . TYR A 1 339 ? -20.324 1.112 24.572 1.00 64.69 339 TYR A C 1
ATOM 2713 O O . TYR A 1 339 ? -21.254 1.184 25.372 1.00 64.69 339 TYR A O 1
ATOM 2721 N N . ARG A 1 340 ? -20.317 1.843 23.449 1.00 63.44 340 ARG A N 1
ATOM 2722 C CA . ARG A 1 340 ? -21.377 2.802 23.098 1.00 63.44 340 ARG A CA 1
ATOM 2723 C C . ARG A 1 340 ? -22.738 2.122 23.025 1.00 63.44 340 ARG A C 1
ATOM 2725 O O . ARG A 1 340 ? -23.692 2.653 23.578 1.00 63.44 340 ARG A O 1
ATOM 2732 N N . SER A 1 341 ? -22.841 0.951 22.397 1.00 61.56 341 SER A N 1
ATOM 2733 C CA . SER A 1 341 ? -24.098 0.201 22.312 1.00 61.56 341 SER A CA 1
ATOM 2734 C C . SER A 1 341 ? -24.588 -0.261 23.687 1.00 61.56 341 SER A C 1
ATOM 2736 O O . SER A 1 341 ? -25.791 -0.220 23.945 1.00 61.56 341 SER A O 1
ATOM 2738 N N . ARG A 1 342 ? -23.684 -0.689 24.578 1.00 67.69 342 ARG A N 1
ATOM 2739 C CA . ARG A 1 342 ? -24.006 -1.089 25.958 1.00 67.69 342 ARG A CA 1
ATOM 2740 C C . ARG A 1 342 ? -24.464 0.103 26.793 1.00 67.69 342 ARG A C 1
ATOM 2742 O O . ARG A 1 342 ? -25.524 0.034 27.412 1.00 67.69 342 ARG A O 1
ATOM 2749 N N . VAL A 1 343 ? -23.714 1.205 26.752 1.00 71.19 343 VAL A N 1
ATOM 2750 C CA . VAL A 1 343 ? -24.069 2.470 27.409 1.00 71.19 343 VAL A CA 1
ATOM 2751 C C . VAL A 1 343 ? -25.423 2.954 26.891 1.00 71.19 343 VAL A C 1
ATOM 2753 O O . VAL A 1 343 ? -26.321 3.223 27.680 1.00 71.19 343 VAL A O 1
ATOM 2756 N N . GLN A 1 344 ? -25.627 2.986 25.574 1.00 70.12 344 GLN A N 1
ATOM 2757 C CA . GLN A 1 344 ? -26.889 3.397 24.963 1.00 70.12 344 GLN A CA 1
ATOM 2758 C C . GLN A 1 344 ? -28.060 2.514 25.408 1.00 70.12 344 GLN A C 1
ATOM 2760 O O . GLN A 1 344 ? -29.115 3.047 25.750 1.00 70.12 344 GLN A O 1
ATOM 2765 N N . ALA A 1 345 ? -27.898 1.188 25.436 1.00 70.25 345 ALA A N 1
ATOM 2766 C CA . ALA A 1 345 ? -28.948 0.265 25.868 1.00 70.25 345 ALA A CA 1
ATOM 2767 C C . ALA A 1 345 ? -29.337 0.476 27.341 1.00 70.25 345 ALA A C 1
ATOM 2769 O O . ALA A 1 345 ? -30.526 0.551 27.656 1.00 70.25 345 ALA A O 1
ATOM 2770 N N . LEU A 1 346 ? -28.345 0.637 28.223 1.00 75.81 346 LEU A N 1
ATOM 2771 C CA . LEU A 1 346 ? -28.561 0.916 29.645 1.00 75.81 346 LEU A CA 1
ATOM 2772 C C . LEU A 1 346 ? -29.251 2.260 29.854 1.00 75.81 346 LEU A C 1
ATOM 2774 O O . LEU A 1 346 ? -30.284 2.333 30.518 1.00 75.81 346 LEU A O 1
ATOM 2778 N N . LEU A 1 347 ? -28.711 3.320 29.249 1.00 75.00 347 LEU A N 1
ATOM 2779 C CA . LEU A 1 347 ? -29.274 4.657 29.369 1.00 75.00 347 LEU A CA 1
ATOM 2780 C C . LEU A 1 347 ? -30.711 4.678 28.847 1.00 75.00 347 LEU A C 1
ATOM 2782 O O . LEU A 1 347 ? -31.585 5.167 29.552 1.00 75.00 347 LEU A O 1
ATOM 2786 N N . THR A 1 348 ? -30.980 4.072 27.684 1.00 73.06 348 THR A N 1
ATOM 2787 C CA . THR A 1 348 ? -32.328 4.010 27.092 1.00 73.06 348 THR A CA 1
ATOM 2788 C C . THR A 1 348 ? -33.323 3.285 27.999 1.00 73.06 348 THR A C 1
ATOM 2790 O O . THR A 1 348 ? -34.444 3.759 28.167 1.00 73.06 348 THR A O 1
ATOM 2793 N N . GLY A 1 349 ? -32.916 2.182 28.637 1.00 74.50 349 GLY A N 1
ATOM 2794 C CA . GLY A 1 349 ? -33.757 1.453 29.592 1.00 74.50 349 GLY A CA 1
ATOM 2795 C C . GLY A 1 349 ? -34.039 2.216 30.893 1.00 74.50 349 GLY A C 1
ATOM 2796 O O . GLY A 1 349 ? -35.042 1.955 31.554 1.00 74.50 349 GLY A O 1
ATOM 2797 N N . LEU A 1 350 ? -33.183 3.177 31.252 1.00 76.69 350 LEU A N 1
ATOM 2798 C CA . LEU A 1 350 ? -33.288 3.968 32.481 1.00 76.69 350 LEU A CA 1
ATOM 2799 C C . LEU A 1 350 ? -33.944 5.344 32.285 1.00 76.69 350 LEU A C 1
ATOM 2801 O O . LEU A 1 350 ? -34.222 6.008 33.290 1.00 76.69 350 LEU A O 1
ATOM 2805 N N . ILE A 1 351 ? -34.224 5.768 31.041 1.00 73.81 351 ILE A N 1
ATOM 2806 C CA . ILE A 1 351 ? -34.826 7.081 30.726 1.00 73.81 351 ILE A CA 1
ATOM 2807 C C . ILE A 1 351 ? -36.136 7.292 31.498 1.00 73.81 351 ILE A C 1
ATOM 2809 O O . ILE A 1 351 ? -36.311 8.325 32.143 1.00 73.81 351 ILE A O 1
ATOM 2813 N N . ASP A 1 352 ? -37.044 6.315 31.497 1.00 73.06 352 ASP A N 1
ATOM 2814 C CA . ASP A 1 352 ? -38.370 6.476 32.114 1.00 73.06 352 ASP A CA 1
ATOM 2815 C C . ASP A 1 352 ? -38.324 6.458 33.650 1.00 73.06 352 ASP A C 1
ATOM 2817 O O . ASP A 1 352 ? -39.173 7.053 34.314 1.00 73.06 352 ASP A O 1
ATOM 2821 N N . ALA A 1 353 ? -37.310 5.810 34.226 1.00 74.00 353 ALA A N 1
ATOM 2822 C CA . ALA A 1 353 ? -37.156 5.653 35.669 1.00 74.00 353 ALA A CA 1
ATOM 2823 C C . ALA A 1 353 ? -36.364 6.795 36.332 1.00 74.00 353 ALA A C 1
ATOM 2825 O O . ALA A 1 353 ? -36.403 6.930 37.557 1.00 74.00 353 ALA A O 1
ATOM 2826 N N . THR A 1 354 ? -35.643 7.609 35.552 1.00 77.06 354 THR A N 1
ATOM 2827 C CA . THR A 1 354 ? -34.587 8.485 36.080 1.00 77.06 354 THR A CA 1
ATOM 2828 C C . THR A 1 354 ? -34.807 9.954 35.694 1.00 77.06 354 THR A C 1
ATOM 2830 O O . THR A 1 354 ? -34.526 10.337 34.556 1.00 77.06 354 THR A O 1
ATOM 2833 N N . PRO A 1 355 ? -35.232 10.826 36.633 1.00 79.25 355 PRO A N 1
ATOM 2834 C CA . PRO A 1 355 ? -35.500 12.239 36.346 1.00 79.25 355 PRO A CA 1
ATOM 2835 C C . PRO A 1 355 ? -34.312 13.021 35.740 1.00 79.25 355 PRO A C 1
ATOM 2837 O O . PRO A 1 355 ? -34.548 13.824 34.837 1.00 79.25 355 PRO A O 1
ATOM 2840 N N . PRO A 1 356 ? -33.040 12.791 36.144 1.00 79.00 356 PRO A N 1
ATOM 2841 C CA . PRO A 1 356 ? -31.886 13.396 35.471 1.00 79.00 356 PRO A CA 1
ATOM 2842 C C . PRO A 1 356 ? -31.790 13.074 33.970 1.00 79.00 356 PRO A C 1
ATOM 2844 O O . PRO A 1 356 ? -31.558 13.982 33.176 1.00 79.00 356 PRO A O 1
ATOM 2847 N N . LEU A 1 357 ? -32.037 11.827 33.547 1.00 75.81 357 LEU A N 1
ATOM 2848 C CA . LEU A 1 357 ? -31.989 11.446 32.127 1.00 75.81 357 LEU A CA 1
ATOM 2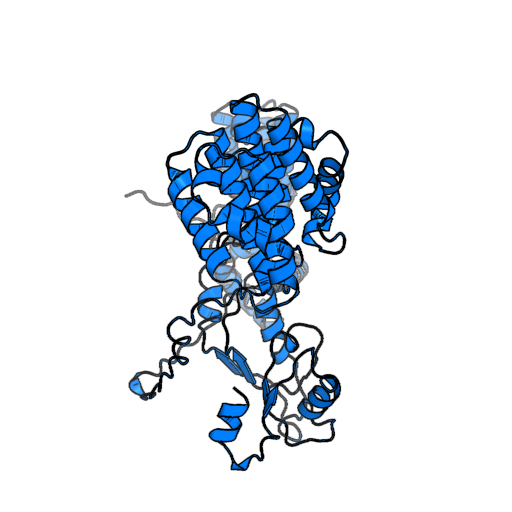849 C C . LEU A 1 357 ? -33.120 12.084 31.314 1.00 75.81 357 LEU A C 1
ATOM 2851 O O . LEU A 1 357 ? -32.897 12.509 30.181 1.00 75.81 357 LEU A O 1
ATOM 2855 N N . GLN A 1 358 ? -34.310 12.222 31.905 1.00 76.69 358 GLN A N 1
ATOM 2856 C CA . GLN A 1 358 ? -35.437 12.922 31.277 1.00 76.69 358 GLN A CA 1
ATOM 2857 C C . GLN A 1 358 ? -35.106 14.393 31.027 1.00 76.69 358 GLN A C 1
ATOM 2859 O O . GLN A 1 358 ? -35.359 14.905 29.938 1.00 76.69 358 GLN A O 1
ATOM 2864 N N . LYS A 1 359 ? -34.469 15.060 31.999 1.00 76.44 359 LYS A N 1
ATOM 2865 C CA . LYS A 1 359 ? -33.988 16.438 31.832 1.00 76.44 359 LYS A CA 1
ATOM 2866 C C . LYS A 1 359 ? -32.926 16.540 30.733 1.00 76.44 359 LYS A C 1
ATOM 2868 O O . LYS A 1 359 ? -33.026 17.433 29.895 1.00 76.44 359 LYS A O 1
ATOM 2873 N N . ILE A 1 360 ? -31.958 15.615 3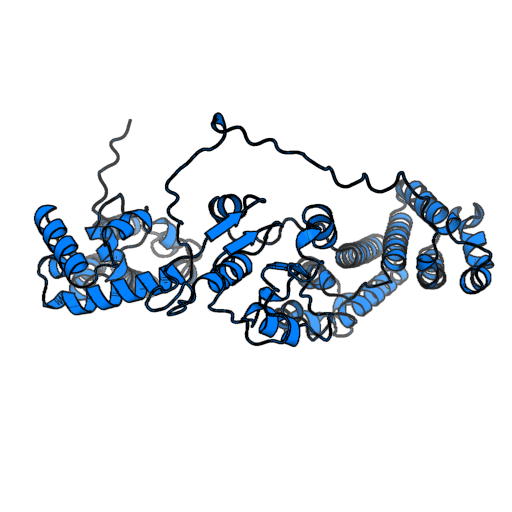0.686 1.00 75.94 360 ILE A N 1
ATOM 2874 C CA . ILE A 1 360 ? -30.909 15.596 29.646 1.00 75.94 360 ILE A CA 1
ATOM 2875 C C . ILE A 1 360 ? -31.523 15.444 28.249 1.00 75.94 360 ILE A C 1
ATOM 2877 O O . ILE A 1 360 ? -31.150 16.196 27.343 1.00 75.94 360 ILE A O 1
ATOM 2881 N N . ARG A 1 361 ? -32.491 14.529 28.094 1.00 74.31 361 ARG A N 1
ATOM 2882 C CA . ARG A 1 361 ? -33.208 14.268 26.835 1.00 74.31 361 ARG A CA 1
ATOM 2883 C C . ARG A 1 361 ? -34.127 15.421 26.417 1.00 74.31 361 ARG A C 1
ATOM 2885 O O . ARG A 1 361 ? -34.262 15.688 25.227 1.00 74.31 361 ARG A O 1
ATOM 2892 N N . ALA A 1 362 ? -34.719 16.131 27.376 1.00 69.88 362 ALA A N 1
ATOM 2893 C CA . ALA A 1 362 ? -35.529 17.330 27.141 1.00 69.88 362 ALA A CA 1
ATOM 2894 C C . ALA A 1 362 ? -34.689 18.608 26.918 1.00 69.88 362 ALA A C 1
ATOM 2896 O O . ALA A 1 362 ? -35.246 19.698 26.790 1.00 69.88 362 ALA A O 1
ATOM 2897 N N . GLY A 1 363 ? -33.353 18.509 26.917 1.00 67.06 363 GLY A N 1
ATOM 2898 C CA . GLY A 1 363 ? -32.458 19.659 26.755 1.00 67.06 363 GLY A CA 1
ATOM 2899 C C . GLY A 1 363 ? -32.472 20.635 27.940 1.00 67.06 363 GLY A C 1
ATOM 2900 O O . GLY A 1 363 ? -32.102 21.796 27.784 1.00 67.06 363 GLY A O 1
ATOM 2901 N N . GLN A 1 364 ? -32.911 20.191 29.120 1.00 73.25 364 GLN A N 1
ATOM 2902 C CA . GLN A 1 364 ? -32.939 20.991 30.344 1.00 73.25 364 GLN A CA 1
ATOM 2903 C C . GLN A 1 364 ? -31.603 20.890 31.105 1.00 73.25 364 GLN A C 1
ATOM 2905 O O . GLN A 1 364 ? -30.926 19.860 31.029 1.00 73.25 364 GLN A O 1
ATOM 2910 N N . PRO A 1 365 ? -31.205 21.933 31.859 1.00 70.94 365 PRO A N 1
ATOM 2911 C CA . PRO A 1 365 ? -29.998 21.887 32.677 1.00 70.94 365 PRO A CA 1
ATOM 2912 C C . PRO A 1 365 ? -30.150 20.889 33.835 1.00 70.94 365 PRO A C 1
ATOM 2914 O O . PRO A 1 365 ? -31.184 20.847 34.508 1.00 70.94 365 PRO A O 1
ATOM 2917 N N . VAL A 1 366 ? -29.095 20.113 34.086 1.00 77.06 366 VAL A N 1
ATOM 2918 C CA . VAL A 1 366 ? -28.987 19.164 35.206 1.00 77.06 366 VAL A CA 1
ATOM 2919 C C . VAL A 1 366 ? -27.902 19.649 36.159 1.00 77.06 366 VAL A C 1
ATOM 2921 O O . VAL A 1 366 ? -26.866 20.147 35.719 1.00 77.06 366 VAL A O 1
ATOM 2924 N N . THR A 1 367 ? -28.149 19.559 37.465 1.00 77.19 367 THR A N 1
ATOM 2925 C CA . THR A 1 367 ? -27.171 19.976 38.479 1.00 77.19 367 THR A CA 1
ATOM 2926 C C . THR A 1 367 ? -26.094 18.907 38.674 1.00 77.19 367 THR A C 1
ATOM 2928 O O . THR A 1 367 ? -26.347 17.720 38.476 1.00 77.19 367 THR A O 1
ATOM 2931 N N . ALA A 1 368 ? -24.896 19.311 39.111 1.00 73.00 368 ALA A N 1
ATOM 2932 C CA . ALA A 1 368 ? -23.798 18.375 39.376 1.00 73.00 368 ALA A CA 1
ATOM 2933 C C . ALA A 1 368 ? -24.197 17.279 40.388 1.00 73.00 368 ALA A C 1
ATOM 2935 O O . ALA A 1 368 ? -23.969 16.104 40.139 1.00 73.00 368 ALA A O 1
ATOM 2936 N N . GLU A 1 369 ? -24.918 17.636 41.459 1.00 72.88 369 GLU A N 1
ATOM 2937 C CA . GLU A 1 369 ? -25.391 16.663 42.459 1.00 72.88 369 GLU A CA 1
ATOM 2938 C C . GLU A 1 369 ? -26.396 15.637 41.908 1.00 72.88 369 GLU A C 1
ATOM 2940 O O . GLU A 1 369 ? -26.467 14.510 42.400 1.00 72.88 369 GLU A O 1
ATOM 2945 N N . GLU A 1 370 ? -27.228 16.026 40.935 1.00 75.88 370 GLU A N 1
ATOM 2946 C CA . GLU A 1 370 ? -28.158 15.108 40.263 1.00 75.88 370 GLU A CA 1
ATOM 2947 C C . GLU A 1 370 ? -27.399 14.124 39.367 1.00 75.88 370 GLU A C 1
ATOM 2949 O O . GLU A 1 370 ? -27.777 12.954 39.279 1.00 75.88 370 GLU A O 1
ATOM 2954 N N . LEU A 1 371 ? -26.315 14.593 38.747 1.00 74.00 371 LEU A N 1
ATOM 2955 C CA . LEU A 1 371 ? -25.468 13.805 37.866 1.00 74.00 371 LEU A CA 1
ATOM 2956 C C . LEU A 1 371 ? -24.591 12.821 38.653 1.00 74.00 371 LEU A C 1
ATOM 2958 O O . LEU A 1 371 ? -24.562 11.648 38.304 1.00 74.00 371 LEU A O 1
ATOM 2962 N N . ASP A 1 372 ? -23.994 13.248 39.768 1.00 73.31 372 ASP A N 1
ATOM 2963 C CA . ASP A 1 372 ? -23.170 12.396 40.641 1.00 73.31 372 ASP A CA 1
ATOM 2964 C C . ASP A 1 372 ? -23.975 11.249 41.272 1.00 73.31 372 ASP A C 1
ATOM 2966 O O . ASP A 1 372 ? -23.512 10.115 41.405 1.00 73.31 372 ASP A O 1
ATOM 2970 N N . LYS A 1 373 ? -25.230 11.518 41.655 1.00 75.88 373 LYS A N 1
ATOM 2971 C CA . LYS A 1 373 ? -26.135 10.472 42.159 1.00 75.88 373 LYS A CA 1
ATOM 2972 C C . LYS A 1 373 ? -26.488 9.463 41.073 1.00 75.88 373 LYS A C 1
ATOM 2974 O O . LYS A 1 373 ? -26.676 8.286 41.371 1.00 75.88 373 LYS A O 1
ATOM 2979 N N . PHE A 1 374 ? -26.601 9.926 39.831 1.00 76.94 374 PHE A N 1
ATOM 2980 C CA . PHE A 1 374 ? -26.893 9.070 38.694 1.00 76.94 374 PHE A CA 1
ATOM 2981 C C . PHE A 1 374 ? -25.687 8.211 38.302 1.00 76.94 374 PHE A C 1
ATOM 2983 O O . PHE A 1 374 ? -25.843 7.002 38.142 1.00 76.94 374 PHE A O 1
ATOM 2990 N N . THR A 1 375 ? -24.487 8.790 38.220 1.00 73.88 375 THR A N 1
ATOM 2991 C CA . THR A 1 375 ? -23.259 8.036 37.927 1.00 73.88 375 THR A CA 1
ATOM 2992 C C . THR A 1 375 ? -23.015 6.952 38.971 1.00 73.88 375 THR A C 1
ATOM 2994 O O . THR A 1 375 ? -22.771 5.804 38.606 1.00 73.88 375 THR A O 1
ATOM 2997 N N . ALA A 1 376 ? -23.212 7.261 40.257 1.00 73.81 376 ALA A N 1
ATOM 2998 C CA . ALA A 1 376 ? -23.125 6.279 41.335 1.00 73.81 376 ALA A CA 1
ATOM 2999 C C . ALA A 1 376 ? -24.152 5.135 41.207 1.00 73.81 376 ALA A C 1
ATOM 3001 O O . ALA A 1 376 ? -23.851 3.995 41.558 1.00 73.81 376 ALA A O 1
ATOM 3002 N N . LEU A 1 377 ? -25.360 5.416 40.705 1.00 75.81 377 LEU A N 1
ATOM 3003 C CA . LEU A 1 377 ? -26.392 4.399 40.482 1.00 75.81 377 LEU A CA 1
ATOM 3004 C C . LEU A 1 377 ? -26.035 3.466 39.319 1.00 75.81 377 LEU A C 1
ATOM 3006 O O . LEU A 1 377 ? -26.263 2.262 39.423 1.00 75.81 377 LEU A O 1
ATOM 3010 N N . VAL A 1 378 ? -25.456 4.003 38.243 1.00 73.62 378 VAL A N 1
ATOM 3011 C CA . VAL A 1 378 ? -25.005 3.209 37.090 1.00 73.62 378 VAL A CA 1
ATOM 3012 C C . VAL A 1 378 ? -23.829 2.312 37.474 1.00 73.62 378 VAL A C 1
ATOM 3014 O O . VAL A 1 378 ? -23.909 1.107 37.252 1.00 73.62 378 VAL A O 1
ATOM 3017 N N . LEU A 1 379 ? -22.827 2.852 38.176 1.00 72.75 379 LEU A N 1
ATOM 3018 C CA . LEU A 1 379 ? -21.701 2.087 38.733 1.00 72.75 379 LEU A CA 1
ATOM 3019 C C . LEU A 1 379 ? -22.147 0.978 39.704 1.00 72.75 379 LEU A C 1
ATOM 3021 O O . LEU A 1 379 ? -21.494 -0.056 39.817 1.00 72.75 379 LEU A O 1
ATOM 3025 N N . ALA A 1 380 ? -23.259 1.172 40.422 1.00 72.94 380 ALA A N 1
ATOM 3026 C CA . ALA A 1 380 ? -23.801 0.162 41.331 1.00 72.94 380 ALA A CA 1
ATOM 3027 C C . ALA A 1 380 ? -24.536 -0.983 40.610 1.00 72.94 380 ALA A C 1
ATOM 3029 O O . ALA A 1 380 ? -24.598 -2.089 41.149 1.00 72.94 380 ALA A O 1
ATOM 3030 N N . GLN A 1 381 ? -25.119 -0.729 39.435 1.00 69.44 381 GLN A N 1
ATOM 3031 C CA . GLN A 1 381 ? -25.782 -1.758 38.624 1.00 69.44 381 GLN A CA 1
ATOM 3032 C C . GLN A 1 381 ? -24.794 -2.495 37.717 1.00 69.44 381 GLN A C 1
ATOM 3034 O O . GLN A 1 381 ? -24.899 -3.708 37.566 1.00 69.44 381 GLN A O 1
ATOM 3039 N N . GLU A 1 382 ? -23.824 -1.773 37.162 1.00 70.81 382 GLU A N 1
ATOM 3040 C CA . GLU A 1 382 ? -22.813 -2.275 36.234 1.00 70.81 382 GLU A CA 1
ATOM 3041 C C . GLU A 1 382 ? -21.429 -1.794 36.710 1.00 70.81 382 GLU A C 1
ATOM 3043 O O . GLU A 1 382 ? -20.997 -0.698 36.351 1.00 70.81 382 GLU A O 1
ATOM 3048 N N . PRO A 1 383 ? -20.719 -2.593 37.532 1.00 68.94 383 PRO A N 1
ATOM 3049 C CA . PRO A 1 383 ? -19.433 -2.207 38.128 1.00 68.94 383 PRO A CA 1
ATOM 3050 C C . PRO A 1 383 ? -18.337 -1.904 37.103 1.00 68.94 383 PRO A C 1
ATOM 3052 O O . PRO A 1 383 ? -17.389 -1.184 37.407 1.00 68.94 383 PRO A O 1
ATOM 3055 N N . ASP A 1 384 ? -18.475 -2.464 35.901 1.00 59.12 384 ASP A N 1
ATOM 3056 C CA . ASP A 1 384 ? -17.514 -2.349 34.806 1.00 59.12 384 ASP A CA 1
ATOM 3057 C C . ASP A 1 384 ? -17.764 -1.111 33.919 1.00 59.12 384 ASP A C 1
ATOM 3059 O O . ASP A 1 384 ? -17.104 -0.958 32.892 1.00 59.12 384 ASP A O 1
ATOM 3063 N N . LEU A 1 385 ? -18.733 -0.249 34.264 1.00 65.62 385 LEU A N 1
ATOM 3064 C CA . LEU A 1 385 ? -19.154 0.881 33.433 1.00 65.62 385 LEU A CA 1
ATOM 3065 C C . LEU A 1 385 ? -19.124 2.200 34.219 1.00 65.62 385 LEU A C 1
ATOM 3067 O O . LEU A 1 385 ? -20.098 2.583 34.868 1.00 65.62 385 LEU A O 1
ATOM 3071 N N . ASP A 1 386 ? -18.003 2.921 34.123 1.00 70.44 386 ASP A N 1
ATOM 3072 C CA . ASP A 1 386 ? -17.890 4.292 34.622 1.00 70.44 386 ASP A CA 1
ATOM 3073 C C . ASP A 1 386 ? -18.325 5.273 33.525 1.00 70.44 386 ASP A C 1
ATOM 3075 O O . ASP A 1 386 ? -17.747 5.345 32.441 1.00 70.44 386 ASP A O 1
ATOM 3079 N N . LEU A 1 387 ? -19.379 6.042 33.797 1.00 67.31 387 LEU A N 1
ATOM 3080 C CA . LEU A 1 387 ? -19.861 7.069 32.873 1.00 67.31 387 LEU A CA 1
ATOM 3081 C C . LEU A 1 387 ? -18.872 8.229 32.728 1.00 67.31 387 LEU A C 1
ATOM 3083 O O . LEU A 1 387 ? -18.939 8.954 31.741 1.00 67.31 387 LEU A O 1
ATOM 3087 N N . THR A 1 388 ? -17.954 8.407 33.677 1.00 66.69 388 THR A N 1
ATOM 3088 C CA . THR A 1 388 ? -16.899 9.425 33.601 1.00 66.69 388 THR A CA 1
ATOM 3089 C C . THR A 1 388 ? -15.965 9.169 32.419 1.00 66.69 388 THR A C 1
ATOM 3091 O O . THR A 1 388 ? -15.469 10.127 31.826 1.00 66.69 388 THR A O 1
ATOM 3094 N N . ASP A 1 389 ? -15.820 7.909 31.995 1.00 65.19 389 ASP A N 1
ATOM 3095 C CA . ASP A 1 389 ? -15.030 7.537 30.819 1.00 65.19 389 ASP A CA 1
ATOM 3096 C C . ASP A 1 389 ? -15.592 8.171 29.529 1.00 65.19 389 ASP A C 1
ATOM 3098 O O . ASP A 1 389 ? -14.852 8.441 28.584 1.00 65.19 389 ASP A O 1
ATOM 3102 N N . LEU A 1 390 ? -16.888 8.519 29.491 1.00 65.00 390 LEU A N 1
ATOM 3103 C CA . LEU A 1 390 ? -17.489 9.241 28.361 1.00 65.00 390 LEU A CA 1
ATOM 3104 C C . LEU A 1 390 ? -16.845 10.608 28.108 1.00 65.00 390 LEU A C 1
ATOM 3106 O O . LEU A 1 390 ? -16.819 11.058 26.966 1.00 65.00 390 LEU A O 1
ATOM 3110 N N . LEU A 1 391 ? -16.319 11.266 29.143 1.00 63.22 391 LEU A N 1
ATOM 3111 C CA . LEU A 1 391 ? -15.616 12.541 28.989 1.00 63.22 391 LEU A CA 1
ATOM 3112 C C . LEU A 1 391 ? -14.268 12.379 28.283 1.00 63.22 391 LEU A C 1
ATOM 3114 O O . LEU A 1 391 ? -13.802 13.312 27.634 1.00 63.22 391 LEU A O 1
ATOM 3118 N N . GLU A 1 392 ? -13.652 11.205 28.411 1.00 60.50 392 GLU A N 1
ATOM 3119 C CA . GLU A 1 392 ? -12.379 10.878 27.774 1.00 60.50 392 GLU A CA 1
ATOM 3120 C C . GLU A 1 392 ? -12.588 10.419 26.323 1.00 60.50 392 GLU A C 1
ATOM 3122 O O . GLU A 1 392 ? -11.814 10.796 25.444 1.00 60.50 392 GLU A O 1
ATOM 3127 N N . TYR A 1 393 ? -13.674 9.686 26.044 1.00 57.34 393 TYR A N 1
ATOM 3128 C CA . TYR A 1 393 ? -14.016 9.238 24.686 1.00 57.34 393 TYR A CA 1
ATOM 3129 C C . TYR A 1 393 ? -14.665 10.316 23.805 1.00 57.34 393 TYR A C 1
ATOM 3131 O O . TYR A 1 393 ? -14.588 10.216 22.583 1.00 57.34 393 TYR A O 1
ATOM 3139 N N . TYR A 1 394 ? -15.300 11.337 24.394 1.00 59.16 394 TYR A N 1
ATOM 3140 C CA . TYR A 1 394 ? -15.948 12.435 23.664 1.00 59.16 394 TYR A CA 1
ATOM 3141 C C . TYR A 1 394 ? -15.375 13.800 24.087 1.00 59.16 394 TYR A C 1
ATOM 3143 O O . TYR A 1 394 ? -16.068 14.582 24.749 1.00 59.16 394 TYR A O 1
ATOM 3151 N N . PRO A 1 395 ? -14.126 14.128 23.704 1.00 56.66 395 PRO A N 1
ATOM 3152 C CA . PRO A 1 395 ? -13.472 15.384 24.086 1.00 56.66 395 PRO A CA 1
ATOM 3153 C C . PRO A 1 395 ? -14.208 16.633 23.564 1.00 56.66 395 PRO A C 1
ATOM 3155 O O . PRO A 1 395 ? -14.150 17.688 24.198 1.00 56.66 395 PRO A O 1
ATOM 3158 N N . GLU A 1 396 ? -14.973 16.486 22.475 1.00 53.47 396 GLU A N 1
ATOM 3159 C CA . GLU A 1 396 ? -15.872 17.495 21.882 1.00 53.47 396 GLU A CA 1
ATOM 3160 C C . GLU A 1 396 ? -16.904 18.047 22.897 1.00 53.47 396 GLU A C 1
ATOM 3162 O O . GLU A 1 396 ? -17.431 19.148 22.754 1.00 53.47 396 GLU A O 1
ATOM 3167 N N . THR A 1 397 ? -17.200 17.300 23.971 1.00 56.94 397 THR A N 1
ATOM 3168 C CA . THR A 1 397 ? -18.267 17.616 24.945 1.00 56.94 397 THR A CA 1
ATOM 3169 C C . THR A 1 397 ? -17.868 18.645 26.011 1.00 56.94 397 THR A C 1
ATOM 3171 O O . THR A 1 397 ? -18.615 18.875 26.968 1.00 56.94 397 THR A O 1
ATOM 3174 N N . ALA A 1 398 ? -16.694 19.273 25.868 1.00 53.53 398 ALA A N 1
ATOM 3175 C CA . ALA A 1 398 ? -16.157 20.296 26.772 1.00 53.53 398 ALA A CA 1
ATOM 3176 C C . ALA A 1 398 ? -16.099 19.864 28.255 1.00 53.53 398 ALA A C 1
ATOM 3178 O O . ALA A 1 398 ? -16.213 20.693 29.161 1.00 53.53 398 ALA A O 1
ATOM 3179 N N . GLY A 1 399 ? -15.941 18.562 28.518 1.00 60.38 399 GLY A N 1
ATOM 3180 C CA . GLY A 1 399 ? -15.881 18.017 29.877 1.00 60.38 399 GLY A CA 1
ATOM 3181 C C . GLY A 1 399 ? -17.236 17.944 30.593 1.00 60.38 399 GLY A C 1
ATOM 3182 O O . GLY A 1 399 ? -17.271 17.715 31.802 1.00 60.38 399 GLY A O 1
ATOM 3183 N N . ASN A 1 400 ? -18.355 18.141 29.886 1.00 71.94 400 ASN A N 1
ATOM 3184 C CA . ASN A 1 400 ? -19.689 18.078 30.475 1.00 71.94 400 ASN A CA 1
ATOM 3185 C C . ASN A 1 400 ? -20.351 16.716 30.235 1.00 71.94 400 ASN A C 1
ATOM 3187 O O . ASN A 1 400 ? -20.813 16.399 29.137 1.00 71.94 400 ASN A O 1
ATOM 3191 N N . LEU A 1 401 ? -20.482 15.939 31.310 1.00 72.31 401 LEU A N 1
ATOM 3192 C CA . LEU A 1 401 ? -21.013 14.582 31.240 1.00 72.31 401 LEU A CA 1
ATOM 3193 C C . LEU A 1 401 ? -22.488 14.550 30.801 1.00 72.31 401 LEU A C 1
ATOM 3195 O O . LEU A 1 401 ? -22.907 13.615 30.127 1.00 72.31 401 LEU A O 1
ATOM 3199 N N . ALA A 1 402 ? -23.275 15.592 31.087 1.00 71.06 402 ALA A N 1
ATOM 3200 C CA . ALA A 1 402 ? -24.653 15.676 30.605 1.00 71.06 402 ALA A CA 1
ATOM 3201 C C . ALA A 1 402 ? -24.728 15.837 29.074 1.00 71.06 402 ALA A C 1
ATOM 3203 O O . ALA A 1 402 ? -25.664 15.337 28.451 1.00 71.06 402 ALA A O 1
ATOM 3204 N N . VAL A 1 403 ? -23.741 16.502 28.464 1.00 68.44 403 VAL A N 1
ATOM 3205 C CA . VAL A 1 403 ? -23.634 16.646 27.003 1.00 68.44 403 VAL A CA 1
ATOM 3206 C C . VAL A 1 403 ? -23.170 15.330 26.375 1.00 68.44 403 VAL A C 1
ATOM 3208 O O . VAL A 1 403 ? -23.760 14.895 25.390 1.00 68.44 403 VAL A O 1
ATOM 3211 N N . ALA A 1 404 ? -22.204 14.645 26.995 1.00 69.56 404 ALA A N 1
ATOM 3212 C CA . ALA A 1 404 ? -21.747 13.324 26.555 1.00 69.56 404 ALA A CA 1
ATOM 3213 C C . ALA A 1 404 ? -22.843 12.246 26.650 1.00 69.56 404 ALA A C 1
ATOM 3215 O O . ALA A 1 404 ? -22.992 11.411 25.766 1.00 69.56 404 ALA A O 1
ATOM 3216 N N . ILE A 1 405 ? -23.676 12.283 27.692 1.00 73.94 405 ILE A N 1
ATOM 3217 C CA . ILE A 1 405 ? -24.846 11.400 27.793 1.00 73.94 405 ILE A CA 1
ATOM 3218 C C . ILE A 1 405 ? -25.859 11.737 26.690 1.00 73.94 405 ILE A C 1
ATOM 3220 O O . ILE A 1 405 ? -26.399 10.829 26.056 1.00 73.94 405 ILE A O 1
ATOM 3224 N N . ARG A 1 406 ? -26.099 13.030 26.421 1.00 73.94 406 ARG A N 1
ATOM 3225 C CA . ARG A 1 406 ? -27.035 13.490 25.380 1.00 73.94 406 ARG A CA 1
ATOM 3226 C C . ARG A 1 406 ? -26.628 13.035 23.980 1.00 73.94 406 ARG A C 1
ATOM 3228 O O . ARG A 1 406 ? -27.509 12.653 23.214 1.00 73.94 406 ARG A O 1
ATOM 3235 N N . SER A 1 407 ? -25.334 13.032 23.659 1.00 68.00 407 SER A N 1
ATOM 3236 C CA . SER A 1 407 ? -24.854 12.589 22.343 1.00 68.00 407 SER A CA 1
ATOM 3237 C C . SER A 1 407 ? -25.096 11.097 22.074 1.00 68.00 407 SER A C 1
ATOM 3239 O O . SER A 1 407 ? -25.131 10.655 20.925 1.00 68.00 407 SER A O 1
ATOM 3241 N N . ILE A 1 408 ? -25.313 10.313 23.135 1.00 70.12 408 ILE A N 1
ATOM 3242 C CA . ILE A 1 408 ? -25.578 8.873 23.056 1.00 70.12 408 ILE A CA 1
ATOM 3243 C C . ILE A 1 408 ? -27.080 8.572 22.987 1.00 70.12 408 ILE A C 1
ATOM 3245 O O . ILE A 1 408 ? -27.483 7.668 22.258 1.00 70.12 408 ILE A O 1
ATOM 3249 N N . ILE A 1 409 ? -27.911 9.298 23.744 1.00 70.69 409 ILE A N 1
ATOM 3250 C CA . ILE A 1 409 ? -29.360 9.022 23.848 1.00 70.69 409 ILE A CA 1
ATOM 3251 C C . ILE A 1 409 ? -30.234 9.846 22.891 1.00 70.69 409 ILE A C 1
ATOM 3253 O O . ILE A 1 409 ? -31.424 9.542 22.743 1.00 70.69 409 ILE A O 1
ATOM 3257 N N . GLY A 1 410 ? -29.669 10.887 22.273 1.00 70.44 410 GLY A N 1
ATOM 3258 C CA . GLY A 1 410 ? -30.391 11.810 21.403 1.00 70.44 410 GLY A CA 1
ATOM 3259 C C . GLY A 1 410 ? -31.314 12.784 22.150 1.00 70.44 410 GLY A C 1
ATOM 3260 O O . GLY A 1 410 ? -31.474 12.731 23.374 1.00 70.44 410 GLY A O 1
ATOM 3261 N N . LEU A 1 411 ? -31.940 13.696 21.403 1.00 72.81 411 LEU A N 1
ATOM 3262 C CA . LEU A 1 411 ? -32.910 14.669 21.926 1.00 72.81 411 LEU A CA 1
ATOM 3263 C C . LEU A 1 411 ? -34.353 14.206 21.714 1.00 72.81 411 LEU A C 1
ATOM 3265 O O . LEU A 1 411 ? -34.674 13.460 20.787 1.00 72.81 411 LEU A O 1
ATOM 3269 N N . ASP A 1 412 ? -35.248 14.693 22.570 1.00 73.00 412 ASP A N 1
ATOM 3270 C CA . ASP A 1 412 ? -36.674 14.448 22.416 1.00 73.00 412 ASP A CA 1
ATOM 3271 C C . ASP A 1 412 ? -37.252 15.083 21.132 1.00 73.00 412 ASP A C 1
ATOM 3273 O O . ASP A 1 412 ? -37.021 16.255 20.818 1.00 73.00 412 ASP A O 1
ATOM 3277 N N . ALA A 1 413 ? -38.038 14.295 20.391 1.00 69.06 413 ALA A N 1
ATOM 3278 C CA . ALA A 1 413 ? -38.543 14.661 19.071 1.00 69.06 413 ALA A CA 1
ATOM 3279 C C . ALA A 1 413 ? -39.533 15.835 19.116 1.00 69.06 413 ALA A C 1
ATOM 3281 O O . ALA A 1 413 ? -39.572 16.629 18.174 1.00 69.06 413 ALA A O 1
ATOM 3282 N N . GLU A 1 414 ? -40.322 15.977 20.185 1.00 72.50 414 GLU A N 1
ATOM 3283 C CA . GLU A 1 414 ? -41.235 17.116 20.332 1.00 72.50 414 GLU A CA 1
ATOM 3284 C C . GLU A 1 414 ? -40.449 18.408 20.569 1.00 72.50 414 GLU A C 1
ATOM 3286 O O . GLU A 1 414 ? -40.731 19.431 19.941 1.00 72.50 414 GLU A O 1
ATOM 3291 N N . THR A 1 415 ? -39.401 18.340 21.393 1.00 70.19 415 THR A N 1
ATOM 3292 C CA . THR A 1 415 ? -38.528 19.484 21.698 1.00 70.19 415 THR A CA 1
ATOM 3293 C C . THR A 1 415 ? -37.799 20.003 20.456 1.00 70.19 415 THR A C 1
ATOM 3295 O O . THR A 1 415 ? -37.792 21.210 20.195 1.00 70.19 415 THR A O 1
ATOM 3298 N N . VAL A 1 416 ? -37.223 19.099 19.656 1.00 76.19 416 VAL A N 1
ATOM 3299 C CA . VAL A 1 416 ? -36.542 19.451 18.399 1.00 76.19 416 VAL A CA 1
ATOM 3300 C C . VAL A 1 416 ? -37.541 20.056 17.409 1.00 76.19 416 VAL A C 1
ATOM 3302 O O . VAL A 1 416 ? -37.318 21.150 16.887 1.00 76.19 416 VAL A O 1
ATOM 3305 N N . ASN A 1 417 ? -38.689 19.405 17.197 1.00 78.06 417 ASN A N 1
ATOM 3306 C CA . ASN A 1 417 ? -39.698 19.894 16.259 1.00 78.06 417 ASN A CA 1
ATOM 3307 C C . ASN A 1 417 ? -40.265 21.261 16.656 1.00 78.06 417 ASN A C 1
ATOM 3309 O O . ASN A 1 417 ? -40.453 22.097 15.775 1.00 78.06 417 ASN A O 1
ATOM 3313 N N . ALA A 1 418 ? -40.501 21.528 17.942 1.00 77.38 418 ALA A N 1
ATOM 3314 C CA . ALA A 1 418 ? -41.041 22.806 18.402 1.00 77.38 418 ALA A CA 1
ATOM 3315 C C . ALA A 1 418 ? -40.140 23.999 18.028 1.00 77.38 418 ALA A C 1
ATOM 3317 O O . ALA A 1 418 ? -40.645 25.012 17.538 1.00 77.38 418 ALA A O 1
ATOM 3318 N N . ARG A 1 419 ? -38.811 23.872 18.182 1.00 76.56 419 ARG A N 1
ATOM 3319 C CA . ARG A 1 419 ? -37.866 24.956 17.845 1.00 76.56 419 ARG A CA 1
ATOM 3320 C C . ARG A 1 419 ? -37.788 25.219 16.344 1.00 76.56 419 ARG A C 1
ATOM 3322 O O . ARG A 1 419 ? -37.877 26.367 15.920 1.00 76.56 419 ARG A O 1
ATOM 3329 N N . PHE A 1 420 ? -37.715 24.166 15.532 1.00 79.81 420 PHE A N 1
ATOM 3330 C CA . PHE A 1 420 ? -37.701 24.317 14.073 1.00 79.81 420 PHE A CA 1
ATOM 3331 C C . PHE A 1 420 ? -39.062 24.733 13.493 1.00 79.81 420 PHE A C 1
ATOM 3333 O O . PHE A 1 420 ? -39.112 25.335 12.423 1.00 79.81 420 PHE A O 1
ATOM 3340 N N . THR A 1 421 ? -40.168 24.451 14.187 1.00 79.38 421 THR A N 1
ATOM 3341 C CA . THR A 1 421 ? -41.509 24.903 13.781 1.00 79.38 421 THR A CA 1
ATOM 3342 C C . THR A 1 421 ? -41.648 26.418 13.926 1.00 79.38 421 THR A C 1
ATOM 3344 O O . THR A 1 421 ? -42.221 27.054 13.047 1.00 79.38 421 THR A O 1
ATOM 3347 N N . ALA A 1 422 ? -41.070 27.019 14.974 1.00 77.19 422 ALA A N 1
ATOM 3348 C CA . ALA A 1 422 ? -41.033 28.476 15.125 1.00 77.19 422 ALA A CA 1
ATOM 3349 C C . ALA A 1 422 ? -40.297 29.153 13.952 1.00 77.19 422 ALA A C 1
ATOM 3351 O O . ALA A 1 422 ? -40.841 30.067 13.335 1.00 77.19 422 ALA A O 1
ATOM 3352 N N . PHE A 1 423 ? -39.131 28.622 13.571 1.00 81.50 423 PHE A N 1
ATOM 3353 C CA . PHE A 1 423 ? -38.361 29.089 12.412 1.00 81.50 423 PHE A CA 1
ATOM 3354 C C . PHE A 1 423 ? -39.137 28.941 11.090 1.00 81.50 423 PHE A C 1
ATOM 3356 O O . PHE A 1 423 ? -39.233 29.878 10.299 1.00 81.50 423 PHE A O 1
ATOM 3363 N N . ALA A 1 424 ? -39.776 27.786 10.871 1.00 79.31 424 ALA A N 1
ATOM 3364 C CA . ALA A 1 424 ? -40.570 27.529 9.667 1.00 79.31 424 ALA A CA 1
ATOM 3365 C C . ALA A 1 424 ? -41.854 28.379 9.571 1.00 79.31 424 ALA A C 1
ATOM 3367 O O . ALA A 1 424 ? -42.399 28.534 8.481 1.00 79.31 424 ALA A O 1
ATOM 3368 N N . HIS A 1 425 ? -42.354 28.925 10.686 1.00 79.81 425 HIS A N 1
ATOM 3369 C CA . HIS A 1 425 ? -43.466 29.882 10.684 1.00 79.81 425 HIS A CA 1
ATOM 3370 C C . HIS A 1 425 ? -43.024 31.323 10.404 1.00 79.81 425 HIS A C 1
ATOM 3372 O O . HIS A 1 425 ? -43.831 32.114 9.915 1.00 79.81 425 HIS A O 1
ATOM 3378 N N . GLN A 1 426 ? -41.771 31.663 10.711 1.00 80.31 426 GLN A N 1
ATOM 3379 C CA . GLN A 1 426 ? -41.198 32.993 10.506 1.00 80.31 426 GLN A CA 1
ATOM 3380 C C . GLN A 1 426 ? -40.800 33.237 9.043 1.00 80.31 426 GLN A C 1
ATOM 3382 O O . GLN A 1 426 ? -40.940 34.356 8.548 1.00 80.31 426 GLN A O 1
ATOM 3387 N N . TYR A 1 427 ? -40.385 32.184 8.329 1.00 80.06 427 TYR A N 1
ATOM 3388 C CA . TYR A 1 427 ? -39.923 32.258 6.941 1.00 80.06 427 TYR A CA 1
ATOM 3389 C C . TYR A 1 427 ? -40.763 31.398 5.989 1.00 80.06 427 TYR A C 1
ATOM 3391 O O . TYR A 1 427 ? -41.214 30.307 6.326 1.00 80.06 427 TYR A O 1
ATOM 3399 N N . THR A 1 428 ? -40.948 31.866 4.750 1.00 79.06 428 THR A N 1
ATOM 3400 C CA . THR A 1 428 ? -41.605 31.077 3.690 1.00 79.06 428 THR A CA 1
ATOM 3401 C C . THR A 1 428 ? -40.578 30.191 2.985 1.00 79.06 428 THR A C 1
ATOM 3403 O O . THR A 1 428 ? -39.992 30.565 1.974 1.00 79.06 428 THR A O 1
ATOM 3406 N N . LEU A 1 429 ? -40.333 29.014 3.560 1.00 84.06 429 LEU A N 1
ATOM 3407 C CA . LEU A 1 429 ? -39.279 28.102 3.115 1.00 84.06 429 LEU A CA 1
ATOM 3408 C C . LEU A 1 429 ? -39.638 27.344 1.827 1.00 84.06 429 LEU A C 1
ATOM 3410 O O . LEU A 1 429 ? -40.776 26.911 1.628 1.00 84.06 429 LEU A O 1
ATOM 3414 N N . ASN A 1 430 ? -38.641 27.132 0.966 1.00 83.12 430 ASN A N 1
ATOM 3415 C CA . ASN A 1 430 ? -38.765 26.317 -0.244 1.00 83.12 430 ASN A CA 1
ATOM 3416 C C . ASN A 1 430 ? -38.551 24.811 0.035 1.00 83.12 430 ASN A C 1
ATOM 3418 O O . ASN A 1 430 ? -38.141 24.403 1.121 1.00 83.12 430 ASN A O 1
ATOM 3422 N N . SER A 1 431 ? -38.810 23.951 -0.957 1.00 83.50 431 SER A N 1
ATOM 3423 C CA . SER A 1 431 ? -38.706 22.489 -0.797 1.00 83.50 431 SER A CA 1
ATOM 3424 C C . SER A 1 431 ? -37.303 21.990 -0.430 1.00 83.50 431 SER A C 1
ATOM 3426 O O . SER A 1 431 ? -37.179 20.968 0.244 1.00 83.50 431 SER A O 1
ATOM 3428 N N . THR A 1 432 ? -36.252 22.680 -0.881 1.00 82.00 432 THR A N 1
ATOM 3429 C CA . THR A 1 432 ? -34.854 22.328 -0.588 1.00 82.00 432 THR A CA 1
ATOM 3430 C C . THR A 1 432 ? -34.496 22.711 0.846 1.00 82.00 432 THR A C 1
ATOM 3432 O O . THR A 1 432 ? -33.943 21.890 1.572 1.00 82.00 432 THR A O 1
ATOM 3435 N N . GLN A 1 433 ? -34.913 23.899 1.290 1.00 83.25 433 GLN A N 1
ATOM 3436 C CA . GLN A 1 433 ? -34.760 24.369 2.669 1.00 83.25 433 GLN A CA 1
ATOM 3437 C C . GLN A 1 433 ? -35.514 23.475 3.661 1.00 83.25 433 GLN A C 1
ATOM 3439 O O . GLN A 1 433 ? -34.960 23.087 4.683 1.00 83.25 433 GLN A O 1
ATOM 3444 N N . LEU A 1 434 ? -36.747 23.066 3.340 1.00 83.31 434 LEU A N 1
ATOM 3445 C CA . LEU A 1 434 ? -37.512 22.134 4.178 1.00 83.31 434 LEU A CA 1
ATOM 3446 C C . LEU A 1 434 ? -36.816 20.772 4.312 1.00 83.31 434 LEU A C 1
ATOM 3448 O O . LEU A 1 434 ? -36.727 20.236 5.414 1.00 83.31 434 LEU A O 1
ATOM 3452 N N . ARG A 1 435 ? -36.259 20.238 3.217 1.00 81.31 435 ARG A N 1
ATOM 3453 C CA . ARG A 1 435 ? -35.464 18.999 3.252 1.00 81.31 435 ARG A CA 1
ATOM 3454 C C . ARG A 1 435 ? -34.201 19.137 4.095 1.00 81.31 435 ARG A C 1
ATOM 3456 O O . ARG A 1 435 ? -33.875 18.207 4.826 1.00 81.31 435 ARG A O 1
ATOM 3463 N N . PHE A 1 436 ? -33.510 20.271 4.005 1.00 84.94 436 PHE A N 1
ATOM 3464 C CA . PHE A 1 436 ? -32.338 20.553 4.832 1.00 84.94 436 PHE A CA 1
ATOM 3465 C C . PHE A 1 436 ? -32.707 20.565 6.320 1.00 84.94 436 PHE A C 1
ATOM 3467 O O . PHE A 1 436 ? -32.054 19.900 7.121 1.00 84.94 436 PHE A O 1
ATOM 3474 N N . LEU A 1 437 ? -33.812 21.228 6.681 1.00 83.88 437 LEU A N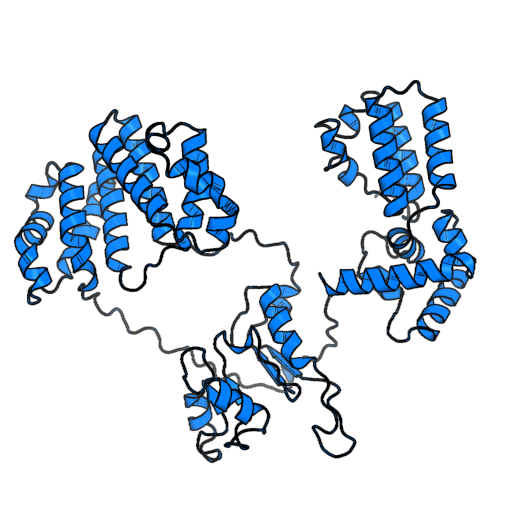 1
ATOM 3475 C CA . LEU A 1 437 ? -34.325 21.216 8.051 1.00 83.88 437 LEU A CA 1
ATOM 3476 C C . LEU A 1 437 ? -34.700 19.811 8.526 1.00 83.88 437 LEU A C 1
ATOM 3478 O O . LEU A 1 437 ? -34.445 19.477 9.677 1.00 83.88 437 LEU A O 1
ATOM 3482 N N . ASP A 1 438 ? -35.290 18.975 7.675 1.00 81.50 438 ASP A N 1
ATOM 3483 C CA . ASP A 1 438 ? -35.637 17.604 8.056 1.00 81.50 438 ASP A CA 1
ATOM 3484 C C . ASP A 1 438 ? -34.395 16.723 8.257 1.00 81.50 438 ASP A C 1
ATOM 3486 O O . ASP A 1 438 ? -34.369 15.917 9.189 1.00 81.50 438 ASP A O 1
ATOM 3490 N N . LEU A 1 439 ? -33.341 16.895 7.450 1.00 81.38 439 LEU A N 1
ATOM 3491 C CA . LEU A 1 439 ? -32.049 16.238 7.688 1.00 81.38 439 LEU A CA 1
ATOM 3492 C C . LEU A 1 439 ? -31.444 16.677 9.024 1.00 81.38 439 LEU A C 1
ATOM 3494 O O . LEU A 1 439 ? -31.035 15.830 9.816 1.00 81.38 439 LEU A O 1
ATOM 3498 N N . LEU A 1 440 ? -31.468 17.980 9.300 1.00 81.56 440 LEU A N 1
ATOM 3499 C CA . LEU A 1 440 ? -30.956 18.558 10.536 1.00 81.56 440 LEU A CA 1
ATOM 3500 C C . LEU A 1 440 ? -31.730 18.053 11.766 1.00 81.56 440 LEU A C 1
ATOM 3502 O O . LEU A 1 440 ? -31.128 17.591 12.731 1.00 81.56 440 LEU A O 1
ATOM 3506 N N . LYS A 1 441 ? -33.070 18.052 11.714 1.00 80.56 441 LYS A N 1
ATOM 3507 C CA . LYS A 1 441 ? -33.935 17.507 12.776 1.00 80.56 441 LYS A CA 1
ATOM 3508 C C . LYS A 1 441 ? -33.655 16.032 13.042 1.00 80.56 441 LYS A C 1
ATOM 3510 O O . LYS A 1 441 ? -33.598 15.631 14.200 1.00 80.56 441 LYS A O 1
ATOM 3515 N N . ASN A 1 442 ? -33.512 15.223 11.989 1.00 76.88 442 ASN A N 1
ATOM 3516 C CA . ASN A 1 442 ? -33.220 13.797 12.132 1.00 76.88 442 ASN A CA 1
ATOM 3517 C C . ASN A 1 442 ? -31.843 13.584 12.769 1.00 76.88 442 ASN A C 1
ATOM 3519 O O . ASN A 1 442 ? -31.732 12.802 13.706 1.00 76.88 442 ASN A O 1
ATOM 3523 N N . HIS A 1 443 ? -30.830 14.331 12.331 1.00 73.00 443 HIS A N 1
ATOM 3524 C CA . HIS A 1 443 ? -29.490 14.242 12.897 1.00 73.00 443 HIS A CA 1
ATOM 3525 C C . HIS A 1 443 ? -29.471 14.637 14.383 1.00 73.00 443 HIS A C 1
ATOM 3527 O O . HIS A 1 443 ? -28.985 13.883 15.218 1.00 73.00 443 HIS A O 1
ATOM 3533 N N . ILE A 1 444 ? -30.084 15.767 14.744 1.00 75.06 444 ILE A N 1
ATOM 3534 C CA . ILE A 1 444 ? -30.155 16.237 16.137 1.00 75.06 444 ILE A CA 1
ATOM 3535 C C . ILE A 1 444 ? -30.982 15.282 17.015 1.00 75.06 444 ILE A C 1
ATOM 3537 O O . ILE A 1 444 ? -30.657 15.076 18.184 1.00 75.06 444 ILE A O 1
ATOM 3541 N N . ARG A 1 445 ? -32.034 14.656 16.474 1.00 72.19 445 ARG A N 1
ATOM 3542 C CA . ARG A 1 445 ? -32.799 13.626 17.191 1.00 72.19 445 ARG A CA 1
ATOM 3543 C C . ARG A 1 445 ? -31.933 12.411 17.513 1.00 72.19 445 ARG A C 1
ATOM 3545 O O . ARG A 1 445 ? -32.010 11.907 18.628 1.00 72.19 445 ARG A O 1
ATOM 3552 N N . ASP A 1 446 ? -31.136 11.956 16.553 1.00 65.25 446 ASP A N 1
ATOM 3553 C CA . ASP A 1 446 ? -30.411 10.691 16.656 1.00 65.25 446 ASP A CA 1
ATOM 3554 C C . ASP A 1 446 ? -29.067 10.852 17.404 1.00 65.25 446 ASP A C 1
ATOM 3556 O O . ASP A 1 446 ? -28.653 9.938 18.115 1.00 65.25 446 ASP A O 1
ATOM 3560 N N . PHE A 1 447 ? -28.425 12.026 17.313 1.00 63.97 447 PHE A N 1
ATOM 3561 C CA . PHE A 1 447 ? -27.088 12.300 17.869 1.00 63.97 447 PHE A CA 1
ATOM 3562 C C . PHE A 1 447 ? -27.043 13.433 18.906 1.00 63.97 447 PHE A C 1
ATOM 3564 O O . PHE A 1 447 ? -25.989 13.710 19.468 1.00 63.97 447 PHE A O 1
ATOM 3571 N N . GLY A 1 448 ? -28.163 14.105 19.192 1.00 63.91 448 GLY A N 1
ATOM 3572 C CA . GLY A 1 448 ? -28.301 15.082 20.283 1.00 63.91 448 GLY A CA 1
ATOM 3573 C C . GLY A 1 448 ? -27.634 16.449 20.064 1.00 63.91 448 GLY A C 1
ATOM 3574 O O . GLY A 1 448 ? -28.048 17.424 20.688 1.00 63.91 448 GLY A O 1
ATOM 3575 N N . ALA A 1 449 ? -26.640 16.544 19.187 1.00 66.38 449 ALA A N 1
ATOM 3576 C CA . ALA A 1 449 ? -25.982 17.778 18.769 1.00 66.38 449 ALA A CA 1
ATOM 3577 C C . ALA A 1 449 ? -25.453 17.622 17.335 1.00 66.38 449 ALA A C 1
ATOM 3579 O O . ALA A 1 449 ? -25.426 16.517 16.797 1.00 66.38 449 ALA A O 1
ATOM 3580 N N . ILE A 1 450 ? -25.053 18.732 16.723 1.00 68.50 450 ILE A N 1
ATOM 3581 C CA . ILE A 1 450 ? -24.335 18.753 15.449 1.00 68.50 450 ILE A CA 1
ATOM 3582 C C . ILE A 1 450 ? -23.269 19.847 15.522 1.00 68.50 450 ILE A C 1
ATOM 3584 O O . ILE A 1 450 ? -23.521 20.928 16.063 1.00 68.50 450 ILE A O 1
ATOM 3588 N N . GLU A 1 451 ? -22.074 19.552 15.023 1.00 67.81 451 GLU A N 1
ATOM 3589 C CA . GLU A 1 451 ? -21.000 20.536 14.888 1.00 67.81 451 GLU A CA 1
ATOM 3590 C C . GLU A 1 451 ? -21.213 21.376 13.632 1.00 67.81 451 GLU A C 1
ATOM 3592 O O . GLU A 1 451 ? -21.710 20.883 12.619 1.00 67.81 451 GLU A O 1
ATOM 3597 N N . LEU A 1 452 ? -20.830 22.653 13.683 1.00 69.00 452 LEU A N 1
ATOM 3598 C CA . LEU A 1 452 ? -21.051 23.575 12.565 1.00 69.00 452 LEU A CA 1
ATOM 3599 C C . LEU A 1 452 ? -20.336 23.121 11.290 1.00 69.00 452 LEU A C 1
ATOM 3601 O O . LEU A 1 452 ? -20.909 23.223 10.209 1.00 69.00 452 LEU A O 1
ATOM 3605 N N . ASP A 1 453 ? -19.145 22.537 11.420 1.00 66.69 453 ASP A N 1
ATOM 3606 C CA . ASP A 1 453 ? -18.367 22.042 10.282 1.00 66.69 453 ASP A CA 1
ATOM 3607 C C . ASP A 1 453 ? -19.093 20.899 9.546 1.00 66.69 453 ASP A C 1
ATOM 3609 O O . ASP A 1 453 ? -19.053 20.822 8.318 1.00 66.69 453 ASP A O 1
ATOM 3613 N N . GLN A 1 454 ? -19.877 20.081 10.262 1.00 67.75 454 GLN A N 1
ATOM 3614 C CA . GLN A 1 454 ? -20.642 18.972 9.676 1.00 67.75 454 GLN A CA 1
ATOM 3615 C C . GLN A 1 454 ? -21.794 19.447 8.774 1.00 67.75 454 GLN A C 1
ATOM 3617 O O . GLN A 1 454 ? -22.264 18.687 7.924 1.00 67.75 454 GLN A O 1
ATOM 3622 N N . LEU A 1 455 ? -22.235 20.707 8.896 1.00 74.38 455 LEU A N 1
ATOM 3623 C CA . LEU A 1 455 ? -23.225 21.307 7.986 1.00 74.38 455 LEU A CA 1
ATOM 3624 C C . LEU A 1 455 ? -22.675 21.504 6.563 1.00 74.38 455 LEU A C 1
ATOM 3626 O O . LEU A 1 455 ? -23.454 21.692 5.623 1.00 74.38 455 LEU A O 1
ATOM 3630 N N . TYR A 1 456 ? -21.352 21.423 6.402 1.00 75.69 456 TYR A N 1
ATOM 3631 C CA . TYR A 1 456 ? -20.633 21.511 5.133 1.00 75.69 456 TYR A CA 1
ATOM 3632 C C . TYR A 1 456 ? -20.103 20.147 4.661 1.00 75.69 456 TYR A C 1
ATOM 3634 O O . TYR A 1 456 ? -19.308 20.073 3.724 1.00 75.69 456 TYR A O 1
ATOM 3642 N N . GLU A 1 457 ? -20.589 19.050 5.250 1.00 68.75 457 GLU A N 1
ATOM 3643 C CA . GLU A 1 457 ? -20.255 17.677 4.867 1.00 68.75 457 GLU A CA 1
ATOM 3644 C C . GLU A 1 457 ? -21.486 16.899 4.357 1.00 68.75 457 GLU A C 1
ATOM 3646 O O . GLU A 1 457 ? -22.627 17.369 4.367 1.00 68.75 457 GLU A O 1
ATOM 3651 N N . THR A 1 458 ? -21.279 15.686 3.835 1.00 57.19 458 THR A N 1
ATOM 3652 C CA . THR A 1 458 ? -22.391 14.791 3.454 1.00 57.19 458 THR A CA 1
ATOM 3653 C C . THR A 1 458 ? -23.097 14.315 4.731 1.00 57.19 458 THR A C 1
ATOM 3655 O O . THR A 1 458 ? -22.405 13.854 5.634 1.00 57.19 458 THR A O 1
ATOM 3658 N N . PRO A 1 459 ? -24.443 14.365 4.854 1.00 68.75 459 PRO A N 1
ATOM 3659 C CA . PRO A 1 459 ? -25.468 14.412 3.803 1.00 68.75 459 PRO A CA 1
ATOM 3660 C C . PRO A 1 459 ? -25.950 15.811 3.384 1.00 68.75 459 PRO A C 1
ATOM 3662 O O . PRO A 1 459 ? -26.757 15.904 2.458 1.00 68.75 459 PRO A O 1
ATOM 3665 N N . PHE A 1 460 ? -25.488 16.886 4.024 1.00 76.50 460 PHE A N 1
ATOM 3666 C CA . PHE A 1 460 ? -25.949 18.253 3.754 1.00 76.50 460 PHE A CA 1
ATOM 3667 C C . PHE A 1 460 ? -25.450 18.771 2.400 1.00 76.50 460 PHE A C 1
ATOM 3669 O O . PHE A 1 460 ? -26.233 19.336 1.633 1.00 76.50 460 PHE A O 1
ATOM 3676 N N . THR A 1 461 ? -24.207 18.445 2.028 1.00 74.94 461 THR A N 1
ATOM 3677 C CA . THR A 1 461 ? -23.635 18.789 0.711 1.00 74.94 461 THR A CA 1
ATOM 3678 C C . THR A 1 461 ? -24.270 18.061 -0.476 1.00 74.94 461 THR A C 1
ATOM 3680 O O . THR A 1 461 ? -24.029 18.409 -1.632 1.00 74.94 461 THR A O 1
ATOM 3683 N N . ALA A 1 462 ? -25.122 17.059 -0.222 1.00 74.62 462 ALA A N 1
ATOM 3684 C CA . ALA A 1 462 ? -25.903 16.402 -1.269 1.00 74.62 462 ALA A CA 1
ATOM 3685 C C . ALA A 1 462 ? -27.090 17.259 -1.750 1.00 74.62 462 ALA A C 1
ATOM 3687 O O . ALA A 1 462 ? -27.626 17.002 -2.830 1.00 74.62 462 ALA A O 1
ATOM 3688 N N . LEU A 1 463 ? -27.523 18.244 -0.952 1.00 76.38 463 LEU A N 1
ATOM 3689 C CA . LEU A 1 463 ? -28.584 19.185 -1.320 1.00 76.38 463 LEU A CA 1
ATOM 3690 C C . LEU A 1 463 ? -28.032 20.379 -2.098 1.00 76.38 463 LEU A C 1
ATOM 3692 O O . LEU A 1 463 ? -28.614 20.748 -3.117 1.00 76.38 463 LEU A O 1
ATOM 3696 N N . ASP A 1 464 ? -26.914 20.940 -1.640 1.00 76.25 464 ASP A N 1
ATOM 3697 C CA . ASP A 1 464 ? -26.156 21.967 -2.347 1.00 76.25 464 ASP A CA 1
ATOM 3698 C C . ASP A 1 464 ? -24.660 21.834 -2.025 1.00 76.25 464 ASP A C 1
ATOM 3700 O O . ASP A 1 464 ? -24.286 21.524 -0.896 1.00 76.25 464 ASP A O 1
ATOM 3704 N N . LYS A 1 465 ? -23.801 22.073 -3.019 1.00 72.88 465 LYS A N 1
ATOM 3705 C CA . LYS A 1 465 ? -22.336 21.968 -2.909 1.00 72.88 465 LYS A CA 1
ATOM 3706 C C . LYS A 1 465 ? -21.737 22.927 -1.873 1.00 72.88 465 LYS A C 1
ATOM 3708 O O . LYS A 1 465 ? -20.679 22.620 -1.336 1.00 72.88 465 LYS A O 1
ATOM 3713 N N . ASP A 1 466 ? -22.413 24.044 -1.606 1.00 70.50 466 ASP A N 1
ATOM 3714 C CA . ASP A 1 466 ? -21.978 25.075 -0.665 1.00 70.50 466 ASP A CA 1
ATOM 3715 C C . ASP A 1 466 ? -22.684 24.910 0.708 1.00 70.50 466 ASP A C 1
ATOM 3717 O O . ASP A 1 466 ? -22.633 25.795 1.558 1.00 70.50 466 ASP A O 1
ATOM 3721 N N . GLY A 1 467 ? -23.344 23.764 0.947 1.00 80.50 467 GLY A N 1
ATOM 3722 C CA . GLY A 1 467 ? -23.899 23.377 2.248 1.00 80.50 467 GLY A CA 1
ATOM 3723 C C . GLY A 1 467 ? -25.009 24.308 2.744 1.00 80.50 467 GLY A C 1
ATOM 3724 O O . GLY A 1 467 ? -25.967 24.591 2.018 1.00 80.50 467 GLY A O 1
ATOM 3725 N N . LEU A 1 468 ? -24.889 24.760 3.997 1.00 79.31 468 LEU A N 1
ATOM 3726 C CA . LEU A 1 468 ? -25.823 25.699 4.629 1.00 79.31 468 LEU A CA 1
ATOM 3727 C C . LEU A 1 468 ? -26.008 26.972 3.789 1.00 79.31 468 LEU A C 1
ATOM 3729 O O . LEU A 1 468 ? -27.145 27.344 3.490 1.00 79.31 468 LEU A O 1
ATOM 3733 N N . ASP A 1 469 ? -24.903 27.585 3.364 1.00 78.94 469 ASP A N 1
ATOM 3734 C CA . ASP A 1 469 ? -24.897 28.877 2.665 1.00 78.94 469 ASP A CA 1
ATOM 3735 C C . ASP A 1 469 ? -25.466 28.767 1.241 1.00 78.94 469 ASP A C 1
ATOM 3737 O O . ASP A 1 469 ? -26.068 29.706 0.719 1.00 78.94 469 ASP A O 1
ATOM 3741 N N . GLY A 1 470 ? -25.344 27.588 0.619 1.00 76.38 470 GLY A N 1
ATOM 3742 C CA . GLY A 1 470 ? -25.967 27.290 -0.673 1.00 76.38 470 GLY A CA 1
ATOM 3743 C C . GLY A 1 470 ? -27.490 27.137 -0.589 1.00 76.38 470 GLY A C 1
ATOM 3744 O O . GLY A 1 470 ? -28.222 27.567 -1.485 1.00 76.38 470 GLY A O 1
ATOM 3745 N N . VAL A 1 471 ? -27.997 26.550 0.501 1.00 80.12 471 VAL A N 1
ATOM 3746 C CA . VAL A 1 471 ? -29.439 26.312 0.702 1.00 80.12 471 VAL A CA 1
ATOM 3747 C C . VAL A 1 471 ? -30.157 27.534 1.294 1.00 80.12 471 VAL A C 1
ATOM 3749 O O . VAL A 1 471 ? -31.332 27.774 0.984 1.00 80.12 471 VAL A O 1
ATOM 3752 N N . PHE A 1 472 ? -29.464 28.326 2.112 1.00 83.38 472 PHE A N 1
ATOM 3753 C CA . PHE A 1 472 ? -29.961 29.552 2.734 1.00 83.38 472 PHE A CA 1
ATOM 3754 C C . PHE A 1 472 ? -29.128 30.762 2.278 1.00 83.38 472 PHE A C 1
ATOM 3756 O O . PHE A 1 472 ? -28.271 31.229 3.017 1.00 83.38 472 PHE A O 1
ATOM 3763 N N . PRO A 1 473 ? -29.405 31.323 1.084 1.00 74.56 473 PRO A N 1
ATOM 3764 C CA . PRO A 1 473 ? -28.662 32.471 0.551 1.00 74.56 473 PRO A CA 1
ATOM 3765 C C . PRO A 1 473 ? -28.939 33.797 1.286 1.00 74.56 473 PRO A C 1
ATOM 3767 O O . PRO A 1 473 ? -28.332 34.816 0.966 1.00 74.56 473 PRO A O 1
ATOM 3770 N N . ASP A 1 474 ? -29.897 33.811 2.215 1.00 81.25 474 ASP A N 1
ATOM 3771 C CA . ASP A 1 474 ? -30.166 34.934 3.114 1.00 81.25 474 ASP A CA 1
ATOM 3772 C C . ASP A 1 474 ? -29.335 34.746 4.389 1.00 81.25 474 ASP A C 1
ATOM 3774 O O . ASP A 1 474 ? -29.632 33.857 5.191 1.00 81.25 474 ASP A O 1
ATOM 3778 N N . GLU A 1 475 ? -28.308 35.583 4.568 1.00 77.31 475 GLU A N 1
ATOM 3779 C CA . GLU A 1 475 ? -27.379 35.517 5.707 1.00 77.31 475 GLU A CA 1
ATOM 3780 C C . GLU A 1 475 ? -28.116 35.535 7.054 1.00 77.31 475 GLU A C 1
ATOM 3782 O O . GLU A 1 475 ? -27.755 34.791 7.961 1.00 77.31 475 GLU A O 1
ATOM 3787 N N . HIS A 1 476 ? -29.221 36.280 7.174 1.00 80.00 476 HIS A N 1
ATOM 3788 C CA . HIS A 1 476 ? -29.994 36.315 8.417 1.00 80.00 476 HIS A CA 1
ATOM 3789 C C . HIS A 1 476 ? -30.696 34.985 8.722 1.00 80.00 476 HIS A C 1
ATOM 3791 O O . HIS A 1 476 ? -30.820 34.608 9.887 1.00 80.00 476 HIS A O 1
ATOM 3797 N N . GLN A 1 477 ? -31.144 34.255 7.695 1.00 80.69 477 GLN A N 1
ATOM 3798 C CA . GLN A 1 477 ? -31.748 32.931 7.881 1.00 80.69 477 GLN A CA 1
ATOM 3799 C C . GLN A 1 477 ? -30.696 31.894 8.273 1.00 80.69 477 GLN A C 1
ATOM 3801 O O . GLN A 1 477 ? -30.976 31.034 9.109 1.00 80.69 477 GLN A O 1
ATOM 3806 N N . ALA A 1 478 ? -29.499 31.976 7.683 1.00 79.94 478 ALA A N 1
ATOM 3807 C CA . ALA A 1 478 ? -28.382 31.101 8.018 1.00 79.94 478 ALA A CA 1
ATOM 3808 C C . ALA A 1 478 ? -27.899 31.338 9.460 1.00 79.94 478 ALA A C 1
ATOM 3810 O O . ALA A 1 478 ? -27.779 30.381 10.224 1.00 79.94 478 ALA A O 1
ATOM 3811 N N . GLU A 1 479 ? -27.723 32.599 9.871 1.00 79.81 479 GLU A N 1
ATOM 3812 C CA . GLU A 1 479 ? -27.332 32.972 11.238 1.00 79.81 479 GLU A CA 1
ATOM 3813 C C . GLU A 1 479 ? -28.354 32.509 12.289 1.00 79.81 479 GLU A C 1
ATOM 3815 O O . GLU A 1 479 ? -27.979 31.947 13.320 1.00 79.81 479 GLU A O 1
ATOM 3820 N N . GLU A 1 480 ? -29.654 32.697 12.040 1.00 82.06 480 GLU A N 1
ATOM 3821 C CA . GLU A 1 480 ? -30.699 32.251 12.968 1.00 82.06 480 GLU A CA 1
ATOM 3822 C C . GLU A 1 480 ? -30.769 30.719 13.054 1.00 82.06 480 GLU A C 1
ATOM 3824 O O . GLU A 1 480 ? -30.977 30.162 14.135 1.00 82.06 480 GLU A O 1
ATOM 3829 N N . LEU A 1 481 ? -30.531 30.017 11.942 1.00 82.00 481 LEU A N 1
ATOM 3830 C CA . LEU A 1 481 ? -30.473 28.558 11.931 1.00 82.00 481 LEU A CA 1
ATOM 3831 C C . LEU A 1 481 ? -29.257 28.029 12.707 1.00 82.00 481 LEU A C 1
ATOM 3833 O O . LEU A 1 481 ? -29.400 27.082 13.484 1.00 82.00 481 LEU A O 1
ATOM 3837 N N . VAL A 1 482 ? -28.094 28.667 12.556 1.00 80.50 482 VAL A N 1
ATOM 3838 C CA . VAL A 1 482 ? -26.887 28.387 13.350 1.00 80.50 482 VAL A CA 1
ATOM 3839 C C . VAL A 1 482 ? -27.159 28.620 14.834 1.00 80.50 482 VAL A C 1
ATOM 3841 O O . VAL A 1 482 ? -26.880 27.740 15.643 1.00 80.50 482 VAL A O 1
ATOM 3844 N N . ALA A 1 483 ? -27.805 29.728 15.201 1.00 79.38 483 ALA A N 1
ATOM 3845 C CA . ALA A 1 483 ? -28.159 30.004 16.592 1.00 79.38 483 ALA A CA 1
ATOM 3846 C C . ALA A 1 483 ? -29.112 28.943 17.178 1.00 79.38 483 ALA A C 1
ATOM 3848 O O . ALA A 1 483 ? -28.971 28.539 18.337 1.00 79.38 483 ALA A O 1
ATOM 3849 N N . ILE A 1 484 ? -30.068 28.442 16.386 1.00 79.81 484 ILE A N 1
ATOM 3850 C CA . ILE A 1 484 ? -30.938 27.328 16.790 1.00 79.81 484 ILE A CA 1
ATOM 3851 C C . ILE A 1 484 ? -30.113 26.055 17.005 1.00 79.81 484 ILE A C 1
ATOM 3853 O O . ILE A 1 484 ? -30.320 25.373 18.007 1.00 79.81 484 ILE A O 1
ATOM 3857 N N . VAL A 1 485 ? -29.168 25.742 16.120 1.00 77.31 485 VAL A N 1
ATOM 3858 C CA . VAL A 1 485 ? -28.276 24.580 16.250 1.00 77.31 485 VAL A CA 1
ATOM 3859 C C . VAL A 1 485 ? -27.398 24.686 17.500 1.00 77.31 485 VAL A C 1
ATOM 3861 O O . VAL A 1 485 ? -27.405 23.782 18.338 1.00 77.31 485 VAL A O 1
ATOM 3864 N N . GLU A 1 486 ? -26.723 25.816 17.697 1.00 73.75 486 GLU A N 1
ATOM 3865 C CA . GLU A 1 486 ? -25.880 26.078 18.868 1.00 73.75 486 GLU A CA 1
ATOM 3866 C C . GLU A 1 486 ? -26.671 26.005 20.179 1.00 73.75 486 GLU A C 1
ATOM 3868 O O . GLU A 1 486 ? -26.158 25.555 21.206 1.00 73.75 486 GLU A O 1
ATOM 3873 N N . SER A 1 487 ? -27.954 26.378 20.154 1.00 72.44 487 SER A N 1
ATOM 3874 C CA . SER A 1 487 ? -28.829 26.306 21.326 1.00 72.44 487 SER A CA 1
ATOM 3875 C C . SER A 1 487 ? -29.090 24.878 21.829 1.00 72.44 487 SER A C 1
ATOM 3877 O O . SER A 1 487 ? -29.531 24.716 22.971 1.00 72.44 487 SER A O 1
ATOM 3879 N N . PHE A 1 488 ? -28.832 23.851 21.011 1.00 68.19 488 PHE A N 1
ATOM 3880 C CA . PHE A 1 488 ? -28.856 22.443 21.425 1.00 68.19 488 PHE A CA 1
ATOM 3881 C C . PHE A 1 488 ? -27.497 21.967 21.966 1.00 68.19 488 PHE A C 1
ATOM 3883 O O . PHE A 1 488 ? -27.453 21.087 22.833 1.00 68.19 488 PHE A O 1
ATOM 3890 N N . SER A 1 489 ? -26.410 22.603 21.522 1.00 60.94 489 SER A N 1
ATOM 3891 C CA . SER A 1 489 ? -25.025 22.334 21.934 1.00 60.94 489 SER A CA 1
ATOM 3892 C C . SER A 1 489 ? -24.609 23.078 23.214 1.00 60.94 489 SER A C 1
ATOM 3894 O O . SER A 1 489 ? -23.582 22.757 23.809 1.00 60.94 489 SER A O 1
ATOM 3896 N N . ALA A 1 490 ? -25.395 24.059 23.674 1.00 49.12 490 ALA A N 1
ATOM 3897 C CA . ALA A 1 490 ? -25.057 24.945 24.788 1.00 49.12 490 ALA A CA 1
ATOM 3898 C C . ALA A 1 490 ? -24.968 24.236 26.160 1.00 49.12 490 ALA A C 1
ATOM 3900 O O . ALA A 1 490 ? -25.894 24.240 26.973 1.00 49.12 490 ALA A O 1
ATOM 3901 N N . GLY A 1 491 ? -23.786 23.678 26.416 1.00 44.25 491 GLY A N 1
ATOM 3902 C CA . GLY A 1 491 ? -23.101 23.609 27.708 1.00 44.25 491 GLY A CA 1
ATOM 3903 C C . GLY A 1 491 ? -21.672 24.181 27.646 1.00 44.25 491 GLY A C 1
ATOM 3904 O O . GLY A 1 491 ? -20.944 24.082 28.631 1.00 44.25 491 GLY A O 1
ATOM 3905 N N . SER A 1 492 ? -21.260 24.769 26.516 1.00 31.23 492 SER A N 1
ATOM 3906 C CA . SER A 1 492 ? -19.916 25.321 26.315 1.00 31.23 492 SER A CA 1
ATOM 3907 C C . SER A 1 492 ? -19.762 26.680 27.013 1.00 31.23 492 SER A C 1
ATOM 3909 O O . SER A 1 492 ? -20.558 27.587 26.750 1.00 31.23 492 SER A O 1
ATOM 3911 N N . PRO A 1 493 ? -18.757 26.878 27.887 1.00 27.67 493 PRO A N 1
ATOM 3912 C CA . PRO A 1 493 ? -18.469 28.195 28.427 1.00 27.67 493 PRO A CA 1
ATOM 3913 C C . PRO A 1 493 ? -18.005 29.119 27.299 1.00 27.67 493 PRO A C 1
ATOM 3915 O O . PRO A 1 493 ? -17.128 28.784 26.503 1.00 27.67 493 PRO A O 1
ATOM 3918 N N . THR A 1 494 ? -18.617 30.298 27.254 1.00 25.42 494 THR A N 1
ATOM 3919 C CA . THR A 1 494 ? -18.270 31.427 26.394 1.00 25.42 494 THR A CA 1
ATOM 3920 C C . THR A 1 494 ? -16.750 31.630 26.386 1.00 25.42 494 THR A C 1
ATOM 3922 O O . THR A 1 494 ? -16.168 31.962 27.420 1.00 25.42 494 THR A O 1
ATOM 3925 N N . LYS A 1 495 ? -16.091 31.451 25.231 1.00 25.95 495 LYS A N 1
ATOM 3926 C CA . LYS A 1 495 ? -14.714 31.927 25.035 1.00 25.95 495 LYS A CA 1
ATOM 3927 C C . LYS A 1 495 ? -14.730 33.448 25.197 1.00 25.95 495 LYS A C 1
ATOM 3929 O O . LYS A 1 495 ? -15.171 34.173 24.310 1.00 25.95 495 LYS A O 1
ATOM 3934 N N . ILE A 1 496 ? -14.289 33.928 26.357 1.00 26.08 496 ILE A N 1
ATOM 3935 C CA . ILE A 1 496 ? -13.978 35.339 26.570 1.00 26.08 496 ILE A CA 1
ATOM 3936 C C . ILE A 1 496 ? -12.738 35.632 25.726 1.00 26.08 496 ILE A C 1
ATOM 3938 O O . ILE A 1 496 ? -11.693 35.014 25.917 1.00 26.08 496 ILE A O 1
ATOM 3942 N N . ALA A 1 497 ? -12.892 36.536 24.762 1.00 26.11 497 ALA A N 1
ATOM 3943 C CA . ALA A 1 497 ? -11.813 37.014 23.917 1.00 26.11 497 ALA A CA 1
ATOM 3944 C C . ALA A 1 497 ? -10.720 37.702 24.755 1.00 26.11 497 ALA A C 1
ATOM 3946 O O . ALA A 1 497 ? -11.020 38.561 25.589 1.00 26.11 497 ALA A O 1
ATOM 3947 N N . THR A 1 498 ? -9.465 37.354 24.477 1.00 26.58 498 THR A N 1
ATOM 3948 C CA . THR A 1 498 ? -8.275 38.181 24.731 1.00 26.58 498 THR A CA 1
ATOM 3949 C C . THR A 1 498 ? -7.476 38.293 23.457 1.00 26.58 498 THR A C 1
ATOM 3951 O O . THR A 1 498 ? -7.303 37.228 22.817 1.00 26.58 498 THR A O 1
#

Mean predicted aligned error: 20.39 Å

Foldseek 3Di:
DLVVCCVVCVVLVSQQEDEQEPPDPCNVQLLCCCLCNHDNVNHPHYHYDPPQQDDRARLLAQEAEAPDADDDPSSVVSSVVNPCHKDAQSVHHRDIDPHHYYHYPDCNLVVVQPDPPPPPPPDDDQDLQLLLLVLLLLQLVLCVVLVNPVSNVVSLVVNLVLLVQQDPPDPLCVVCVVLSVQSNDPPLSVVVDPVSSCSSNPRVSSSSNRGDCVLQVLLSVLSSLLSVLQSCLSVVHPCNVVSLVVNLVLLVQQDCPDPLNVVLVVLSVCSNDPVCVPRPHSVNSVVSSVSCSVRSSRGDDPPDPPDDPPPDDPDDDDPVPDDDDDDDRPDDPDVVVVLLVVLLVVLVVCCVVQPLSVCLQQLHDDDPVSVVVVQVVVCVVPVPDRLQCLCVVCVVLVSDSSSSSCQSHAHDLVNLCVLVVVLCVVDVADPLRVVLSVVVSVCRRRGQADDPVCQCDPPQCVSPNRGLCRRCVPVVSSVVVVVSRVSSSPPDPDPDDD

pLDDT: mean 77.38, std 15.41, range [25.42, 97.94]

Solvent-accessible surface area (backbone atoms only — not comparable to full-atom values): 29088 Å² total; per-residue (Å²): 105,59,71,56,49,37,67,77,43,58,90,53,75,59,56,33,46,42,78,42,37,86,84,48,95,54,39,68,57,54,50,33,10,57,68,57,75,41,92,45,69,65,28,75,42,78,46,59,70,78,41,70,59,64,91,68,86,49,46,79,42,48,70,47,75,39,87,57,79,66,92,44,71,70,57,50,52,43,49,54,58,48,38,69,44,68,26,80,39,70,79,38,95,90,33,52,46,86,71,55,47,79,45,69,78,56,50,51,66,61,62,59,66,59,70,79,62,84,72,71,87,80,74,73,74,75,38,72,50,21,49,36,51,50,41,36,50,51,26,27,54,43,16,60,76,65,70,34,64,66,55,26,52,52,25,38,54,54,50,45,50,55,62,66,60,50,52,82,82,41,65,77,44,52,78,42,39,68,61,53,55,52,52,64,38,89,64,46,58,74,61,60,42,76,67,51,48,46,44,47,61,72,60,49,26,68,53,36,58,69,43,89,50,85,91,41,58,50,22,53,56,46,47,37,52,42,38,51,41,38,33,22,55,69,66,70,38,82,62,40,59,61,51,46,51,52,51,40,55,56,58,68,31,46,54,66,88,40,70,77,44,46,78,42,41,70,59,53,51,44,65,66,36,71,74,55,67,76,75,64,48,56,69,61,46,49,51,50,39,66,68,41,33,83,50,37,69,59,41,57,69,78,82,60,83,69,79,74,73,80,84,82,76,86,79,82,84,53,81,89,74,65,82,87,77,91,83,75,84,83,80,81,55,74,66,47,52,52,49,49,51,51,52,35,52,53,52,62,72,40,35,89,81,31,71,63,51,44,32,40,27,68,72,43,91,76,55,70,73,55,49,55,56,47,47,55,51,45,33,70,77,37,79,91,47,64,67,71,55,43,41,72,77,38,63,90,38,74,73,38,61,64,52,43,51,20,43,58,71,8,35,41,65,67,64,55,47,54,59,55,48,54,55,56,71,76,44,93,73,50,77,66,44,51,50,51,50,51,53,50,50,52,45,30,34,62,33,28,45,78,60,77,72,58,43,64,30,84,75,44,31,75,79,26,88,60,12,57,57,54,61,33,78,48,66,69,60,40,52,54,50,49,52,56,50,48,66,61,56,71,81,68,79,79,83,76,86,129

Radius of gyration: 33.02 Å; Cα contacts (8 Å, |Δi|>4): 500; chains: 1; bounding box: 74×74×76 Å